Protein AF-A0A7X6VK66-F1 (afdb_monomer_lite)

Foldseek 3Di:
DDWDFDQDPVRDTDGDDLLVVLLLCVLLLVLVVSVVSLVVDDALLSLLSVLVSCVQQPHDLVSSQVSNVSSVVRVCVVVVHPQDFDQGPSRLLNLLLCVQVVVLVVSLSRLVSCLVPHPVNVLSVLVVLLSCLSVLVDNVVNCVVCDLVNCQDPVDDVLVSLSNLLSCCQRALVCNVRNLVSLVVSLVVCLVVSRRQLSSQLSCVSNVHDRPDHRDGPDHSSPSHDRDHVVNSVVVSVVCVVVDPPPVPQQKEKFKAKEFDADPVQFTQDIDIWIFIWGQDPVGDIDPGDTDFLVCQQPPCLPPPNYDPLSNQLSVQKDWDWDDDDPDIDIGIDGQVLSNLVSCAQPPRYYYVPDPDAAHEHEDEWEWEWEDDVFFIFIAIPPFPVQCNGDQWHWHDDDDRYIYIYGADPVNVVVNVVQDRRGDTDGPVCLVVVLVVVQVCCVVHHYHYPDPSVRDPDDDDDPPPDFDWDWDADVPRTDTDTDD

Secondary structure (DSSP, 8-state):
--PEEEE-TTS-EEEE-HHHHHHHHHHHT-HHHHHHHHHT--SHHHHHHHHHHHHHTT--HHHHHHHHHHHHHHHHHHH--SS----STGGGGHHHHHHHTT-HHHHHHHHHHHHHH-TTHHHHHHHHHHHHHHTTS-SHHHHHHS-GGGGG-TTS-HHHHHHHHHHHHHH-TTTHHHHHHHHHHHHHHHHHH-S-HHHHHHHHHHTT---SS----SS-GGGGS----HHHHHHHHHHHHHT--------EEEEEEEEEEE-TTS-EEEEEEEEEEEEEETTTEEP--EEPPHHHIIIIITT-TTS-HHHHHHHTTEEEEEEEETTEEEEEEEE-HHHHHHHHTT-TTEEETT-SSBPEEEEE--EEEEEEETTEEEEEEES-GGG--BTTEEEEE-STTEEEEEEPPHHHHHHHHHH-TT-EEEEGGGHHHHHHHHHHHTTTS-EEESS--TT------------EE--EEETTEEE--EE-

Radius of gyration: 39.83 Å; chains: 1; bounding box: 81×60×119 Å

Structure (mmCIF, N/CA/C/O backbone):
data_AF-A0A7X6VK66-F1
#
_entry.id   AF-A0A7X6VK66-F1
#
loop_
_atom_site.group_PDB
_atom_site.id
_atom_site.type_symbol
_atom_site.label_atom_id
_atom_site.label_alt_id
_atom_site.label_comp_id
_atom_site.label_asym_id
_atom_site.label_entity_id
_atom_site.label_seq_id
_atom_site.pdbx_PDB_ins_code
_atom_site.Cartn_x
_atom_site.Cartn_y
_atom_site.Cartn_z
_atom_site.occupancy
_atom_site.B_iso_or_equiv
_atom_site.auth_seq_id
_atom_site.auth_comp_id
_atom_site.auth_asym_id
_atom_site.auth_atom_id
_atom_site.pdbx_PDB_model_num
ATOM 1 N N . MET A 1 1 ? -33.624 16.658 24.866 1.00 46.78 1 MET A N 1
ATOM 2 C CA . MET A 1 1 ? -32.858 15.639 25.609 1.00 46.78 1 MET A CA 1
ATOM 3 C C . MET A 1 1 ? -33.659 15.284 26.846 1.00 46.78 1 MET A C 1
ATOM 5 O O . MET A 1 1 ? -33.932 16.178 27.637 1.00 46.78 1 MET A O 1
ATOM 9 N N . ALA A 1 2 ? -34.124 14.042 26.962 1.00 39.31 2 ALA A N 1
ATOM 10 C CA . ALA A 1 2 ? -34.764 13.571 28.186 1.00 39.31 2 ALA A CA 1
ATOM 11 C C . ALA A 1 2 ? -33.656 13.276 29.206 1.00 39.31 2 ALA A C 1
ATOM 13 O O . ALA A 1 2 ? -32.793 12.442 28.943 1.00 39.31 2 ALA A O 1
ATOM 14 N N . LYS A 1 3 ? -33.630 14.018 30.315 1.00 43.47 3 LYS A N 1
ATOM 15 C CA . LYS A 1 3 ? -32.649 13.852 31.393 1.00 43.47 3 LYS A CA 1
ATOM 16 C C . LYS A 1 3 ? -33.203 12.866 32.427 1.00 43.47 3 LYS A C 1
ATOM 18 O O . LYS A 1 3 ? -34.362 12.997 32.820 1.00 43.47 3 LYS A O 1
ATOM 23 N N . LYS A 1 4 ? -32.400 11.890 32.860 1.00 48.56 4 LYS A N 1
ATOM 24 C CA . LYS A 1 4 ? -32.729 10.977 33.971 1.00 48.56 4 LYS A CA 1
ATOM 25 C C . LYS A 1 4 ? -32.027 11.487 35.235 1.00 48.56 4 LYS A C 1
ATOM 27 O O . LYS A 1 4 ? -30.879 11.906 35.162 1.00 48.56 4 LYS A O 1
ATOM 32 N N . HIS A 1 5 ? -32.736 11.483 36.361 1.00 43.62 5 HIS A N 1
ATOM 33 C CA . HIS A 1 5 ? -32.206 11.908 37.659 1.00 43.62 5 HIS A CA 1
ATOM 34 C C . HIS A 1 5 ? -31.791 10.652 38.434 1.00 43.62 5 HIS A C 1
ATOM 36 O O . HIS A 1 5 ? -32.593 9.723 38.555 1.00 43.62 5 HIS A O 1
ATOM 42 N N . ILE A 1 6 ? -30.556 10.608 38.941 1.00 48.94 6 ILE A N 1
ATOM 43 C CA . ILE A 1 6 ? -30.095 9.566 39.871 1.00 48.94 6 ILE A CA 1
ATOM 44 C C . ILE A 1 6 ? -29.718 10.245 41.186 1.00 48.94 6 ILE A C 1
ATOM 46 O O . ILE A 1 6 ? -29.098 11.305 41.186 1.00 48.94 6 ILE A O 1
ATOM 50 N N . ARG A 1 7 ? -30.111 9.635 42.310 1.00 38.38 7 ARG A N 1
ATOM 51 C CA . ARG A 1 7 ? -29.720 10.090 43.648 1.00 38.38 7 ARG A CA 1
ATOM 52 C C . ARG A 1 7 ? -28.325 9.577 43.979 1.00 38.38 7 ARG A C 1
ATOM 54 O O . ARG A 1 7 ? -28.108 8.366 43.982 1.00 38.38 7 ARG A O 1
ATOM 61 N N . ASN A 1 8 ? -27.405 10.486 44.280 1.00 44.47 8 ASN A N 1
ATOM 62 C CA . ASN A 1 8 ? -26.085 10.126 44.787 1.00 44.47 8 ASN A CA 1
ATOM 63 C C . ASN A 1 8 ? -26.143 9.696 46.272 1.00 44.47 8 ASN A C 1
ATOM 65 O O . ASN A 1 8 ? -27.184 9.781 46.928 1.00 44.47 8 ASN A O 1
ATOM 69 N N . ALA A 1 9 ? -25.012 9.232 46.818 1.00 40.16 9 ALA A N 1
ATOM 70 C CA . ALA A 1 9 ? -24.895 8.754 48.204 1.00 40.16 9 ALA A CA 1
ATOM 71 C C . ALA A 1 9 ? -25.201 9.829 49.275 1.00 40.16 9 ALA A C 1
ATOM 73 O O . ALA A 1 9 ? -25.417 9.494 50.438 1.00 40.16 9 ALA A O 1
ATOM 74 N N . SER A 1 10 ? -25.252 11.105 48.880 1.00 42.09 10 SER A N 1
ATOM 75 C CA . SER A 1 10 ? -25.644 12.262 49.697 1.00 42.09 10 SER A CA 1
ATOM 76 C C . SER A 1 10 ? -27.106 12.698 49.504 1.00 42.09 10 SER A C 1
ATOM 78 O O . SER A 1 10 ? -27.552 13.630 50.168 1.00 42.09 10 SER A O 1
ATOM 80 N N . GLY A 1 11 ? -27.880 12.014 48.652 1.00 37.00 11 GLY A N 1
ATOM 81 C CA . GLY A 1 11 ? -29.301 12.293 48.423 1.00 37.00 11 GLY A CA 1
ATOM 82 C C . GLY A 1 11 ? -29.597 13.440 47.449 1.00 37.00 11 GLY A C 1
ATOM 83 O O . GLY A 1 11 ? -30.759 13.824 47.325 1.00 37.00 11 GLY A O 1
ATOM 84 N N . GLU A 1 12 ? -28.591 13.963 46.746 1.00 35.81 12 GLU A N 1
ATOM 85 C CA . GLU A 1 12 ? -28.756 14.993 45.716 1.00 35.81 12 GLU A CA 1
ATOM 86 C C . GLU A 1 12 ? -29.020 14.345 44.347 1.00 35.81 12 GLU A C 1
ATOM 88 O O . GLU A 1 12 ? -28.434 13.314 44.003 1.00 35.81 12 GLU A O 1
ATOM 93 N N . GLU A 1 13 ? -29.949 14.924 43.580 1.00 41.31 13 GLU A N 1
ATOM 94 C CA . GLU A 1 13 ? -30.243 14.508 42.207 1.00 41.31 13 GLU A CA 1
ATOM 95 C C . GLU A 1 13 ? -29.175 15.073 41.269 1.00 41.31 13 GLU A C 1
ATOM 97 O O . GLU A 1 13 ? -29.142 16.271 40.994 1.00 41.31 13 GLU A O 1
ATOM 102 N N . GLU A 1 14 ? -28.296 14.205 40.777 1.00 49.41 14 GLU A N 1
ATOM 103 C CA . GLU A 1 14 ? -27.269 14.579 39.810 1.00 49.41 14 GLU A CA 1
ATOM 104 C C . GLU A 1 14 ? -27.810 14.313 38.394 1.00 49.41 14 GLU A C 1
ATOM 106 O O . GLU A 1 14 ? -28.215 13.194 38.057 1.00 49.41 14 GLU A O 1
ATOM 111 N N . GLU A 1 15 ? -27.885 15.358 37.562 1.00 58.00 15 GLU A N 1
ATOM 112 C CA . GLU A 1 15 ? -28.282 15.236 36.155 1.00 58.00 15 GLU A CA 1
ATOM 113 C C . GLU A 1 15 ? -27.141 14.583 35.360 1.00 58.00 15 GLU A C 1
ATOM 115 O O . GLU A 1 15 ? -26.257 15.263 34.839 1.00 58.00 15 GLU A O 1
ATOM 120 N N . ILE A 1 16 ? -27.157 13.256 35.240 1.00 72.81 16 ILE A N 1
ATOM 121 C CA . ILE A 1 16 ? -26.173 12.533 34.428 1.00 72.81 16 ILE A CA 1
ATOM 122 C C . ILE A 1 16 ? -26.707 12.388 33.003 1.00 72.81 16 ILE A C 1
ATOM 124 O O . ILE A 1 16 ? -27.847 11.975 32.767 1.00 72.81 16 ILE A O 1
ATOM 128 N N . GLU A 1 17 ? -25.869 12.723 32.024 1.00 89.06 17 GLU A N 1
ATOM 129 C CA . GLU A 1 17 ? -26.188 12.507 30.619 1.00 89.06 17 GLU A CA 1
ATOM 130 C C . GLU A 1 17 ? -26.457 11.006 30.356 1.00 89.06 17 GLU A C 1
ATOM 132 O O . GLU A 1 17 ? -25.599 10.179 30.675 1.00 89.06 17 GLU A O 1
ATOM 137 N N . PRO A 1 18 ? -27.597 10.622 29.741 1.00 92.44 18 PRO A N 1
ATOM 138 C CA . PRO A 1 18 ? -27.994 9.215 29.611 1.00 92.44 18 PRO A CA 1
ATOM 139 C C . PRO A 1 18 ? -26.945 8.306 28.962 1.00 92.44 18 PRO A C 1
ATOM 141 O O . PRO A 1 18 ? -26.826 7.140 29.327 1.00 92.44 18 PRO A O 1
ATOM 144 N N . PHE A 1 19 ? -26.167 8.831 28.013 1.00 93.56 19 PHE A N 1
ATOM 145 C CA . PHE A 1 19 ? -25.095 8.066 27.384 1.00 93.56 19 PHE A CA 1
ATOM 146 C C . PHE A 1 19 ? -23.919 7.810 28.329 1.00 93.56 19 PHE A C 1
ATOM 148 O O . PHE A 1 19 ? -23.426 6.689 28.370 1.00 93.56 19 PHE A O 1
ATOM 155 N N . LEU A 1 20 ? -23.492 8.813 29.104 1.00 93.38 20 LEU A N 1
ATOM 156 C CA . LEU A 1 20 ? -22.408 8.649 30.078 1.00 93.38 20 LEU A CA 1
ATOM 157 C C . LEU A 1 20 ? -22.796 7.649 31.165 1.00 93.38 20 LEU A C 1
ATOM 159 O O . LEU A 1 20 ? -21.971 6.838 31.573 1.00 93.38 20 LEU A O 1
ATOM 163 N N . LEU A 1 21 ? -24.065 7.654 31.582 1.00 95.31 21 LEU A N 1
ATOM 164 C CA . LEU A 1 21 ? -24.596 6.638 32.485 1.00 95.31 21 LEU A CA 1
ATOM 165 C C . LEU A 1 21 ? -24.542 5.239 31.857 1.00 95.31 21 LEU A C 1
ATOM 167 O O . LEU A 1 21 ? -24.053 4.312 32.491 1.00 95.31 21 LEU A O 1
ATOM 171 N N . ALA A 1 22 ? -25.011 5.083 30.616 1.00 96.56 22 ALA A N 1
ATOM 172 C CA . ALA A 1 22 ? -24.994 3.791 29.930 1.00 96.56 22 ALA A CA 1
ATOM 173 C C . ALA A 1 22 ? -23.563 3.266 29.707 1.00 96.56 22 ALA A C 1
ATOM 175 O O . ALA A 1 22 ? -23.302 2.082 29.907 1.00 96.56 22 ALA A O 1
ATOM 176 N N . GLU A 1 23 ? -22.629 4.140 29.321 1.00 95.12 23 GLU A N 1
ATOM 177 C CA . GLU A 1 23 ? -21.213 3.796 29.151 1.00 95.12 23 GLU A CA 1
ATOM 178 C C . GLU A 1 23 ? -20.555 3.456 30.500 1.00 95.12 23 GLU A C 1
ATOM 180 O O . GLU A 1 23 ? -19.774 2.511 30.575 1.00 95.12 23 GLU A O 1
ATOM 185 N N . SER A 1 24 ? -20.927 4.148 31.582 1.00 95.44 24 SER A N 1
ATOM 186 C CA . SER A 1 24 ? -20.491 3.825 32.946 1.00 95.44 24 SER A CA 1
ATOM 187 C C . SER A 1 24 ? -21.015 2.465 33.419 1.00 95.44 24 SER A C 1
ATOM 189 O O . SER A 1 24 ? -20.246 1.677 33.959 1.00 95.44 24 SER A O 1
ATOM 191 N N . LEU A 1 25 ? -22.290 2.141 33.164 1.00 96.69 25 LEU A N 1
ATOM 192 C CA . LEU A 1 25 ? -22.870 0.825 33.473 1.00 96.69 25 LEU A CA 1
ATOM 193 C C . LEU A 1 25 ? -22.143 -0.296 32.720 1.00 96.69 25 LEU A C 1
ATOM 195 O O . LEU A 1 25 ? -21.769 -1.299 33.323 1.00 96.69 25 LEU A O 1
ATOM 199 N N . LEU A 1 26 ? -21.869 -0.092 31.424 1.00 96.88 26 LEU A N 1
ATOM 200 C CA . LEU A 1 26 ? -21.086 -1.026 30.612 1.00 96.88 26 LEU A CA 1
ATOM 201 C C . LEU A 1 26 ? -19.695 -1.259 31.222 1.00 96.88 26 LEU A C 1
ATOM 203 O O . LEU A 1 26 ? -19.292 -2.403 31.424 1.00 96.88 26 LEU A O 1
ATOM 207 N N . LEU A 1 27 ? -18.969 -0.181 31.532 1.00 95.38 27 LEU A N 1
ATOM 208 C CA . LEU A 1 27 ? -17.628 -0.247 32.123 1.00 95.38 27 LEU A CA 1
ATOM 209 C C . LEU A 1 27 ? -17.633 -0.852 33.534 1.00 95.38 27 LEU A C 1
ATOM 211 O O . LEU A 1 27 ? -16.692 -1.556 33.904 1.00 95.38 27 LEU A O 1
ATOM 215 N N . GLY A 1 28 ? -18.702 -0.624 34.293 1.00 95.38 28 GLY A N 1
ATOM 216 C CA . GLY A 1 28 ? -18.943 -1.207 35.608 1.00 95.38 28 GLY A CA 1
ATOM 217 C C . GLY A 1 28 ? -19.315 -2.690 35.577 1.00 95.38 28 GLY A C 1
ATOM 218 O O . GLY A 1 28 ? -19.314 -3.317 36.634 1.00 95.38 28 GLY A O 1
ATOM 219 N N . GLY A 1 29 ? -19.575 -3.265 34.397 1.00 94.75 29 GLY A N 1
ATOM 220 C CA . GLY A 1 29 ? -19.936 -4.674 34.220 1.00 94.75 29 GLY A CA 1
ATOM 221 C C . GLY A 1 29 ? -21.440 -4.967 34.258 1.00 94.75 29 GLY A C 1
ATOM 222 O O . GLY A 1 29 ? -21.832 -6.120 34.094 1.00 94.75 29 GLY A O 1
ATOM 223 N N . GLU A 1 30 ? -22.290 -3.948 34.403 1.00 96.19 30 GLU A N 1
ATOM 224 C CA . GLU A 1 30 ? -23.754 -4.071 34.436 1.00 96.19 30 GLU A CA 1
ATOM 225 C C . GLU A 1 30 ? -24.330 -4.115 33.008 1.00 96.19 30 GLU A C 1
ATOM 227 O O . GLU A 1 30 ? -25.057 -3.221 32.560 1.00 96.19 30 GLU A O 1
ATOM 232 N N . LEU A 1 31 ? -23.959 -5.155 32.248 1.00 95.62 31 LEU A N 1
ATOM 233 C CA . LEU A 1 31 ? -24.224 -5.246 30.804 1.00 95.62 31 LEU A CA 1
ATOM 234 C C . LEU A 1 31 ? -25.723 -5.176 30.471 1.00 95.62 31 LEU A C 1
ATOM 236 O O . LEU A 1 31 ? -26.115 -4.471 29.542 1.00 95.62 31 LEU A O 1
ATOM 240 N N . SER A 1 32 ? -26.574 -5.852 31.249 1.00 95.19 32 SER A N 1
ATOM 241 C CA . SER A 1 32 ? -28.024 -5.871 31.014 1.00 95.19 32 SER A CA 1
ATOM 242 C C . SER A 1 32 ? -28.685 -4.513 31.266 1.00 95.19 32 SER A C 1
ATOM 244 O O . SER A 1 32 ? -29.578 -4.118 30.516 1.00 95.19 32 SER A O 1
ATOM 246 N N . GLU A 1 33 ? -28.240 -3.768 32.282 1.00 95.88 33 GLU A N 1
ATOM 247 C CA . GLU A 1 33 ? -28.746 -2.416 32.549 1.00 95.88 33 GLU A CA 1
ATOM 248 C C . GLU A 1 33 ? -28.280 -1.430 31.476 1.00 95.88 33 GLU A C 1
ATOM 250 O O . GLU A 1 33 ? -29.074 -0.622 30.982 1.00 95.88 33 GLU A O 1
ATOM 255 N N . ALA A 1 34 ? -27.016 -1.543 31.051 1.00 96.50 34 ALA A N 1
ATOM 256 C CA . ALA A 1 34 ? -26.483 -0.775 29.934 1.00 96.50 34 ALA A CA 1
ATOM 257 C C . ALA A 1 34 ? -27.267 -1.050 28.640 1.00 96.50 34 ALA A C 1
ATOM 259 O O . ALA A 1 34 ? -27.609 -0.108 27.923 1.00 96.50 34 ALA A O 1
ATOM 260 N N . ALA A 1 35 ? -27.612 -2.314 28.363 1.00 95.31 35 ALA A N 1
ATOM 261 C CA . ALA A 1 35 ? -28.417 -2.714 27.210 1.00 95.31 35 ALA A CA 1
ATOM 262 C C . ALA A 1 35 ? -29.836 -2.138 27.265 1.00 95.31 35 ALA A C 1
ATOM 264 O O . ALA A 1 35 ? -30.303 -1.539 26.289 1.00 95.31 35 ALA A O 1
ATOM 265 N N . ALA A 1 36 ? -30.501 -2.263 28.419 1.00 95.69 36 ALA A N 1
ATOM 266 C CA . ALA A 1 36 ? -31.838 -1.724 28.638 1.00 95.69 36 ALA A CA 1
ATOM 267 C C . ALA A 1 36 ? -31.858 -0.207 28.416 1.00 95.69 36 ALA A C 1
ATOM 269 O O . ALA A 1 36 ? -32.647 0.286 27.607 1.00 95.69 36 ALA A O 1
ATOM 270 N N . LEU A 1 37 ? -30.929 0.524 29.037 1.00 94.94 37 LEU A N 1
ATOM 271 C CA . LEU A 1 37 ? -30.832 1.971 28.879 1.00 94.94 37 LEU A CA 1
ATOM 272 C C . LEU A 1 37 ? -30.483 2.361 27.440 1.00 94.94 37 LEU A C 1
ATOM 274 O O . LEU A 1 37 ? -31.106 3.255 26.871 1.00 94.94 37 LEU A O 1
ATOM 278 N N . ALA A 1 38 ? -29.531 1.667 26.814 1.00 94.69 38 ALA A N 1
ATOM 279 C CA . ALA A 1 38 ? -29.144 1.953 25.442 1.00 94.69 38 ALA A CA 1
ATOM 280 C C . ALA A 1 38 ? -30.280 1.707 24.450 1.00 94.69 38 ALA A C 1
ATOM 282 O O . ALA A 1 38 ? -30.308 2.361 23.410 1.00 94.69 38 ALA A O 1
ATOM 283 N N . SER A 1 39 ? -31.218 0.797 24.732 1.00 93.69 39 SER A N 1
ATOM 284 C CA . SER A 1 39 ? -32.380 0.518 23.877 1.00 93.69 39 SER A CA 1
ATOM 285 C C . SER A 1 39 ? -33.381 1.684 23.797 1.00 93.69 39 SER A C 1
ATOM 287 O O . SER A 1 39 ? -34.038 1.847 22.769 1.00 93.69 39 SER A O 1
ATOM 289 N N . GLU A 1 40 ? -33.427 2.554 24.812 1.00 94.69 40 GLU A N 1
ATOM 290 C CA . GLU A 1 40 ? -34.377 3.677 24.902 1.00 94.69 40 GLU A CA 1
ATOM 291 C C . GLU A 1 40 ? -34.046 4.845 23.949 1.00 94.69 40 GLU A C 1
ATOM 293 O O . GLU A 1 40 ? -34.915 5.657 23.630 1.00 94.69 40 GLU A O 1
ATOM 298 N N . PHE A 1 41 ? -32.799 4.945 23.475 1.00 93.88 41 PHE A N 1
ATOM 299 C CA . PHE A 1 41 ? -32.304 6.107 22.727 1.00 93.88 41 PHE A CA 1
ATOM 300 C C . PHE A 1 41 ? -31.923 5.769 21.282 1.00 93.88 41 PHE A C 1
ATOM 302 O O . PHE A 1 41 ? -31.581 4.642 20.940 1.00 93.88 41 PHE A O 1
ATOM 309 N N . THR A 1 42 ? -31.970 6.757 20.386 1.00 92.44 42 THR A N 1
ATOM 310 C CA . THR A 1 42 ? -31.670 6.567 18.949 1.00 92.44 42 THR A CA 1
ATOM 311 C C . THR A 1 42 ? -30.517 7.431 18.438 1.00 92.44 42 THR A C 1
ATOM 313 O O . THR A 1 42 ? -30.246 7.436 17.238 1.00 92.44 42 THR A O 1
ATOM 316 N N . GLU A 1 43 ? -29.825 8.133 19.336 1.00 92.94 43 GLU A N 1
ATOM 317 C CA . GLU A 1 43 ? -28.647 8.952 19.024 1.00 92.94 43 GLU A CA 1
ATOM 318 C C . GLU A 1 43 ? -27.487 8.061 18.564 1.00 92.94 43 GLU A C 1
ATOM 320 O O . GLU A 1 43 ? -27.344 6.922 19.026 1.00 92.94 43 GLU A O 1
ATOM 325 N N . ALA A 1 44 ? -26.633 8.577 17.675 1.00 93.88 44 ALA A N 1
ATOM 326 C CA . ALA A 1 44 ? -25.582 7.789 17.033 1.00 93.88 44 ALA A CA 1
ATOM 327 C C . ALA A 1 44 ? -24.688 7.010 18.016 1.00 93.88 44 ALA A C 1
ATOM 329 O O . ALA A 1 44 ? -24.404 5.832 17.806 1.00 93.88 44 ALA A O 1
ATOM 330 N N . ARG A 1 45 ? -24.276 7.646 19.114 1.00 93.31 45 ARG A N 1
ATOM 331 C CA . ARG A 1 45 ? -23.396 7.068 20.143 1.00 93.31 45 ARG A CA 1
ATOM 332 C C . ARG A 1 45 ? -23.956 5.820 20.839 1.00 93.31 45 ARG A C 1
ATOM 334 O O . ARG A 1 45 ? -23.193 4.905 21.132 1.00 93.31 45 ARG A O 1
ATOM 341 N N . PHE A 1 46 ? -25.276 5.705 21.013 1.00 96.75 46 PHE A N 1
ATOM 342 C CA . PHE A 1 46 ? -25.880 4.501 21.603 1.00 96.75 46 PHE A CA 1
ATOM 343 C C . PHE A 1 46 ? -25.755 3.274 20.698 1.00 96.75 46 PHE A C 1
ATOM 345 O O . PHE A 1 46 ? -25.745 2.151 21.191 1.00 96.75 46 PHE A O 1
ATOM 352 N N . PHE A 1 47 ? -25.606 3.458 19.383 1.00 97.25 47 PHE A N 1
ATOM 353 C CA . PHE A 1 47 ? -25.329 2.343 18.478 1.00 97.25 47 PHE A CA 1
ATOM 354 C C . PHE A 1 47 ? -23.920 1.778 18.668 1.00 97.25 47 PHE A C 1
ATOM 356 O O . PHE A 1 47 ? -23.757 0.565 18.585 1.00 97.25 47 PHE A O 1
ATOM 363 N N . ALA A 1 48 ? -22.926 2.622 18.969 1.00 96.19 48 ALA A N 1
ATOM 364 C CA . ALA A 1 48 ? -21.586 2.149 19.315 1.00 96.19 48 ALA A CA 1
ATOM 365 C C . ALA A 1 48 ? -21.613 1.313 20.603 1.00 96.19 48 ALA A C 1
ATOM 367 O O . ALA A 1 48 ? -21.008 0.248 20.655 1.00 96.19 48 ALA A O 1
ATOM 368 N N . LEU A 1 49 ? -22.370 1.756 21.610 1.00 97.25 49 LEU A N 1
ATOM 369 C CA . LEU A 1 49 ? -22.560 1.013 22.858 1.00 97.25 49 LEU A CA 1
ATOM 370 C C . LEU A 1 49 ? -23.252 -0.338 22.614 1.00 97.25 49 LEU A C 1
ATOM 372 O O . LEU A 1 49 ? -22.740 -1.376 23.027 1.00 97.25 49 LEU A O 1
ATOM 376 N N . ARG A 1 50 ? -24.359 -0.353 21.859 1.00 97.62 50 ARG A N 1
ATOM 377 C CA . ARG A 1 50 ? -25.047 -1.596 21.461 1.00 97.62 50 ARG A CA 1
ATOM 378 C C . ARG A 1 50 ? -24.139 -2.547 20.687 1.00 97.62 50 ARG A C 1
ATOM 380 O O . ARG A 1 50 ? -24.266 -3.751 20.846 1.00 97.62 50 ARG A O 1
ATOM 387 N N . ALA A 1 51 ? -23.243 -2.028 19.848 1.00 96.50 51 ALA A N 1
ATOM 388 C CA . ALA A 1 51 ? -22.308 -2.858 19.098 1.00 96.50 51 ALA A CA 1
ATOM 389 C C . ALA A 1 51 ? -21.324 -3.593 20.019 1.00 96.50 51 ALA A C 1
ATOM 391 O O . ALA A 1 51 ? -21.059 -4.774 19.803 1.00 96.50 51 ALA A O 1
ATOM 392 N N . VAL A 1 52 ? -20.820 -2.917 21.059 1.00 96.00 52 VAL A N 1
ATOM 393 C CA . VAL A 1 52 ? -19.965 -3.548 22.075 1.00 96.00 52 VAL A CA 1
ATOM 394 C C . VAL A 1 52 ? -20.754 -4.582 22.877 1.00 96.00 52 VAL A C 1
ATOM 396 O O . VAL A 1 52 ? -20.270 -5.694 23.049 1.00 96.00 52 VAL A O 1
ATOM 399 N N . LEU A 1 53 ? -21.981 -4.268 23.304 1.00 96.50 53 LEU A N 1
ATOM 400 C CA . LEU A 1 53 ? -22.841 -5.230 24.004 1.00 96.50 53 LEU A CA 1
ATOM 401 C C . LEU A 1 53 ? -23.115 -6.481 23.166 1.00 96.50 53 LEU A C 1
ATOM 403 O O . LEU A 1 53 ? -22.859 -7.582 23.639 1.00 96.50 53 LEU A O 1
ATOM 407 N N . ALA A 1 54 ? -23.524 -6.316 21.905 1.00 95.50 54 ALA A N 1
ATOM 408 C CA . ALA A 1 54 ? -23.768 -7.430 20.989 1.00 95.50 54 ALA A CA 1
ATOM 409 C C . ALA A 1 54 ? -22.527 -8.326 20.831 1.00 95.50 54 ALA A C 1
ATOM 411 O O . ALA A 1 54 ? -22.635 -9.548 20.734 1.00 95.50 54 ALA A O 1
ATOM 412 N N . TRP A 1 55 ? -21.327 -7.729 20.837 1.00 94.69 55 TRP A N 1
ATOM 413 C CA . TRP A 1 55 ? -20.082 -8.492 20.844 1.00 94.69 55 TRP A CA 1
ATOM 414 C C . TRP A 1 55 ? -19.907 -9.301 22.134 1.00 94.69 55 TRP A C 1
ATOM 416 O O . TRP A 1 55 ? -19.700 -10.513 22.062 1.00 94.69 55 TRP A O 1
ATOM 426 N N . LEU A 1 56 ? -20.002 -8.648 23.297 1.00 94.75 56 LEU A N 1
ATOM 427 C CA . LEU A 1 56 ? -19.808 -9.272 24.613 1.00 94.75 56 LEU A CA 1
ATOM 428 C C . LEU A 1 56 ? -20.845 -10.371 24.892 1.00 94.75 56 LEU A C 1
ATOM 430 O O . LEU A 1 56 ? -20.512 -11.399 25.479 1.00 94.75 56 LEU A O 1
ATOM 434 N N . GLU A 1 57 ? -22.081 -10.189 24.429 1.00 93.75 57 GLU A N 1
ATOM 435 C CA . GLU A 1 57 ? -23.176 -11.161 24.530 1.00 93.75 57 GLU A CA 1
ATOM 436 C C . GLU A 1 57 ? -23.047 -12.325 23.542 1.00 93.75 57 GLU A C 1
ATOM 438 O O . GLU A 1 57 ? -23.820 -13.274 23.622 1.00 93.75 57 GLU A O 1
ATOM 443 N N . GLY A 1 58 ? -22.059 -12.306 22.643 1.00 88.94 58 GLY A N 1
ATOM 444 C CA . GLY A 1 58 ? -21.808 -13.411 21.723 1.00 88.94 58 GLY A CA 1
ATOM 445 C C . GLY A 1 58 ? -22.801 -13.500 20.565 1.00 88.94 58 GLY A C 1
ATOM 446 O O . GLY A 1 58 ? -22.898 -14.562 19.946 1.00 88.94 58 GLY A O 1
ATOM 447 N N . GLU A 1 59 ? -23.491 -12.402 20.227 1.00 89.81 59 GLU A N 1
ATOM 448 C CA . GLU A 1 59 ? -24.331 -12.334 19.028 1.00 89.81 59 GLU A CA 1
ATOM 449 C C . GLU A 1 59 ? -23.516 -12.652 17.754 1.00 89.81 59 GLU A C 1
ATOM 451 O O . GLU A 1 59 ? -22.273 -12.728 17.755 1.00 89.81 59 GLU A O 1
ATOM 456 N N . GLU A 1 60 ? -24.212 -12.858 16.632 1.00 83.25 60 GLU A N 1
ATOM 457 C CA . GLU A 1 60 ? -23.559 -13.080 15.341 1.00 83.25 60 GLU A CA 1
ATOM 458 C C . GLU A 1 60 ? -22.526 -11.980 15.072 1.00 83.25 60 GLU A C 1
ATOM 460 O O . GLU A 1 60 ? -22.813 -10.790 15.171 1.00 83.25 60 GLU A O 1
ATOM 465 N N . GLU A 1 61 ? -21.301 -12.362 14.714 1.00 70.00 61 GLU A N 1
ATOM 466 C CA . GLU A 1 61 ? -20.180 -11.422 14.581 1.00 70.00 61 GLU A CA 1
ATOM 467 C C . GLU A 1 61 ? -20.449 -10.258 13.602 1.00 70.00 61 GLU A C 1
ATOM 469 O O . GLU A 1 61 ? -19.800 -9.215 13.674 1.00 70.00 61 GLU A O 1
ATOM 474 N N . GLY A 1 62 ? -21.356 -10.432 12.633 1.00 83.94 62 GLY A N 1
ATOM 475 C CA . GLY A 1 62 ? -21.766 -9.368 11.708 1.00 83.94 62 GLY A CA 1
ATOM 476 C C . GLY A 1 62 ? -22.574 -8.257 12.385 1.00 83.94 62 GLY A C 1
ATOM 477 O O . GLY A 1 62 ? -22.500 -7.099 11.971 1.00 83.94 62 GLY A O 1
ATOM 478 N N . ARG A 1 63 ? -23.279 -8.580 13.474 1.00 92.31 63 ARG A N 1
ATOM 479 C CA . ARG A 1 63 ? -24.238 -7.697 14.133 1.00 92.31 63 ARG A CA 1
ATOM 480 C C . ARG A 1 63 ? -23.602 -6.443 14.720 1.00 92.31 63 ARG A C 1
ATOM 482 O O . ARG A 1 63 ? -24.120 -5.342 14.536 1.00 92.31 63 ARG A O 1
ATOM 489 N N . ALA A 1 64 ? -22.465 -6.593 15.397 1.00 93.31 64 ALA A N 1
ATOM 490 C CA . ALA A 1 64 ? -21.739 -5.460 15.967 1.00 93.31 64 ALA A CA 1
ATOM 491 C C . ALA A 1 64 ? -21.317 -4.464 14.870 1.00 93.31 64 ALA A C 1
ATOM 493 O O . ALA A 1 64 ? -21.466 -3.251 15.029 1.00 93.31 64 ALA A O 1
ATOM 494 N N . LEU A 1 65 ? -20.859 -4.965 13.716 1.00 92.75 65 LEU A N 1
ATOM 495 C CA . LEU A 1 65 ? -20.456 -4.114 12.598 1.00 92.75 65 LEU A CA 1
ATOM 496 C C . LEU A 1 65 ? -21.652 -3.384 11.972 1.00 92.75 65 LEU A C 1
ATOM 498 O O . LEU A 1 65 ? -21.553 -2.188 11.704 1.00 92.75 65 LEU A O 1
ATOM 502 N N . GLU A 1 66 ? -22.788 -4.061 11.796 1.00 95.12 66 GLU A N 1
ATOM 503 C CA . GLU A 1 66 ? -24.029 -3.430 11.325 1.00 95.12 66 GLU A CA 1
ATOM 504 C C . GLU A 1 66 ? -24.475 -2.286 12.243 1.00 95.12 66 GLU A C 1
ATOM 506 O O . GLU A 1 66 ? -24.839 -1.208 11.765 1.00 95.12 66 GLU A O 1
ATOM 511 N N . LEU A 1 67 ? -24.413 -2.496 13.563 1.00 96.69 67 LEU A N 1
ATOM 512 C CA . LEU A 1 67 ? -24.746 -1.475 14.554 1.00 96.69 67 LEU A CA 1
ATOM 513 C C . LEU A 1 67 ? -23.809 -0.267 14.443 1.00 96.69 67 LEU A C 1
ATOM 515 O O . LEU A 1 67 ? -24.291 0.868 14.402 1.00 96.69 67 LEU A O 1
ATOM 519 N N . TYR A 1 68 ? -22.498 -0.482 14.299 1.00 96.25 68 TYR A N 1
ATOM 520 C CA . TYR A 1 68 ? -21.557 0.612 14.043 1.00 96.25 68 TYR A CA 1
ATOM 521 C C . TYR A 1 68 ? -21.856 1.351 12.736 1.00 96.25 68 TYR A C 1
ATOM 523 O O . TYR A 1 68 ? -21.850 2.584 12.720 1.00 96.25 68 TYR A O 1
ATOM 531 N N . GLU A 1 69 ? -22.140 0.644 11.640 1.00 94.69 69 GLU A N 1
ATOM 532 C CA . GLU A 1 69 ? -22.466 1.273 10.356 1.00 94.69 69 GLU A CA 1
ATOM 533 C C . GLU A 1 69 ? -23.741 2.123 10.441 1.00 94.69 69 GLU A C 1
ATOM 535 O O . GLU A 1 69 ? -23.792 3.238 9.908 1.00 94.69 69 GLU A O 1
ATOM 540 N N . GLU A 1 70 ? -24.753 1.632 11.151 1.00 95.94 70 GLU A N 1
ATOM 541 C CA . GLU A 1 70 ? -26.024 2.318 11.365 1.00 95.94 70 GLU A CA 1
ATOM 542 C C . GLU A 1 70 ? -25.864 3.552 12.270 1.00 95.94 70 GLU A C 1
ATOM 544 O O . GLU A 1 70 ? -26.404 4.627 11.974 1.00 95.94 70 GLU A O 1
ATOM 549 N N . GLY A 1 71 ? -25.037 3.452 13.313 1.00 96.19 71 GLY A N 1
ATOM 550 C CA . GLY A 1 71 ? -24.634 4.591 14.133 1.00 96.19 71 GLY A CA 1
ATOM 551 C C . GLY A 1 71 ? -23.841 5.634 13.339 1.00 96.19 71 GLY A C 1
ATOM 552 O O . GLY A 1 71 ? -24.134 6.823 13.426 1.00 96.19 71 GLY A O 1
ATOM 553 N N . LEU A 1 72 ? -22.898 5.218 12.486 1.00 94.75 72 LEU A N 1
ATOM 554 C CA . LEU A 1 72 ? -22.092 6.138 11.674 1.00 94.75 72 LEU A CA 1
ATOM 555 C C . LEU A 1 72 ? -22.935 6.914 10.660 1.00 94.75 72 LEU A C 1
ATOM 557 O O . LEU A 1 72 ? -22.645 8.079 10.396 1.00 94.75 72 LEU A O 1
ATOM 561 N N . LYS A 1 73 ? -23.980 6.308 10.079 1.00 95.19 73 LYS A N 1
ATOM 562 C CA . LYS A 1 73 ? -24.923 7.039 9.209 1.00 95.19 73 LYS A CA 1
ATOM 563 C C . LYS A 1 73 ? -25.600 8.188 9.961 1.00 95.19 73 LYS A C 1
ATOM 565 O O . LYS A 1 73 ? -25.730 9.273 9.396 1.00 95.19 73 LYS A O 1
ATOM 570 N N . ARG A 1 74 ? -25.996 7.965 11.220 1.00 95.44 74 ARG A N 1
ATOM 571 C CA . ARG A 1 74 ? -26.574 9.006 12.088 1.00 95.44 74 ARG A CA 1
ATOM 572 C C . ARG A 1 74 ? -25.537 10.044 12.468 1.00 95.44 74 ARG A C 1
ATOM 574 O O . ARG A 1 74 ? -25.793 11.220 12.251 1.00 95.44 74 ARG A O 1
ATOM 581 N N . LEU A 1 75 ? -24.351 9.616 12.894 1.00 94.56 75 LEU A N 1
ATOM 582 C CA . LEU A 1 75 ? -23.283 10.524 13.309 1.00 94.56 75 LEU A CA 1
ATOM 583 C C . LEU A 1 75 ? -22.899 11.497 12.187 1.00 94.56 75 LEU A C 1
ATOM 585 O O . LEU A 1 75 ? -22.793 12.696 12.406 1.00 94.56 75 LEU A O 1
ATOM 589 N N . ARG A 1 76 ? -22.787 11.007 10.944 1.00 95.06 76 ARG A N 1
ATOM 590 C CA . ARG A 1 76 ? -22.533 11.865 9.770 1.00 95.06 76 ARG A CA 1
ATOM 591 C C . ARG A 1 76 ? -23.622 12.914 9.551 1.00 95.06 76 ARG A C 1
ATOM 593 O O . ARG A 1 76 ? -23.328 14.002 9.063 1.00 95.06 76 ARG A O 1
ATOM 600 N N . LYS A 1 77 ? -24.877 12.580 9.863 1.00 93.44 77 LYS A N 1
ATOM 601 C CA . LYS A 1 77 ? -26.017 13.496 9.751 1.00 93.44 77 LYS A CA 1
ATOM 602 C C . LYS A 1 77 ? -26.041 14.502 10.904 1.00 93.44 77 LYS A C 1
ATOM 604 O O . LYS A 1 77 ? -26.330 15.665 10.655 1.00 93.44 77 LYS A O 1
ATOM 609 N N . GLU A 1 78 ? -25.733 14.055 12.119 1.00 91.44 78 GLU A N 1
ATOM 610 C CA . GLU A 1 78 ? -25.648 14.882 13.328 1.00 91.44 78 GLU A CA 1
ATOM 611 C C . GLU A 1 78 ? -24.507 15.908 13.225 1.00 91.44 78 GLU A C 1
ATOM 613 O O . GLU A 1 78 ? -24.722 17.087 13.485 1.00 91.44 78 GLU A O 1
ATOM 618 N N . GLU A 1 79 ? -23.323 15.493 12.764 1.00 89.75 79 GLU A N 1
ATOM 619 C CA . GLU A 1 79 ? -22.144 16.365 12.629 1.00 89.75 79 GLU A CA 1
ATOM 620 C C . GLU A 1 79 ? -22.073 17.126 11.293 1.00 89.75 79 GLU A C 1
ATOM 622 O O . GLU A 1 79 ? -21.244 18.018 11.124 1.00 89.75 79 GLU A O 1
ATOM 627 N N . GLY A 1 80 ? -22.880 16.748 10.296 1.00 90.38 80 GLY A N 1
ATOM 628 C CA . GLY A 1 80 ? -22.813 17.328 8.948 1.00 90.38 80 GLY A CA 1
ATOM 629 C C . GLY A 1 80 ? -21.505 17.037 8.194 1.00 90.38 80 GLY A C 1
ATOM 630 O O . GLY A 1 80 ? -21.177 17.731 7.230 1.00 90.38 80 GLY A O 1
ATOM 631 N N . ALA A 1 81 ? -20.747 16.012 8.599 1.00 88.12 81 ALA A N 1
ATOM 632 C CA . ALA A 1 81 ? -19.438 15.673 8.043 1.00 88.12 81 ALA A CA 1
ATOM 633 C C . ALA A 1 81 ? -19.398 14.253 7.456 1.00 88.12 81 ALA A C 1
ATOM 635 O O . ALA A 1 81 ? -20.037 13.324 7.941 1.00 88.12 81 ALA A O 1
ATOM 636 N N . ARG A 1 82 ? -18.596 14.051 6.398 1.00 84.00 82 ARG A N 1
ATOM 637 C CA . ARG A 1 82 ? -18.389 12.715 5.795 1.00 84.00 82 ARG A CA 1
ATOM 638 C C . ARG A 1 82 ? -17.378 11.859 6.575 1.00 84.00 82 ARG A C 1
ATOM 640 O O . ARG A 1 82 ? -17.557 10.643 6.662 1.00 84.00 82 ARG A O 1
ATOM 647 N N . LYS A 1 83 ? -16.326 12.488 7.120 1.00 88.38 83 LYS A N 1
ATOM 648 C CA . LYS A 1 83 ? -15.246 11.856 7.904 1.00 88.38 83 LYS A CA 1
ATOM 649 C C . LYS A 1 83 ? -15.526 12.052 9.401 1.00 88.38 83 LYS A C 1
ATOM 651 O O . LYS A 1 83 ? -15.197 13.107 9.950 1.00 88.38 83 LYS A O 1
ATOM 656 N N . VAL A 1 84 ? -16.140 11.043 10.017 1.00 90.56 84 VAL A N 1
ATOM 657 C CA . VAL A 1 84 ? -16.563 11.025 11.429 1.00 90.56 84 VAL A CA 1
ATOM 658 C C . VAL A 1 84 ? -16.079 9.750 12.116 1.00 90.56 84 VAL A C 1
ATOM 660 O O . VAL A 1 84 ? -15.846 8.738 11.449 1.00 90.56 84 VAL A O 1
ATOM 663 N N . THR A 1 85 ? -15.947 9.802 13.437 1.00 92.88 85 THR A N 1
ATOM 664 C CA . THR A 1 85 ? -15.660 8.652 14.301 1.00 92.88 85 THR A CA 1
ATOM 665 C C . THR A 1 85 ? -16.362 8.860 15.636 1.00 92.88 85 THR A C 1
ATOM 667 O O . THR A 1 85 ? -16.579 10.001 16.033 1.00 92.88 85 THR A O 1
ATOM 670 N N . PHE A 1 86 ? -16.718 7.785 16.331 1.00 92.88 86 PHE A N 1
ATOM 671 C CA . PHE A 1 86 ? -17.336 7.908 17.647 1.00 92.88 86 PHE A CA 1
ATOM 672 C C . PHE A 1 86 ? -16.302 8.367 18.679 1.00 92.88 86 PHE A C 1
ATOM 674 O O . PHE A 1 86 ? -15.301 7.682 18.900 1.00 92.88 86 PHE A O 1
ATOM 681 N N . ASP A 1 87 ? -16.571 9.489 19.344 1.00 90.88 87 ASP A N 1
ATOM 682 C CA . ASP A 1 87 ? -15.751 9.997 20.448 1.00 90.88 87 ASP A CA 1
ATOM 683 C C . ASP A 1 87 ? -16.211 9.430 21.805 1.00 90.88 87 ASP A C 1
ATOM 685 O O . ASP A 1 87 ? -16.671 10.134 22.701 1.00 90.88 87 ASP A O 1
ATOM 689 N N . SER A 1 88 ? -16.162 8.104 21.932 1.00 92.31 88 SER A N 1
ATOM 690 C CA . SER A 1 88 ? -16.608 7.362 23.121 1.00 92.31 88 SER A CA 1
ATOM 691 C C . SER A 1 88 ? -15.729 6.135 23.343 1.00 92.31 88 SER A C 1
ATOM 693 O O . SER A 1 88 ? -15.057 5.693 22.406 1.00 92.31 88 SER A O 1
ATOM 695 N N . PHE A 1 89 ? -15.755 5.560 24.549 1.00 92.94 89 PHE A N 1
ATOM 696 C CA . PHE A 1 89 ? -15.048 4.307 24.829 1.00 92.94 89 PHE A CA 1
ATOM 697 C C . PHE A 1 89 ? -15.542 3.204 23.890 1.00 92.94 89 PHE A C 1
ATOM 699 O O . PHE A 1 89 ? -14.751 2.521 23.243 1.00 92.94 89 PHE A O 1
ATOM 706 N N . CYS A 1 90 ? -16.861 3.120 23.705 1.00 94.69 90 CYS A N 1
ATOM 707 C CA . CYS A 1 90 ? -17.467 2.148 22.797 1.00 94.69 90 CYS A CA 1
ATOM 708 C C . CYS A 1 90 ? -17.040 2.358 21.333 1.00 94.69 90 CYS A C 1
ATOM 710 O O . CYS A 1 90 ? -17.044 1.422 20.537 1.00 94.69 90 CYS A O 1
ATOM 712 N N . GLY A 1 91 ? -16.647 3.575 20.953 1.00 94.44 91 GLY A N 1
ATOM 713 C CA . GLY A 1 91 ? -16.141 3.898 19.619 1.00 94.44 91 GLY A CA 1
ATOM 714 C C . GLY A 1 91 ? -14.804 3.243 19.269 1.00 94.44 91 GLY A C 1
ATOM 715 O O . GLY A 1 91 ? -14.549 2.972 18.093 1.00 94.44 91 GLY A O 1
ATOM 716 N N . LEU A 1 92 ? -13.980 2.948 20.280 1.00 95.19 92 LEU A N 1
ATOM 717 C CA . LEU A 1 92 ? -12.623 2.422 20.120 1.00 95.19 92 LEU A CA 1
ATOM 718 C C . LEU A 1 92 ? -12.578 1.054 19.427 1.00 95.19 92 LEU A C 1
ATOM 720 O O . LEU A 1 92 ? -11.615 0.756 18.723 1.00 95.19 92 LEU A O 1
ATOM 724 N N . PHE A 1 93 ? -13.617 0.234 19.587 1.00 94.25 93 PHE A N 1
ATOM 725 C CA . PHE A 1 93 ? -13.629 -1.146 19.088 1.00 94.25 93 PHE A CA 1
ATOM 726 C C . PHE A 1 93 ? -14.069 -1.273 17.625 1.00 94.25 93 PHE A C 1
ATOM 728 O O . PHE A 1 93 ? -13.775 -2.276 16.975 1.00 94.25 93 PHE A O 1
ATOM 735 N N . HIS A 1 94 ? -14.691 -0.238 17.053 1.00 95.25 94 HIS A N 1
ATOM 736 C CA . HIS A 1 94 ? -15.070 -0.222 15.640 1.00 95.25 94 HIS A CA 1
ATOM 737 C C . HIS A 1 94 ? -13.893 -0.487 14.676 1.00 95.25 94 HIS A C 1
ATOM 739 O O . HIS A 1 94 ? -14.017 -1.369 13.820 1.00 95.25 94 HIS A O 1
ATOM 745 N N . PRO A 1 95 ? -12.741 0.217 14.764 1.00 94.88 95 PRO A N 1
ATOM 746 C CA . PRO A 1 95 ? -11.603 -0.081 13.898 1.00 94.88 95 PRO A CA 1
ATOM 747 C C . PRO A 1 95 ? -11.050 -1.500 14.089 1.00 94.88 95 PRO A C 1
ATOM 749 O O . PRO A 1 95 ? -10.574 -2.073 13.113 1.00 94.88 95 PRO A O 1
ATOM 752 N N . LEU A 1 96 ? -11.145 -2.086 15.286 1.00 93.69 96 LEU A N 1
ATOM 753 C CA . LEU A 1 96 ? -10.690 -3.456 15.550 1.00 93.69 96 LEU A CA 1
ATOM 754 C C . LEU A 1 96 ? -11.590 -4.496 14.867 1.00 93.69 96 LEU A C 1
ATOM 756 O O . LEU A 1 96 ? -11.087 -5.389 14.191 1.00 93.69 96 LEU A O 1
ATOM 760 N N . LEU A 1 97 ? -12.914 -4.324 14.923 1.00 92.00 97 LEU A N 1
ATOM 761 C CA . LEU A 1 97 ? -13.850 -5.166 14.164 1.00 92.00 97 LEU A CA 1
ATOM 762 C C . LEU A 1 97 ? -13.664 -5.040 12.646 1.00 92.00 97 LEU A C 1
ATOM 764 O O . LEU A 1 97 ? -13.829 -6.003 11.899 1.00 92.00 97 LEU A O 1
ATOM 768 N N . LEU A 1 98 ? -13.304 -3.853 12.152 1.00 92.81 98 LEU A N 1
ATOM 769 C CA . LEU A 1 98 ? -12.957 -3.694 10.739 1.00 92.81 98 LEU A CA 1
ATOM 770 C C . LEU A 1 98 ? -11.685 -4.472 10.380 1.00 92.81 98 LEU A C 1
ATOM 772 O O . LEU A 1 98 ? -11.615 -5.040 9.290 1.00 92.81 98 LEU A O 1
ATOM 776 N N . LEU A 1 99 ? -10.689 -4.502 11.269 1.00 90.94 99 LEU A N 1
ATOM 777 C CA . LEU A 1 99 ? -9.463 -5.278 11.074 1.00 90.94 99 LEU A CA 1
ATOM 778 C C . LEU A 1 99 ? -9.730 -6.787 11.097 1.00 90.94 99 LEU A C 1
ATOM 780 O O . LEU A 1 99 ? -9.184 -7.489 10.248 1.00 90.94 99 LEU A O 1
ATOM 784 N N . SER A 1 100 ? -10.605 -7.278 11.980 1.00 87.69 100 SER A N 1
ATOM 785 C CA . SER A 1 100 ? -10.972 -8.703 12.028 1.00 87.69 100 SER A CA 1
ATOM 786 C C . SER A 1 100 ? -11.687 -9.186 10.761 1.00 87.69 100 SER A C 1
ATOM 788 O O . SER A 1 100 ? -11.593 -10.354 10.395 1.00 87.69 100 SER A O 1
ATOM 790 N N . ARG A 1 101 ? -12.336 -8.268 10.032 1.00 87.56 101 ARG A N 1
ATOM 791 C CA . ARG A 1 101 ? -12.953 -8.496 8.712 1.00 87.56 101 ARG A CA 1
ATOM 792 C C . ARG A 1 101 ? -12.046 -8.154 7.526 1.00 87.56 101 ARG A C 1
ATOM 794 O O . ARG A 1 101 ? -12.548 -7.974 6.417 1.00 87.56 101 ARG A O 1
ATOM 801 N N . GLU A 1 102 ? -10.744 -7.986 7.751 1.00 86.12 102 GLU A N 1
ATOM 802 C CA . GLU A 1 102 ? -9.748 -7.625 6.728 1.00 86.12 102 GLU A CA 1
ATOM 803 C C . GLU A 1 102 ? -10.053 -6.300 5.988 1.00 86.12 102 GLU A C 1
ATOM 805 O O . GLU A 1 102 ? -9.519 -6.000 4.915 1.00 86.12 102 GLU A O 1
ATOM 810 N N . GLN A 1 103 ? -10.878 -5.421 6.571 1.00 89.25 103 GLN A N 1
ATOM 811 C CA . GLN A 1 103 ? -11.229 -4.113 6.006 1.00 89.25 103 GLN A CA 1
ATOM 812 C C . GLN A 1 103 ? -10.172 -3.047 6.351 1.00 89.25 103 GLN A C 1
ATOM 814 O O . GLN A 1 103 ? -10.495 -1.927 6.763 1.00 89.25 103 GLN A O 1
ATOM 819 N N . HIS A 1 104 ? -8.890 -3.365 6.130 1.00 87.62 104 HIS A N 1
ATOM 820 C CA . HIS A 1 104 ? -7.729 -2.573 6.568 1.00 87.62 104 HIS A CA 1
ATOM 821 C C . HIS A 1 104 ? -7.772 -1.099 6.133 1.00 87.62 104 HIS A C 1
ATOM 823 O O . HIS A 1 104 ? -7.394 -0.210 6.894 1.00 87.62 104 HIS A O 1
ATOM 829 N N . LYS A 1 105 ? -8.273 -0.802 4.923 1.00 88.62 105 LYS A N 1
ATOM 830 C CA . LYS A 1 105 ? -8.394 0.583 4.424 1.00 88.62 105 LYS A CA 1
ATOM 831 C C . LYS A 1 105 ? -9.430 1.399 5.202 1.00 88.62 105 LYS A C 1
ATOM 833 O O . LYS A 1 105 ? -9.190 2.570 5.507 1.00 88.62 105 LYS A O 1
ATOM 838 N N . LYS A 1 106 ? -10.578 0.791 5.526 1.00 91.19 106 LYS A N 1
ATOM 839 C CA . LYS A 1 106 ? -11.611 1.450 6.335 1.00 91.19 106 LYS A CA 1
ATOM 840 C C . LYS A 1 106 ? -11.112 1.633 7.766 1.00 91.19 106 LYS A C 1
ATOM 842 O O . LYS A 1 106 ? -11.196 2.746 8.274 1.00 91.19 106 LYS A O 1
ATOM 847 N N . ALA A 1 107 ? -10.512 0.594 8.355 1.00 93.06 107 ALA A N 1
ATOM 848 C CA . ALA A 1 107 ? -9.913 0.665 9.686 1.00 93.06 107 ALA A CA 1
ATOM 849 C C . ALA A 1 107 ? -8.879 1.798 9.777 1.00 93.06 107 ALA A C 1
ATOM 851 O O . ALA A 1 107 ? -8.985 2.655 10.647 1.00 93.06 107 ALA A O 1
ATOM 852 N N . ALA A 1 108 ? -7.951 1.888 8.816 1.00 91.69 108 ALA A N 1
ATOM 853 C CA . ALA A 1 108 ? -6.959 2.964 8.744 1.00 91.69 108 ALA A CA 1
ATOM 854 C C . ALA A 1 108 ? -7.593 4.366 8.704 1.00 91.69 108 ALA A C 1
ATOM 856 O O . ALA A 1 108 ? -7.110 5.289 9.359 1.00 91.69 108 ALA A O 1
ATOM 857 N N . THR A 1 109 ? -8.694 4.522 7.966 1.00 93.06 109 THR A N 1
ATOM 858 C CA . THR A 1 109 ? -9.419 5.798 7.882 1.00 93.06 109 THR A CA 1
ATOM 859 C C . THR A 1 109 ? -10.047 6.162 9.227 1.00 93.06 109 THR A C 1
ATOM 861 O O . THR A 1 109 ? -9.905 7.299 9.680 1.00 93.06 109 THR A O 1
ATOM 864 N N . VAL A 1 110 ? -10.696 5.205 9.893 1.00 94.31 110 VAL A N 1
ATOM 865 C CA . VAL A 1 110 ? -11.302 5.408 11.219 1.00 94.31 110 VAL A CA 1
ATOM 866 C C . VAL A 1 110 ? -10.229 5.744 12.254 1.00 94.31 110 VAL A C 1
ATOM 868 O O . VAL A 1 110 ? -10.359 6.754 12.936 1.00 94.31 110 VAL A O 1
ATOM 871 N N . LEU A 1 111 ? -9.130 4.983 12.290 1.00 95.06 111 LEU A N 1
ATOM 872 C CA . LEU A 1 111 ? -7.991 5.220 13.184 1.00 95.06 111 LEU A CA 1
ATOM 873 C C . LEU A 1 111 ? -7.406 6.625 12.990 1.00 95.06 111 LEU A C 1
ATOM 875 O O . LEU A 1 111 ? -7.279 7.364 13.958 1.00 95.06 111 LEU A O 1
ATOM 879 N N . SER A 1 112 ? -7.137 7.044 11.745 1.00 94.69 112 SER A N 1
ATOM 880 C CA . SER A 1 112 ? -6.636 8.403 11.469 1.00 94.69 112 SER A CA 1
ATOM 881 C C . SER A 1 112 ? -7.611 9.497 11.919 1.00 94.69 112 SER A C 1
ATOM 883 O O . SER A 1 112 ? -7.198 10.513 12.463 1.00 94.69 112 SER A O 1
ATOM 885 N N . THR A 1 113 ? -8.916 9.270 11.748 1.00 94.06 113 THR A N 1
ATOM 886 C CA . THR A 1 113 ? -9.949 10.211 12.201 1.00 94.06 113 THR A CA 1
ATOM 887 C C . THR A 1 113 ? -9.993 10.288 13.728 1.00 94.06 113 THR A C 1
ATOM 889 O O . THR A 1 113 ? -10.141 11.378 14.267 1.00 94.06 113 THR A O 1
ATOM 892 N N . GLY A 1 114 ? -9.849 9.153 14.418 1.00 94.31 114 GLY A N 1
ATOM 893 C CA . GLY A 1 114 ? -9.779 9.077 15.879 1.00 94.31 114 GLY A CA 1
ATOM 894 C C . GLY A 1 114 ? -8.569 9.799 16.454 1.00 94.31 114 GLY A C 1
ATOM 895 O O . GLY A 1 114 ? -8.730 10.579 17.384 1.00 94.31 114 GLY A O 1
ATOM 896 N N . ILE A 1 115 ? -7.391 9.625 15.849 1.00 95.19 115 ILE A N 1
ATOM 897 C CA . ILE A 1 115 ? -6.173 10.351 16.243 1.00 95.19 115 ILE A CA 1
ATOM 898 C C . ILE A 1 115 ? -6.371 11.868 16.110 1.00 95.19 115 ILE A C 1
ATOM 900 O O . ILE A 1 115 ? -5.956 12.622 16.981 1.00 95.19 115 ILE A O 1
ATOM 904 N N . GLU A 1 116 ? -7.009 12.318 15.026 1.00 93.06 116 GLU A N 1
ATOM 905 C CA . GLU A 1 116 ? -7.220 13.746 14.758 1.00 93.06 116 GLU A CA 1
ATOM 906 C C . GLU A 1 116 ? -8.293 14.389 15.650 1.00 93.06 116 GLU A C 1
ATOM 908 O O . GLU A 1 116 ? -8.186 15.574 15.959 1.00 93.06 116 GLU A O 1
ATOM 913 N N . LYS A 1 117 ? -9.365 13.659 15.989 1.00 89.62 117 LYS A N 1
ATOM 914 C CA . LYS A 1 117 ? -10.605 14.267 16.506 1.00 89.62 117 LYS A CA 1
ATOM 915 C C . LYS A 1 117 ? -11.072 13.772 17.873 1.00 89.62 117 LYS A C 1
ATOM 917 O O . LYS A 1 117 ? -11.923 14.430 18.458 1.00 89.62 117 LYS A O 1
ATOM 922 N N . SER A 1 118 ? -10.601 12.623 18.355 1.00 91.50 118 SER A N 1
ATOM 923 C CA . SER A 1 118 ? -11.126 12.015 19.584 1.00 91.50 118 SER A CA 1
ATOM 924 C C . SER A 1 118 ? -10.317 12.407 20.818 1.00 91.50 118 SER A C 1
ATOM 926 O O . SER A 1 118 ? -9.090 12.494 20.769 1.00 91.50 118 SER A O 1
ATOM 928 N N . ARG A 1 119 ? -10.994 12.511 21.968 1.00 91.75 119 ARG A N 1
ATOM 929 C CA . ARG A 1 119 ? -10.349 12.628 23.289 1.00 91.75 119 ARG A CA 1
ATOM 930 C C . ARG A 1 119 ? -9.486 11.411 23.652 1.00 91.75 119 ARG A C 1
ATOM 932 O O . ARG A 1 119 ? -8.655 11.490 24.546 1.00 91.75 119 ARG A O 1
ATOM 939 N N . LEU A 1 120 ? -9.683 10.285 22.962 1.00 93.56 120 LEU A N 1
ATOM 940 C CA . LEU A 1 120 ? -8.972 9.019 23.163 1.00 93.56 120 LEU A CA 1
ATOM 941 C C . LEU A 1 120 ? -7.879 8.798 22.099 1.00 93.56 120 LEU A C 1
ATOM 943 O O . LEU A 1 120 ? -7.561 7.659 21.750 1.00 93.56 120 LEU A O 1
ATOM 947 N N . ALA A 1 121 ? -7.305 9.879 21.556 1.00 93.75 121 ALA A N 1
ATOM 948 C CA . ALA A 1 121 ? -6.298 9.837 20.491 1.00 93.75 121 ALA A CA 1
ATOM 949 C C . ALA A 1 121 ? -5.095 8.923 20.804 1.00 93.75 121 ALA A C 1
ATOM 951 O O . ALA A 1 121 ? -4.552 8.293 19.893 1.00 93.75 121 ALA A O 1
ATOM 952 N N . SER A 1 122 ? -4.701 8.795 22.077 1.00 92.94 122 SER A N 1
ATOM 953 C CA . SER A 1 122 ? -3.633 7.884 22.513 1.00 92.94 122 SER A CA 1
ATOM 954 C C . SER A 1 122 ? -3.967 6.414 22.235 1.00 92.94 122 SER A C 1
ATOM 956 O O . SER A 1 122 ? -3.121 5.684 21.719 1.00 92.94 122 SER A O 1
ATOM 958 N N . VAL A 1 123 ? -5.211 5.989 22.483 1.00 95.56 123 VAL A N 1
ATOM 959 C CA . VAL A 1 123 ? -5.670 4.615 22.211 1.00 95.56 123 VAL A CA 1
ATOM 960 C C . VAL A 1 123 ? -5.775 4.373 20.708 1.00 95.56 123 VAL A C 1
ATOM 962 O O . VAL A 1 123 ? -5.335 3.340 20.212 1.00 95.56 123 VAL A O 1
ATOM 965 N N . TYR A 1 124 ? -6.282 5.349 19.949 1.00 95.88 124 TYR A N 1
ATOM 966 C CA . TYR A 1 124 ? -6.302 5.253 18.486 1.00 95.88 124 TYR A CA 1
ATOM 967 C C . TYR A 1 124 ? -4.890 5.164 17.885 1.00 95.88 124 TYR A C 1
ATOM 969 O O . TYR A 1 124 ? -4.689 4.457 16.896 1.00 95.88 124 TYR A O 1
ATOM 977 N N . THR A 1 125 ? -3.908 5.845 18.484 1.00 94.69 125 THR A N 1
ATOM 978 C CA . THR A 1 125 ? -2.495 5.758 18.084 1.00 94.69 125 THR A CA 1
ATOM 979 C C . THR A 1 125 ? -1.925 4.370 18.374 1.00 94.69 125 THR A C 1
ATOM 981 O O . THR A 1 125 ? -1.300 3.774 17.497 1.00 94.69 125 THR A O 1
ATOM 984 N N . LEU A 1 126 ? -2.215 3.805 19.547 1.00 95.06 126 LEU A N 1
ATOM 985 C CA . LEU A 1 126 ? -1.838 2.433 19.887 1.00 95.06 126 LEU A CA 1
ATOM 986 C C . LEU A 1 126 ? -2.461 1.418 18.912 1.00 95.06 126 LEU A C 1
ATOM 988 O O . LEU A 1 126 ? -1.757 0.604 18.315 1.00 95.06 126 LEU A O 1
ATOM 992 N N . PHE A 1 127 ? -3.766 1.512 18.652 1.00 95.25 127 PHE A N 1
ATOM 993 C CA . PHE A 1 127 ? -4.454 0.627 17.705 1.00 95.25 127 PHE A CA 1
ATOM 994 C C . PHE A 1 127 ? -3.990 0.814 16.260 1.00 95.25 127 PHE A C 1
ATOM 996 O O . PHE A 1 127 ? -4.086 -0.111 15.452 1.00 95.25 127 PHE A O 1
ATOM 1003 N N . ARG A 1 128 ? -3.445 1.985 15.910 1.00 93.94 128 ARG A N 1
ATOM 1004 C CA . ARG A 1 128 ? -2.791 2.186 14.617 1.00 93.94 128 ARG A CA 1
ATOM 1005 C C . ARG A 1 128 ? -1.536 1.328 14.476 1.00 93.94 128 ARG A C 1
ATOM 1007 O O . ARG A 1 128 ? -1.337 0.766 13.402 1.00 93.94 128 ARG A O 1
ATOM 1014 N N . LEU A 1 129 ? -0.750 1.181 15.539 1.00 91.44 129 LEU A N 1
ATOM 1015 C CA . LEU A 1 129 ? 0.416 0.296 15.541 1.00 91.44 129 LEU A CA 1
ATOM 1016 C C . LEU A 1 129 ? 0.004 -1.177 15.472 1.00 91.44 129 LEU A C 1
ATOM 1018 O O . LEU A 1 129 ? 0.582 -1.917 14.682 1.00 91.44 129 LEU A O 1
ATOM 1022 N N . VAL A 1 130 ? -1.055 -1.576 16.188 1.00 90.75 130 VAL A N 1
ATOM 1023 C CA . VAL A 1 130 ? -1.650 -2.922 16.051 1.00 90.75 130 VAL A CA 1
ATOM 1024 C C . VAL A 1 130 ? -2.084 -3.176 14.602 1.00 90.75 130 VAL A C 1
ATOM 1026 O O . VAL A 1 130 ? -1.769 -4.211 14.022 1.00 90.75 130 VAL A O 1
ATOM 1029 N N . ALA A 1 131 ? -2.749 -2.209 13.963 1.00 90.31 131 ALA A N 1
ATOM 1030 C CA . ALA A 1 131 ? -3.169 -2.328 12.567 1.00 90.31 131 ALA A CA 1
ATOM 1031 C C . ALA A 1 131 ? -1.986 -2.470 11.591 1.00 90.31 131 ALA A C 1
ATOM 1033 O O . ALA A 1 131 ? -2.077 -3.231 10.625 1.00 90.31 131 ALA A O 1
ATOM 1034 N N . ASP A 1 132 ? -0.900 -1.724 11.815 1.00 85.56 132 ASP A N 1
ATOM 1035 C CA . ASP A 1 132 ? 0.316 -1.803 11.003 1.00 85.56 132 ASP A CA 1
ATOM 1036 C C . ASP A 1 132 ? 1.048 -3.143 11.218 1.00 85.56 132 ASP A C 1
ATOM 1038 O O . ASP A 1 132 ? 1.521 -3.730 10.239 1.00 85.56 132 ASP A O 1
ATOM 1042 N N . PHE A 1 133 ? 1.042 -3.685 12.444 1.00 81.75 133 PHE A N 1
ATOM 1043 C CA . PHE A 1 133 ? 1.515 -5.041 12.739 1.00 81.75 133 PHE A CA 1
ATOM 1044 C C . PHE A 1 133 ? 0.706 -6.102 11.987 1.00 81.75 133 PHE A C 1
ATOM 1046 O O . PHE A 1 133 ? 1.279 -6.900 11.243 1.00 81.75 133 PHE A O 1
ATOM 1053 N N . CYS A 1 134 ? -0.630 -6.057 12.077 1.00 79.44 134 CYS A N 1
ATOM 1054 C CA . CYS A 1 134 ? -1.499 -6.986 11.351 1.00 79.44 134 CYS A CA 1
ATOM 1055 C C . CYS A 1 134 ? -1.288 -6.929 9.825 1.00 79.44 134 CYS A C 1
ATOM 1057 O O . CYS A 1 134 ? -1.561 -7.910 9.136 1.00 79.44 134 CYS A O 1
ATOM 1059 N N . ALA A 1 135 ? -0.812 -5.793 9.302 1.00 77.75 135 ALA A N 1
ATOM 1060 C CA . ALA A 1 135 ? -0.486 -5.578 7.893 1.00 77.75 135 ALA A CA 1
ATOM 1061 C C . ALA A 1 135 ? 0.975 -5.917 7.520 1.00 77.75 135 ALA A C 1
ATOM 1063 O O . ALA A 1 135 ? 1.398 -5.586 6.414 1.00 77.75 135 ALA A O 1
ATOM 1064 N N . GLY A 1 136 ? 1.757 -6.520 8.424 1.00 72.06 136 GLY A N 1
ATOM 1065 C CA . GLY A 1 136 ? 3.130 -6.964 8.157 1.00 72.06 136 GLY A CA 1
ATOM 1066 C C . GLY A 1 136 ? 4.177 -5.846 8.112 1.00 72.06 136 GLY A C 1
ATOM 1067 O O . GLY A 1 136 ? 5.277 -6.063 7.611 1.00 72.06 136 GLY A O 1
ATOM 1068 N N . LYS A 1 137 ? 3.875 -4.645 8.627 1.00 69.62 137 LYS A N 1
ATOM 1069 C CA . LYS A 1 137 ? 4.783 -3.479 8.574 1.00 69.62 137 LYS A CA 1
ATOM 1070 C C . LYS A 1 137 ? 5.772 -3.386 9.749 1.00 69.62 137 LYS A C 1
ATOM 1072 O O . LYS A 1 137 ? 6.411 -2.348 9.915 1.00 69.62 137 LYS A O 1
ATOM 1077 N N . GLY A 1 138 ? 5.931 -4.473 10.508 1.00 59.31 138 GLY A N 1
ATOM 1078 C CA . GLY A 1 138 ? 6.884 -4.615 11.616 1.00 59.31 138 GLY A CA 1
ATOM 1079 C C . GLY A 1 138 ? 6.313 -4.237 12.991 1.00 59.31 138 GLY A C 1
ATOM 1080 O O . GLY A 1 138 ? 5.536 -3.291 13.108 1.00 59.31 138 GLY A O 1
ATOM 1081 N N . SER A 1 139 ? 6.708 -4.993 14.024 1.00 60.81 139 SER A N 1
ATOM 1082 C CA . SER A 1 139 ? 6.222 -4.905 15.414 1.00 60.81 139 SER A CA 1
ATOM 1083 C C . SER A 1 139 ? 7.040 -3.994 16.331 1.00 60.81 139 SER A C 1
ATOM 1085 O O . SER A 1 139 ? 6.513 -3.491 17.320 1.00 60.81 139 SER A O 1
ATOM 1087 N N . GLU A 1 140 ? 8.312 -3.739 16.008 1.00 67.62 140 GLU A N 1
ATOM 1088 C CA . GLU A 1 140 ? 9.265 -3.159 16.969 1.00 67.62 140 GLU A CA 1
ATOM 1089 C C . GLU A 1 140 ? 8.865 -1.778 17.498 1.00 67.62 140 GLU A C 1
ATOM 1091 O O . GLU A 1 140 ? 9.126 -1.456 18.656 1.00 67.62 140 GLU A O 1
ATOM 1096 N N . ARG A 1 141 ? 8.176 -0.963 16.687 1.00 78.62 141 ARG A N 1
ATOM 1097 C CA . ARG A 1 141 ? 7.730 0.366 17.130 1.00 78.62 141 ARG A CA 1
ATOM 1098 C C . ARG A 1 141 ? 6.737 0.302 18.286 1.00 78.62 141 ARG A C 1
ATOM 1100 O O . ARG A 1 141 ? 6.796 1.174 19.146 1.00 78.62 141 ARG A O 1
ATOM 1107 N N . LEU A 1 142 ? 5.854 -0.700 18.317 1.00 86.19 142 LEU A N 1
ATOM 1108 C CA . LEU A 1 142 ? 4.873 -0.851 19.394 1.00 86.19 142 LEU A CA 1
ATOM 1109 C C . LEU A 1 142 ? 5.588 -1.067 20.728 1.00 86.19 142 LEU A C 1
ATOM 1111 O O . LEU A 1 142 ? 5.394 -0.282 21.651 1.00 86.19 142 LEU A O 1
ATOM 1115 N N . PHE A 1 143 ? 6.496 -2.042 20.776 1.00 85.56 143 PHE A N 1
ATOM 1116 C CA . PHE A 1 143 ? 7.234 -2.393 21.990 1.00 85.56 143 PHE A CA 1
ATOM 1117 C C . PHE A 1 143 ? 8.265 -1.336 22.407 1.00 85.56 143 PHE A C 1
ATOM 1119 O O . PHE A 1 143 ? 8.573 -1.219 23.585 1.00 85.56 143 PHE A O 1
ATOM 1126 N N . SER A 1 144 ? 8.783 -0.532 21.468 1.00 85.50 144 SER A N 1
ATOM 1127 C CA . SER A 1 144 ? 9.687 0.579 21.804 1.00 85.50 144 SER A CA 1
ATOM 1128 C C . SER A 1 144 ? 8.984 1.782 22.442 1.00 85.50 144 SER A C 1
ATOM 1130 O O . SER A 1 144 ? 9.624 2.559 23.143 1.00 85.50 144 SER A O 1
ATOM 1132 N N . ILE A 1 145 ? 7.692 1.970 22.150 1.00 88.19 145 ILE A N 1
ATOM 1133 C CA . ILE A 1 145 ? 6.914 3.125 22.620 1.00 88.19 145 ILE A CA 1
ATOM 1134 C C . ILE A 1 145 ? 6.147 2.762 23.891 1.00 88.19 145 ILE A C 1
ATOM 1136 O O . ILE A 1 145 ? 6.131 3.545 24.834 1.00 88.19 145 ILE A O 1
ATOM 1140 N N . TYR A 1 146 ? 5.507 1.593 23.907 1.00 91.06 146 TYR A N 1
ATOM 1141 C CA . TYR A 1 146 ? 4.641 1.143 24.991 1.00 91.06 146 TYR A CA 1
ATOM 1142 C C . TYR A 1 146 ? 5.344 0.048 25.785 1.00 91.06 146 TYR A C 1
ATOM 1144 O O . TYR A 1 146 ? 5.081 -1.126 25.562 1.00 91.06 146 TYR A O 1
ATOM 1152 N N . THR A 1 147 ? 6.262 0.435 26.670 1.00 92.19 147 THR A N 1
ATOM 1153 C CA . THR A 1 147 ? 7.057 -0.497 27.485 1.00 92.19 147 THR A CA 1
ATOM 1154 C C . THR A 1 147 ? 6.309 -0.931 28.759 1.00 92.19 147 THR A C 1
ATOM 1156 O O . THR A 1 147 ? 5.319 -0.291 29.137 1.00 92.19 147 THR A O 1
ATOM 1159 N N . PRO A 1 148 ? 6.760 -1.987 29.469 1.00 92.69 148 PRO A N 1
ATOM 1160 C CA . PRO A 1 148 ? 6.154 -2.405 30.736 1.00 92.69 148 PRO A CA 1
ATOM 1161 C C . PRO A 1 148 ? 6.066 -1.287 31.785 1.00 92.69 148 PRO A C 1
ATOM 1163 O O . PRO A 1 148 ? 5.066 -1.185 32.496 1.00 92.69 148 PRO A O 1
ATOM 1166 N N . GLU A 1 149 ? 7.064 -0.402 31.855 1.00 90.44 149 GLU A N 1
ATOM 1167 C CA . GLU A 1 149 ? 7.098 0.716 32.807 1.00 90.44 149 GLU A CA 1
ATOM 1168 C C . GLU A 1 149 ? 5.946 1.701 32.583 1.00 90.44 149 GLU A C 1
ATOM 1170 O O . GLU A 1 149 ? 5.422 2.274 33.536 1.00 90.44 149 GLU A O 1
ATOM 1175 N N . MET A 1 150 ? 5.505 1.856 31.333 1.00 91.88 150 MET A N 1
ATOM 1176 C CA . MET A 1 150 ? 4.413 2.755 30.972 1.00 91.88 150 MET A CA 1
ATOM 1177 C C . MET A 1 150 ? 3.059 2.295 31.536 1.00 91.88 150 MET A C 1
ATOM 1179 O O . MET A 1 150 ? 2.174 3.117 31.751 1.00 91.88 150 MET A O 1
ATOM 1183 N N . CYS A 1 151 ? 2.891 0.998 31.825 1.00 90.69 151 CYS A N 1
ATOM 1184 C CA . CYS A 1 151 ? 1.654 0.460 32.406 1.00 90.69 151 CYS A CA 1
ATOM 1185 C C . CYS A 1 151 ? 1.422 0.908 33.860 1.00 90.69 151 CYS A C 1
ATOM 1187 O O . CYS A 1 151 ? 0.305 0.804 34.365 1.00 90.69 151 CYS A O 1
ATOM 1189 N N . VAL A 1 152 ? 2.473 1.393 34.529 1.00 90.31 152 VAL A N 1
ATOM 1190 C CA . VAL A 1 152 ? 2.453 1.860 35.925 1.00 90.31 152 VAL A CA 1
ATOM 1191 C C . VAL A 1 152 ? 2.912 3.314 36.065 1.00 90.31 152 VAL A C 1
ATOM 1193 O O . VAL A 1 152 ? 3.136 3.779 37.185 1.00 90.31 152 VAL A O 1
ATOM 1196 N N . ASP A 1 153 ? 3.073 4.024 34.946 1.00 89.69 153 ASP A N 1
ATOM 1197 C CA . ASP A 1 153 ? 3.449 5.434 34.932 1.00 89.69 153 ASP A CA 1
ATOM 1198 C C . ASP A 1 153 ? 2.251 6.295 35.374 1.00 89.69 153 ASP A C 1
ATOM 1200 O O . ASP A 1 153 ? 1.225 6.301 34.690 1.00 89.69 153 ASP A O 1
ATOM 1204 N N . PRO A 1 154 ? 2.364 7.062 36.476 1.00 87.69 154 PRO A N 1
ATOM 1205 C CA . PRO A 1 154 ? 1.282 7.918 36.960 1.00 87.69 154 PRO A CA 1
ATOM 1206 C C . PRO A 1 154 ? 0.914 9.063 36.000 1.00 87.69 154 PRO A C 1
ATOM 1208 O O . PRO A 1 154 ? -0.083 9.748 36.226 1.00 87.69 154 PRO A O 1
ATOM 1211 N N . ALA A 1 155 ? 1.701 9.311 34.945 1.00 89.38 155 ALA A N 1
ATOM 1212 C CA . ALA A 1 155 ? 1.339 10.246 33.882 1.00 89.38 155 ALA A CA 1
ATOM 1213 C C . ALA A 1 155 ? 0.167 9.749 33.015 1.00 89.38 155 ALA A C 1
ATOM 1215 O O . ALA A 1 155 ? -0.449 10.553 32.309 1.00 89.38 155 ALA A O 1
ATOM 1216 N N . TRP A 1 156 ? -0.146 8.449 33.063 1.00 88.88 156 TRP A N 1
ATOM 1217 C CA . TRP A 1 156 ? -1.213 7.828 32.286 1.00 88.88 156 TRP A CA 1
ATOM 1218 C C . TRP A 1 156 ? -2.300 7.243 33.190 1.00 88.88 156 TRP A C 1
ATOM 1220 O O . TRP A 1 156 ? -1.993 6.700 34.247 1.00 88.88 156 TRP A O 1
ATOM 1230 N N . PRO A 1 157 ? -3.577 7.300 32.772 1.00 90.25 157 PRO A N 1
ATOM 1231 C CA . PRO A 1 157 ? -4.640 6.617 33.494 1.00 90.25 157 PRO A CA 1
ATOM 1232 C C . PRO A 1 157 ? -4.445 5.098 33.496 1.00 90.25 157 PRO A C 1
ATOM 1234 O O . PRO A 1 157 ? -4.079 4.511 32.477 1.00 90.25 157 PRO A O 1
ATOM 1237 N N . GLU A 1 158 ? -4.816 4.450 34.592 1.00 89.06 158 GLU A N 1
ATOM 1238 C CA . GLU A 1 158 ? -4.699 3.007 34.820 1.00 89.06 158 GLU A CA 1
ATOM 1239 C C . GLU A 1 158 ? -5.427 2.202 33.735 1.00 89.06 158 GLU A C 1
ATOM 1241 O O . GLU A 1 158 ? -4.934 1.187 33.242 1.00 89.06 158 GLU A O 1
ATOM 1246 N N . TRP A 1 159 ? -6.579 2.703 33.280 1.00 92.56 159 TRP A N 1
ATOM 1247 C CA . TRP A 1 159 ? -7.355 2.079 32.208 1.00 92.56 159 TRP A CA 1
ATOM 1248 C C . TRP A 1 159 ? -6.593 2.003 30.877 1.00 92.56 159 TRP A C 1
ATOM 1250 O O . TRP A 1 159 ? -6.893 1.142 30.049 1.00 92.56 159 TRP A O 1
ATOM 1260 N N . PHE A 1 160 ? -5.607 2.878 30.647 1.00 95.25 160 PHE A N 1
ATOM 1261 C CA . PHE A 1 160 ? -4.816 2.875 29.417 1.00 95.25 160 PHE A CA 1
ATOM 1262 C C . PHE A 1 160 ? -3.926 1.630 29.319 1.00 95.25 160 PHE A C 1
ATOM 1264 O O . PHE A 1 160 ? -3.767 1.076 28.230 1.00 95.25 160 PHE A O 1
ATOM 1271 N N . ALA A 1 161 ? -3.417 1.132 30.450 1.00 95.56 161 ALA A N 1
ATOM 1272 C CA . ALA A 1 161 ? -2.590 -0.072 30.488 1.00 95.56 161 ALA A CA 1
ATOM 1273 C C . ALA A 1 161 ? -3.347 -1.324 30.021 1.00 95.56 161 ALA A C 1
ATOM 1275 O O . ALA A 1 161 ? -2.749 -2.215 29.425 1.00 95.56 161 ALA A O 1
ATOM 1276 N N . VAL A 1 162 ? -4.673 -1.372 30.198 1.00 96.44 162 VAL A N 1
ATOM 1277 C CA . VAL A 1 162 ? -5.508 -2.472 29.682 1.00 96.44 162 VAL A CA 1
ATOM 1278 C C . VAL A 1 162 ? -5.473 -2.510 28.153 1.00 96.44 162 VAL A C 1
ATOM 1280 O O . VAL A 1 162 ? -5.418 -3.579 27.550 1.00 96.44 162 VAL A O 1
ATOM 1283 N N . PHE A 1 163 ? -5.429 -1.345 27.504 1.00 96.81 163 PHE A N 1
ATOM 1284 C CA . PHE A 1 163 ? -5.281 -1.270 26.053 1.00 96.81 163 PHE A CA 1
ATOM 1285 C C . PHE A 1 163 ? -3.874 -1.640 25.585 1.00 96.81 163 PHE A C 1
ATOM 1287 O O . PHE A 1 163 ? -3.753 -2.257 24.528 1.00 96.81 163 PHE A O 1
ATOM 1294 N N . ILE A 1 164 ? -2.833 -1.317 26.363 1.00 96.25 164 ILE A N 1
ATOM 1295 C CA . ILE A 1 164 ? -1.471 -1.816 26.114 1.00 96.25 164 ILE A CA 1
ATOM 1296 C C . ILE A 1 164 ? -1.462 -3.346 26.201 1.00 96.25 164 ILE A C 1
ATOM 1298 O O . ILE A 1 164 ? -0.993 -3.990 25.269 1.00 96.25 164 ILE A O 1
ATOM 1302 N N . ALA A 1 165 ? -2.053 -3.928 27.248 1.00 96.12 165 ALA A N 1
ATOM 1303 C CA . ALA A 1 165 ? -2.146 -5.376 27.422 1.00 96.12 165 ALA A CA 1
ATOM 1304 C C . ALA A 1 165 ? -2.866 -6.058 26.249 1.00 96.12 165 ALA A C 1
ATOM 1306 O O . ALA A 1 165 ? -2.353 -7.028 25.699 1.00 96.12 165 ALA A O 1
ATOM 1307 N N . LEU A 1 166 ? -4.009 -5.515 25.810 1.00 95.38 166 LEU A N 1
ATOM 1308 C CA . LEU A 1 166 ? -4.727 -6.005 24.628 1.00 95.38 166 LEU A CA 1
ATOM 1309 C C . LEU A 1 166 ? -3.874 -5.906 23.358 1.00 95.38 166 LEU A C 1
ATOM 1311 O O . LEU A 1 166 ? -3.821 -6.849 22.572 1.00 95.38 166 LEU A O 1
ATOM 1315 N N . ALA A 1 167 ? -3.189 -4.778 23.158 1.00 94.06 167 ALA A N 1
ATOM 1316 C CA . ALA A 1 167 ? -2.330 -4.572 22.001 1.00 94.06 167 ALA A CA 1
ATOM 1317 C C . ALA A 1 167 ? -1.164 -5.569 21.975 1.00 94.06 167 ALA A C 1
ATOM 1319 O O . ALA A 1 167 ? -0.955 -6.203 20.946 1.00 94.06 167 ALA A O 1
ATOM 1320 N N . VAL A 1 168 ? -0.471 -5.759 23.103 1.00 92.44 168 VAL A N 1
ATOM 1321 C CA . VAL A 1 168 ? 0.593 -6.761 23.253 1.00 92.44 168 VAL A CA 1
ATOM 1322 C C . VAL A 1 168 ? 0.033 -8.158 23.011 1.00 92.44 168 VAL A C 1
ATOM 1324 O O . VAL A 1 168 ? 0.580 -8.881 22.192 1.00 92.44 168 VAL A O 1
ATOM 1327 N N . TYR A 1 169 ? -1.105 -8.510 23.613 1.00 91.44 169 TYR A N 1
ATOM 1328 C CA . TYR A 1 169 ? -1.743 -9.812 23.414 1.00 91.44 169 TYR A CA 1
ATOM 1329 C C . TYR A 1 169 ? -2.067 -10.106 21.940 1.00 91.44 169 TYR A C 1
ATOM 1331 O O . TYR A 1 169 ? -1.871 -11.228 21.473 1.00 91.44 169 TYR A O 1
ATOM 1339 N N . TRP A 1 170 ? -2.540 -9.106 21.188 1.00 90.06 170 TRP A N 1
ATOM 1340 C CA . TRP A 1 170 ? -2.839 -9.258 19.761 1.00 90.06 170 TRP A CA 1
ATOM 1341 C C . TRP A 1 170 ? -1.601 -9.326 18.867 1.00 90.06 170 TRP A C 1
ATOM 1343 O O . TRP A 1 170 ? -1.697 -9.897 17.779 1.00 90.06 170 TRP A O 1
ATOM 1353 N N . THR A 1 171 ? -0.477 -8.728 19.272 1.00 87.81 171 THR A N 1
ATOM 1354 C CA . THR A 1 171 ? 0.739 -8.695 18.448 1.00 87.81 171 THR A CA 1
ATOM 1355 C C . THR A 1 171 ? 1.753 -9.776 18.813 1.00 87.81 171 THR A C 1
ATOM 1357 O O . THR A 1 171 ? 2.267 -10.446 17.927 1.00 87.81 171 THR A O 1
ATOM 1360 N N . ASP A 1 172 ? 2.033 -9.956 20.101 1.00 86.12 172 ASP A N 1
ATOM 1361 C CA . ASP A 1 172 ? 2.949 -10.961 20.638 1.00 86.12 172 ASP A CA 1
ATOM 1362 C C . ASP A 1 172 ? 2.495 -11.361 22.052 1.00 86.12 172 ASP A C 1
ATOM 1364 O O . ASP A 1 172 ? 2.811 -10.711 23.052 1.00 86.12 172 ASP A O 1
ATOM 1368 N N . SER A 1 173 ? 1.718 -12.442 22.130 1.00 85.00 173 SER A N 1
ATOM 1369 C CA . SER A 1 173 ? 1.186 -12.938 23.399 1.00 85.00 173 SER A CA 1
ATOM 1370 C C . SER A 1 173 ? 2.267 -13.454 24.351 1.00 85.00 173 SER A C 1
ATOM 1372 O O . SER A 1 173 ? 2.030 -13.468 25.554 1.00 85.00 173 SER A O 1
ATOM 1374 N N . GLU A 1 174 ? 3.427 -13.893 23.848 1.00 86.00 174 GLU A N 1
ATOM 1375 C CA . GLU A 1 174 ? 4.511 -14.398 24.706 1.00 86.00 174 GLU A CA 1
ATOM 1376 C C . GLU A 1 174 ? 5.181 -13.248 25.462 1.00 86.00 174 GLU A C 1
ATOM 1378 O O . GLU A 1 174 ? 5.457 -13.362 26.658 1.00 86.00 174 GLU A O 1
ATOM 1383 N N . ARG A 1 175 ? 5.331 -12.091 24.806 1.00 88.94 175 ARG A N 1
ATOM 1384 C CA . ARG A 1 175 ? 5.825 -10.867 25.453 1.00 88.94 175 ARG A CA 1
ATOM 1385 C C . ARG A 1 175 ? 4.932 -10.342 26.557 1.00 88.94 175 ARG A C 1
ATOM 1387 O O . ARG A 1 175 ? 5.421 -9.566 27.370 1.00 88.94 175 ARG A O 1
ATOM 1394 N N . LEU A 1 176 ? 3.660 -10.741 26.634 1.00 90.81 176 LEU A N 1
ATOM 1395 C CA . LEU A 1 176 ? 2.778 -10.314 27.725 1.00 90.81 176 LEU A CA 1
ATOM 1396 C C . LEU A 1 176 ? 3.374 -10.652 29.105 1.00 90.81 176 LEU A C 1
ATOM 1398 O O . LEU A 1 176 ? 3.144 -9.919 30.066 1.00 90.81 176 LEU A O 1
ATOM 1402 N N . GLU A 1 177 ? 4.209 -11.692 29.188 1.00 92.19 177 GLU A N 1
ATOM 1403 C CA . GLU A 1 177 ? 4.929 -12.070 30.406 1.00 92.19 177 GLU A CA 1
ATOM 1404 C C . GLU A 1 177 ? 5.887 -10.972 30.906 1.00 92.19 177 GLU A C 1
ATOM 1406 O O . GLU A 1 177 ? 6.030 -10.780 32.112 1.00 92.19 177 GLU A O 1
ATOM 1411 N N . GLU A 1 178 ? 6.475 -10.179 30.004 1.00 94.44 178 GLU A N 1
ATOM 1412 C CA . GLU A 1 178 ? 7.317 -9.025 30.355 1.00 94.44 178 GLU A CA 1
ATOM 1413 C C . GLU A 1 178 ? 6.499 -7.894 31.004 1.00 94.44 178 GLU A C 1
ATOM 1415 O O . GLU A 1 178 ? 6.997 -7.163 31.860 1.00 94.44 178 GLU A O 1
ATOM 1420 N N . TYR A 1 179 ? 5.222 -7.767 30.626 1.00 96.06 179 TYR A N 1
ATOM 1421 C CA . TYR A 1 179 ? 4.296 -6.754 31.143 1.00 96.06 179 TYR A CA 1
ATOM 1422 C C . TYR A 1 179 ? 3.579 -7.225 32.409 1.00 96.06 179 TYR A C 1
ATOM 1424 O O . TYR A 1 179 ? 3.077 -6.396 33.172 1.00 96.06 179 TYR A O 1
ATOM 1432 N N . ARG A 1 180 ? 3.536 -8.541 32.660 1.00 96.62 180 ARG A N 1
ATOM 1433 C CA . ARG A 1 180 ? 2.758 -9.162 33.742 1.00 96.62 180 ARG A CA 1
ATOM 1434 C C . ARG A 1 180 ? 2.946 -8.481 35.104 1.00 96.62 180 ARG A C 1
ATOM 1436 O O . ARG A 1 180 ? 1.924 -8.186 35.723 1.00 96.62 180 ARG A O 1
ATOM 1443 N N . PRO A 1 181 ? 4.166 -8.182 35.600 1.00 96.56 181 PRO A N 1
ATOM 1444 C CA . PRO A 1 181 ? 4.320 -7.563 36.920 1.00 96.56 181 PRO A CA 1
ATOM 1445 C C . PRO A 1 181 ? 3.660 -6.181 37.016 1.00 96.56 181 PRO A C 1
ATOM 1447 O O . PRO A 1 181 ? 3.025 -5.861 38.020 1.00 96.56 181 PRO A O 1
ATOM 1450 N N . ALA A 1 182 ? 3.788 -5.372 35.961 1.00 96.25 182 ALA A N 1
ATOM 1451 C CA . ALA A 1 182 ? 3.186 -4.047 35.886 1.00 96.25 182 ALA A CA 1
ATOM 1452 C C . ALA A 1 182 ? 1.656 -4.144 35.770 1.00 96.25 182 ALA A C 1
ATOM 1454 O O . ALA A 1 182 ? 0.935 -3.463 36.495 1.00 96.25 182 ALA A O 1
ATOM 1455 N N . LEU A 1 183 ? 1.163 -5.055 34.928 1.00 97.12 183 LEU A N 1
ATOM 1456 C CA . LEU A 1 183 ? -0.265 -5.272 34.707 1.00 97.12 183 LEU A CA 1
ATOM 1457 C C . LEU A 1 183 ? -0.989 -5.851 35.929 1.00 97.12 183 LEU A C 1
ATOM 1459 O O . LEU A 1 183 ? -2.126 -5.468 36.179 1.00 97.12 183 LEU A O 1
ATOM 1463 N N . LEU A 1 184 ? -0.345 -6.710 36.728 1.00 97.00 184 LEU A N 1
ATOM 1464 C CA . LEU A 1 184 ? -0.912 -7.183 37.999 1.00 97.00 184 LEU A CA 1
ATOM 1465 C C . LEU A 1 184 ? -1.132 -6.028 38.985 1.00 97.00 184 LEU A C 1
ATOM 1467 O O . LEU A 1 184 ? -2.167 -5.973 39.645 1.00 97.00 184 LEU A O 1
ATOM 1471 N N . LYS A 1 185 ? -0.199 -5.070 39.040 1.00 95.25 185 LYS A N 1
ATOM 1472 C CA . LYS A 1 185 ? -0.361 -3.858 39.851 1.00 95.25 185 LYS A CA 1
ATOM 1473 C C . LYS A 1 185 ? -1.508 -2.991 39.329 1.00 95.25 185 LYS A C 1
ATOM 1475 O O . LYS A 1 185 ? -2.289 -2.465 40.117 1.00 95.25 185 LYS A O 1
ATOM 1480 N N . THR A 1 186 ? -1.631 -2.847 38.010 1.00 95.06 186 THR A N 1
ATOM 1481 C CA . THR A 1 186 ? -2.754 -2.114 37.415 1.00 95.06 186 THR A CA 1
ATOM 1482 C C . THR A 1 186 ? -4.093 -2.801 37.683 1.00 95.06 186 THR A C 1
ATOM 1484 O O . THR A 1 186 ? -5.072 -2.119 37.975 1.00 95.06 186 THR A O 1
ATOM 1487 N N . LEU A 1 187 ? -4.143 -4.135 37.641 1.00 96.56 187 LEU A N 1
ATOM 1488 C CA . LEU A 1 187 ? -5.338 -4.905 37.979 1.00 96.56 187 LEU A CA 1
ATOM 1489 C C . LEU A 1 187 ? -5.783 -4.634 39.423 1.00 96.56 187 LEU A C 1
ATOM 1491 O O . LEU A 1 187 ? -6.944 -4.302 39.639 1.00 96.56 187 LEU A O 1
ATOM 1495 N N . GLU A 1 188 ? -4.855 -4.677 40.384 1.00 95.31 188 GLU A N 1
ATOM 1496 C CA . GLU A 1 188 ? -5.139 -4.376 41.795 1.00 95.31 188 GLU A CA 1
ATOM 1497 C C . GLU A 1 188 ? -5.732 -2.965 41.980 1.00 95.31 188 GLU A C 1
ATOM 1499 O O . GLU A 1 188 ? -6.696 -2.777 42.731 1.00 95.31 188 GLU A O 1
ATOM 1504 N N . LEU A 1 189 ? -5.204 -1.968 41.259 1.00 93.69 189 LEU A N 1
ATOM 1505 C CA . LEU A 1 189 ? -5.733 -0.600 41.280 1.00 93.69 189 LEU A CA 1
ATOM 1506 C C . LEU A 1 189 ? -7.161 -0.530 40.720 1.00 93.69 189 LEU A C 1
ATOM 1508 O O . LEU A 1 189 ? -8.048 0.022 41.374 1.00 93.69 189 LEU A O 1
ATOM 1512 N N . LEU A 1 190 ? -7.407 -1.132 39.551 1.00 94.19 190 LEU A N 1
ATOM 1513 C CA . LEU A 1 190 ? -8.732 -1.149 38.918 1.00 94.19 190 LEU A CA 1
ATOM 1514 C C . LEU A 1 190 ? -9.784 -1.841 39.799 1.00 94.19 190 LEU A C 1
ATOM 1516 O O . LEU A 1 190 ? -10.918 -1.364 39.909 1.00 94.19 190 LEU A O 1
ATOM 1520 N N . GLU A 1 191 ? -9.412 -2.945 40.449 1.00 94.56 191 GLU A N 1
ATOM 1521 C CA . GLU A 1 191 ? -10.286 -3.682 41.367 1.00 94.56 191 GLU A CA 1
ATOM 1522 C C . GLU A 1 191 ? -10.578 -2.897 42.652 1.00 94.56 191 GLU A C 1
ATOM 1524 O O . GLU A 1 191 ? -11.704 -2.942 43.156 1.00 94.56 191 GLU A O 1
ATOM 1529 N N . THR A 1 192 ? -9.601 -2.132 43.149 1.00 93.50 192 THR A N 1
ATOM 1530 C CA . THR A 1 192 ? -9.766 -1.268 44.328 1.00 93.50 192 THR A CA 1
ATOM 1531 C C . THR A 1 192 ? -10.721 -0.107 44.050 1.00 93.50 192 THR A C 1
ATOM 1533 O O . THR A 1 192 ? -11.564 0.216 44.889 1.00 93.50 192 THR A O 1
ATOM 1536 N N . GLU A 1 193 ? -10.635 0.514 42.869 1.00 91.12 193 GLU A N 1
ATOM 1537 C CA . GLU A 1 193 ? -11.563 1.579 42.472 1.00 91.12 193 GLU A CA 1
ATOM 1538 C C . GLU A 1 193 ? -12.984 1.061 42.214 1.00 91.12 193 GLU A C 1
ATOM 1540 O O . GLU A 1 193 ? -13.965 1.752 42.503 1.00 91.12 193 GLU A O 1
ATOM 1545 N N . GLY A 1 194 ? -13.106 -0.144 41.645 1.00 89.00 194 GLY A N 1
ATOM 1546 C CA . GLY A 1 194 ? -14.372 -0.861 41.468 1.00 89.00 194 GLY A CA 1
ATOM 1547 C C . GLY A 1 194 ? -15.360 -0.242 40.469 1.00 89.00 194 GLY A C 1
ATOM 1548 O O . GLY A 1 194 ? -16.526 -0.650 40.440 1.00 89.00 194 GLY A O 1
ATOM 1549 N N . LYS A 1 195 ? -14.924 0.746 39.673 1.00 91.56 195 LYS A N 1
ATOM 1550 C CA . LYS A 1 195 ? -15.738 1.441 38.652 1.00 91.56 195 LYS A CA 1
ATOM 1551 C C . LYS A 1 195 ? -15.576 0.871 37.243 1.00 91.56 195 LYS A C 1
ATOM 1553 O O . LYS A 1 195 ? -16.455 1.058 36.410 1.00 91.56 195 LYS A O 1
ATOM 1558 N N . LEU A 1 196 ? -14.459 0.199 36.972 1.00 95.12 196 LEU A N 1
ATOM 1559 C CA . LEU A 1 196 ? -14.078 -0.300 35.648 1.00 95.12 196 LEU A CA 1
ATOM 1560 C C . LEU A 1 196 ? -14.003 -1.834 35.641 1.00 95.12 196 LEU A C 1
ATOM 1562 O O . LEU A 1 196 ? -13.047 -2.413 35.127 1.00 95.12 196 LEU A O 1
ATOM 1566 N N . ASN A 1 197 ? -14.998 -2.502 36.236 1.00 95.88 197 ASN A N 1
ATOM 1567 C CA . ASN A 1 197 ? -14.979 -3.956 36.433 1.00 95.88 197 ASN A CA 1
ATOM 1568 C C . ASN A 1 197 ? -14.909 -4.733 35.109 1.00 95.88 197 ASN A C 1
ATOM 1570 O O . ASN A 1 197 ? -14.307 -5.800 35.078 1.00 95.88 197 ASN A O 1
ATOM 1574 N N . LEU A 1 198 ? -15.457 -4.198 34.007 1.00 96.06 198 LEU A N 1
ATOM 1575 C CA . LEU A 1 198 ? -15.293 -4.805 32.683 1.00 96.06 198 LEU A CA 1
ATOM 1576 C C . LEU A 1 198 ? -13.816 -4.837 32.277 1.00 96.06 198 LEU A C 1
ATOM 1578 O O . LEU A 1 198 ? -13.321 -5.876 31.862 1.00 96.06 198 LEU A O 1
ATOM 1582 N N . LEU A 1 199 ? -13.099 -3.721 32.426 1.00 96.31 199 LEU A N 1
ATOM 1583 C CA . LEU A 1 199 ? -11.678 -3.650 32.083 1.00 96.31 199 LEU A CA 1
ATOM 1584 C C . LEU A 1 199 ? -10.811 -4.486 33.030 1.00 96.31 199 LEU A C 1
ATOM 1586 O O . LEU A 1 199 ? -9.869 -5.125 32.571 1.00 96.31 199 LEU A O 1
ATOM 1590 N N . ALA A 1 200 ? -11.146 -4.517 34.323 1.00 96.81 200 ALA A N 1
ATOM 1591 C CA . ALA A 1 200 ? -10.482 -5.385 35.291 1.00 96.81 200 ALA A CA 1
ATOM 1592 C C . ALA A 1 200 ? -10.670 -6.869 34.931 1.00 96.81 200 ALA A C 1
ATOM 1594 O O . ALA A 1 200 ? -9.698 -7.614 34.899 1.00 96.81 200 ALA A O 1
ATOM 1595 N N . ALA A 1 201 ? -11.891 -7.288 34.578 1.00 96.06 201 ALA A N 1
ATOM 1596 C CA . ALA A 1 201 ? -12.172 -8.658 34.151 1.00 96.06 201 ALA A CA 1
ATOM 1597 C C . ALA A 1 201 ? -11.453 -9.026 32.842 1.00 96.06 201 ALA A C 1
ATOM 1599 O O . ALA A 1 201 ? -10.930 -10.127 32.722 1.00 96.06 201 ALA A O 1
ATOM 1600 N N . GLU A 1 202 ? -11.381 -8.106 31.876 1.00 95.38 202 GLU A N 1
ATOM 1601 C CA . GLU A 1 202 ? -10.616 -8.314 30.639 1.00 95.38 202 GLU A CA 1
ATOM 1602 C C . GLU A 1 202 ? -9.116 -8.456 30.910 1.00 95.38 202 GLU A C 1
ATOM 1604 O O . GLU A 1 202 ? -8.468 -9.335 30.347 1.00 95.38 202 GLU A O 1
ATOM 1609 N N . LEU A 1 203 ? -8.561 -7.626 31.798 1.00 96.69 203 LEU A N 1
ATOM 1610 C CA . LEU A 1 203 ? -7.154 -7.719 32.171 1.00 96.69 203 LEU A CA 1
ATOM 1611 C C . LEU A 1 203 ? -6.855 -9.002 32.960 1.00 96.69 203 LEU A C 1
ATOM 1613 O O . LEU A 1 203 ? -5.840 -9.644 32.710 1.00 96.69 203 LEU A O 1
ATOM 1617 N N . ALA A 1 204 ? -7.739 -9.397 33.876 1.00 96.62 204 ALA A N 1
ATOM 1618 C CA . ALA A 1 204 ? -7.611 -10.635 34.637 1.00 96.62 204 ALA A CA 1
ATOM 1619 C C . ALA A 1 204 ? -7.614 -11.870 33.723 1.00 96.62 204 ALA A C 1
ATOM 1621 O O . ALA A 1 204 ? -6.746 -12.732 33.866 1.00 96.62 204 ALA A O 1
ATOM 1622 N N . ASP A 1 205 ? -8.511 -11.908 32.731 1.00 94.31 205 ASP A N 1
ATOM 1623 C CA . ASP A 1 205 ? -8.569 -12.993 31.747 1.00 94.31 205 ASP A CA 1
ATOM 1624 C C . ASP A 1 205 ? -7.284 -13.069 30.903 1.00 94.31 205 ASP A C 1
ATOM 1626 O O . ASP A 1 205 ? -6.769 -14.162 30.674 1.00 94.31 205 ASP A O 1
ATOM 1630 N N . LEU A 1 206 ? -6.722 -11.923 30.488 1.00 93.88 206 LEU A N 1
ATOM 1631 C CA . LEU A 1 206 ? -5.434 -11.866 29.776 1.00 93.88 206 LEU A CA 1
ATOM 1632 C C . LEU A 1 206 ? -4.259 -12.366 30.628 1.00 93.88 206 LEU A C 1
ATOM 1634 O O . LEU A 1 206 ? -3.316 -12.950 30.098 1.00 93.88 206 LEU A O 1
ATOM 1638 N N . LEU A 1 207 ? -4.299 -12.108 31.936 1.00 94.94 207 LEU A N 1
ATOM 1639 C CA . LEU A 1 207 ? -3.269 -12.521 32.889 1.00 94.94 207 LEU A CA 1
ATOM 1640 C C . LEU A 1 207 ? -3.499 -13.932 33.448 1.00 94.94 207 LEU A C 1
ATOM 1642 O O . LEU A 1 207 ? -2.667 -14.402 34.223 1.00 94.94 207 LEU A O 1
ATOM 1646 N N . GLU A 1 208 ? -4.583 -14.603 33.056 1.00 94.19 208 GLU A N 1
ATOM 1647 C CA . GLU A 1 208 ? -4.983 -15.923 33.556 1.00 94.19 208 GLU A CA 1
ATOM 1648 C C . GLU A 1 208 ? -5.158 -15.959 35.089 1.00 94.19 208 GLU A C 1
ATOM 1650 O O . GLU A 1 208 ? -4.793 -16.925 35.762 1.00 94.19 208 GLU A O 1
ATOM 1655 N N . VAL A 1 209 ? -5.727 -14.890 35.657 1.00 95.38 209 VAL A N 1
ATOM 1656 C CA . VAL A 1 209 ? -6.058 -14.780 37.087 1.00 95.38 209 VAL A CA 1
ATOM 1657 C C . VAL A 1 209 ? -7.558 -14.595 37.290 1.00 95.38 209 VAL A C 1
ATOM 1659 O O . VAL A 1 209 ? -8.272 -14.116 36.415 1.00 95.38 209 VAL A O 1
ATOM 1662 N N . THR A 1 210 ? -8.059 -14.969 38.464 1.00 92.31 210 THR A N 1
ATOM 1663 C CA . THR A 1 210 ? -9.477 -14.787 38.792 1.00 92.31 210 THR A CA 1
ATOM 1664 C C . THR A 1 210 ? -9.757 -13.316 39.119 1.00 92.31 210 THR A C 1
ATOM 1666 O O . THR A 1 210 ? -9.169 -12.819 40.080 1.00 92.31 210 THR A O 1
ATOM 1669 N N . PRO A 1 211 ? -10.667 -12.627 38.403 1.00 91.19 211 PRO A N 1
ATOM 1670 C CA . PRO A 1 211 ? -11.035 -11.255 38.741 1.00 91.19 211 PRO A CA 1
ATOM 1671 C C . PRO A 1 211 ? -11.800 -11.194 40.067 1.00 91.19 211 PRO A C 1
ATOM 1673 O O . PRO A 1 211 ? -12.663 -12.035 40.336 1.00 91.19 211 PRO A O 1
ATOM 1676 N N . ALA A 1 212 ? -11.564 -10.148 40.861 1.00 91.25 212 ALA A N 1
ATOM 1677 C CA . ALA A 1 212 ? -12.287 -9.899 42.109 1.00 91.25 212 ALA A CA 1
ATOM 1678 C C . ALA A 1 212 ? -13.797 -9.710 41.884 1.00 91.25 212 ALA A C 1
ATOM 1680 O O . ALA A 1 212 ? -14.616 -10.076 42.731 1.00 91.25 212 ALA A O 1
ATOM 1681 N N . ARG A 1 213 ? -14.172 -9.141 40.731 1.00 91.44 213 ARG A N 1
ATOM 1682 C CA . ARG A 1 213 ? -15.561 -8.955 40.291 1.00 91.44 213 ARG A CA 1
ATOM 1683 C C . ARG A 1 213 ? -15.722 -9.472 38.860 1.00 91.44 213 ARG A C 1
ATOM 1685 O O . ARG A 1 213 ? -15.472 -8.722 37.918 1.00 91.44 213 ARG A O 1
ATOM 1692 N N . PRO A 1 214 ? -16.109 -10.745 38.671 1.00 90.38 214 PRO A N 1
ATOM 1693 C CA . PRO A 1 214 ? -16.301 -11.294 37.337 1.00 90.38 214 PRO A CA 1
ATOM 1694 C C . PRO A 1 214 ? -17.471 -10.603 36.633 1.00 90.38 214 PRO A C 1
ATOM 1696 O O . PRO A 1 214 ? -18.537 -10.415 37.218 1.00 90.38 214 PRO A O 1
ATOM 1699 N N . VAL A 1 215 ? -17.282 -10.273 35.355 1.00 94.00 215 VAL A N 1
ATOM 1700 C CA . VAL A 1 215 ? -18.332 -9.713 34.497 1.00 94.00 215 VAL A CA 1
ATOM 1701 C C . VAL A 1 215 ? -18.848 -10.813 33.562 1.00 94.00 215 VAL A C 1
ATOM 1703 O O . VAL A 1 215 ? -18.076 -11.288 32.719 1.00 94.00 215 VAL A O 1
ATOM 1706 N N . PRO A 1 216 ? -20.118 -11.250 33.698 1.00 90.56 216 PRO A N 1
ATOM 1707 C CA . PRO A 1 216 ? -20.676 -12.332 32.893 1.00 90.56 216 PRO A CA 1
ATOM 1708 C C . PRO A 1 216 ? -20.819 -11.898 31.431 1.00 90.56 216 PRO A C 1
ATOM 1710 O O . PRO A 1 216 ? -21.580 -10.989 31.111 1.00 90.56 216 PRO A O 1
ATOM 1713 N N . ARG A 1 217 ? -20.086 -12.567 30.538 1.00 93.00 217 ARG A N 1
ATOM 1714 C CA . ARG A 1 217 ? -20.063 -12.306 29.092 1.00 93.00 217 ARG A CA 1
ATOM 1715 C C . ARG A 1 217 ? -19.723 -13.576 28.319 1.00 93.00 217 ARG A C 1
ATOM 1717 O O . ARG A 1 217 ? -19.067 -14.464 28.856 1.00 93.00 217 ARG A O 1
ATOM 1724 N N . GLN A 1 218 ? -20.172 -13.668 27.071 1.00 90.06 218 GLN A N 1
ATOM 1725 C CA . GLN A 1 218 ? -19.885 -14.809 26.195 1.00 90.06 218 GLN A CA 1
ATOM 1726 C C . GLN A 1 218 ? -18.576 -14.640 25.418 1.00 90.06 218 GLN A C 1
ATOM 1728 O O . GLN A 1 218 ? -17.935 -15.634 25.078 1.00 90.06 218 GLN A O 1
ATOM 1733 N N . ARG A 1 219 ? -18.172 -13.397 25.122 1.00 89.94 219 ARG A N 1
ATOM 1734 C CA . ARG A 1 219 ? -16.901 -13.088 24.452 1.00 89.94 219 ARG A CA 1
ATOM 1735 C C . ARG A 1 219 ? -16.125 -12.018 25.208 1.00 89.94 219 ARG A C 1
ATOM 1737 O O . ARG A 1 219 ? -16.707 -11.079 25.745 1.00 89.94 219 ARG A O 1
ATOM 1744 N N . SER A 1 220 ? -14.803 -12.152 25.184 1.00 91.31 220 SER A N 1
ATOM 1745 C CA . SER A 1 220 ? -13.858 -11.140 25.665 1.00 91.31 220 SER A CA 1
ATOM 1746 C C . SER A 1 220 ? -13.543 -10.121 24.562 1.00 91.31 220 SER A C 1
ATOM 1748 O O . SER A 1 220 ? -13.625 -10.425 23.364 1.00 91.31 220 SER A O 1
ATOM 1750 N N . LEU A 1 221 ? -13.130 -8.914 24.946 1.00 91.56 221 LEU A N 1
ATOM 1751 C CA . LEU A 1 221 ? -12.572 -7.924 24.022 1.00 91.56 221 LEU A CA 1
ATOM 1752 C C . LEU A 1 221 ? -11.282 -8.423 23.355 1.00 91.56 221 LEU A C 1
ATOM 1754 O O . LEU A 1 221 ? -11.059 -8.130 22.183 1.00 91.56 221 LEU A O 1
ATOM 1758 N N . ALA A 1 222 ? -10.477 -9.242 24.038 1.00 90.88 222 ALA A N 1
ATOM 1759 C CA . ALA A 1 222 ? -9.277 -9.858 23.472 1.00 90.88 222 ALA A CA 1
ATOM 1760 C C . ALA A 1 222 ? -9.585 -10.744 22.251 1.00 90.88 222 ALA A C 1
ATOM 1762 O O . ALA A 1 222 ? -8.747 -10.879 21.364 1.00 90.88 222 ALA A O 1
ATOM 1763 N N . SER A 1 223 ? -10.807 -11.278 22.144 1.00 89.62 223 SER A N 1
ATOM 1764 C CA . SER A 1 223 ? -11.234 -12.082 20.989 1.00 89.62 223 SER A CA 1
ATOM 1765 C C . SER A 1 223 ? -11.614 -11.263 19.744 1.00 89.62 223 SER A C 1
ATOM 1767 O O . SER A 1 223 ? -11.908 -11.848 18.703 1.00 89.62 223 SER A O 1
ATOM 1769 N N . LEU A 1 224 ? -11.611 -9.921 19.817 1.00 89.00 224 LEU A N 1
ATOM 1770 C CA . LEU A 1 224 ? -11.956 -9.045 18.685 1.00 89.00 224 LEU A CA 1
ATOM 1771 C C . LEU A 1 224 ? -11.038 -9.242 17.481 1.00 89.00 224 LEU A C 1
ATOM 1773 O O . LEU A 1 224 ? -11.496 -9.150 16.343 1.00 89.00 224 LEU A O 1
ATOM 1777 N N . LEU A 1 225 ? -9.752 -9.487 17.728 1.00 87.06 225 LEU A N 1
ATOM 1778 C CA . LEU A 1 225 ? -8.782 -9.833 16.701 1.00 87.06 225 LEU A CA 1
ATOM 1779 C C . LEU A 1 225 ? -8.356 -11.290 16.889 1.00 87.06 225 LEU A C 1
ATOM 1781 O O . LEU A 1 225 ? -8.091 -11.703 18.019 1.00 87.06 225 LEU A O 1
ATOM 1785 N N . PRO A 1 226 ? -8.266 -12.079 15.803 1.00 72.00 226 PRO A N 1
ATOM 1786 C CA . PRO A 1 226 ? -7.748 -13.430 15.907 1.00 72.00 226 PRO A CA 1
ATOM 1787 C C . PRO A 1 226 ? -6.291 -13.380 16.371 1.00 72.00 226 PRO A C 1
ATOM 1789 O O . PRO A 1 226 ? -5.492 -12.613 15.829 1.00 72.00 226 PRO A O 1
ATOM 1792 N N . ARG A 1 227 ? -5.943 -14.240 17.333 1.00 67.62 227 ARG A N 1
ATOM 1793 C CA . ARG A 1 227 ? -4.554 -14.488 17.729 1.00 67.62 227 ARG A CA 1
ATOM 1794 C C . ARG A 1 227 ? -3.781 -14.957 16.496 1.00 67.62 227 ARG A C 1
ATOM 1796 O O . ARG A 1 227 ? -4.049 -16.034 15.966 1.00 67.62 227 ARG A O 1
ATOM 1803 N N . LYS A 1 228 ? -2.850 -14.137 16.015 1.00 56.78 228 LYS A N 1
ATOM 1804 C CA . LYS A 1 228 ? -1.942 -14.492 14.923 1.00 56.78 228 LYS A CA 1
ATOM 1805 C C . LYS A 1 228 ? -0.533 -14.548 15.493 1.00 56.78 228 LYS A C 1
ATOM 1807 O O . LYS A 1 228 ? 0.048 -13.517 15.800 1.00 56.78 228 LYS A O 1
ATOM 1812 N N . GLU A 1 229 ? -0.017 -15.760 15.669 1.00 59.00 229 GLU A N 1
ATOM 1813 C CA . GLU A 1 229 ? 1.330 -15.991 16.203 1.00 59.00 229 GLU A CA 1
ATOM 1814 C C . GLU A 1 229 ? 2.391 -15.318 15.313 1.00 59.00 229 GLU A C 1
ATOM 1816 O O . GLU A 1 229 ? 2.235 -15.272 14.087 1.00 59.00 229 GLU A O 1
ATOM 1821 N N . GLU A 1 230 ? 3.470 -14.792 15.911 1.00 49.19 230 GLU A N 1
ATOM 1822 C CA . GLU A 1 230 ? 4.507 -14.025 15.198 1.00 49.19 230 GLU A CA 1
ATOM 1823 C C . GLU A 1 230 ? 5.070 -14.786 13.993 1.00 49.19 230 GLU A C 1
ATOM 1825 O O . GLU A 1 230 ? 5.295 -14.193 12.936 1.00 49.19 230 GLU A O 1
ATOM 1830 N N . TRP A 1 231 ? 5.219 -16.114 14.092 1.00 53.28 231 TRP A N 1
ATOM 1831 C CA . TRP A 1 231 ? 5.675 -16.930 12.969 1.00 53.28 231 TRP A CA 1
ATOM 1832 C C . TRP A 1 231 ? 4.694 -16.908 11.799 1.00 53.28 231 TRP A C 1
ATOM 1834 O O . TRP A 1 231 ? 5.143 -16.998 10.669 1.00 53.28 231 TRP A O 1
ATOM 1844 N N . MET A 1 232 ? 3.385 -16.755 12.017 1.00 52.81 232 MET A N 1
ATOM 1845 C CA . MET A 1 232 ? 2.380 -16.693 10.952 1.00 52.81 232 MET A CA 1
ATOM 1846 C C . MET A 1 232 ? 2.439 -15.348 10.219 1.00 52.81 232 MET A C 1
ATOM 1848 O O . MET A 1 232 ? 2.241 -15.301 9.002 1.00 52.81 232 MET A O 1
ATOM 1852 N N . HIS A 1 233 ? 2.789 -14.268 10.924 1.00 55.62 233 HIS A N 1
ATOM 1853 C CA . HIS A 1 233 ? 3.103 -12.972 10.324 1.00 55.62 233 HIS A CA 1
ATOM 1854 C C . HIS A 1 233 ? 4.463 -12.974 9.636 1.00 55.62 233 HIS A C 1
ATOM 1856 O O . HIS A 1 233 ? 4.550 -12.485 8.516 1.00 55.62 233 HIS A O 1
ATOM 1862 N N . ALA A 1 234 ? 5.490 -13.583 10.231 1.00 53.75 234 ALA A N 1
ATOM 1863 C CA . ALA A 1 234 ? 6.787 -13.770 9.598 1.00 53.75 234 ALA A CA 1
ATOM 1864 C C . ALA A 1 234 ? 6.666 -14.664 8.357 1.00 53.75 234 ALA A C 1
ATOM 1866 O O . ALA A 1 234 ? 7.222 -14.315 7.330 1.00 53.75 234 ALA A O 1
ATOM 1867 N N . LEU A 1 235 ? 5.877 -15.746 8.376 1.00 50.22 235 LEU A N 1
ATOM 1868 C CA . LEU A 1 235 ? 5.618 -16.595 7.206 1.00 50.22 235 LEU A CA 1
ATOM 1869 C C . LEU A 1 235 ? 4.754 -15.888 6.163 1.00 50.22 235 LEU A C 1
ATOM 1871 O O . LEU A 1 235 ? 4.954 -16.102 4.971 1.00 50.22 235 LEU A O 1
ATOM 1875 N N . SER A 1 236 ? 3.794 -15.059 6.581 1.00 54.84 236 SER A N 1
ATOM 1876 C CA . SER A 1 236 ? 2.989 -14.253 5.656 1.00 54.84 236 SER A CA 1
ATOM 1877 C C . SER A 1 236 ? 3.837 -13.159 5.014 1.00 54.84 236 SER A C 1
ATOM 1879 O O . SER A 1 236 ? 3.804 -13.023 3.798 1.00 54.84 236 SER A O 1
ATOM 1881 N N . ALA A 1 237 ? 4.666 -12.461 5.792 1.00 54.12 237 ALA A N 1
ATOM 1882 C CA . ALA A 1 237 ? 5.610 -11.449 5.331 1.00 54.12 237 ALA A CA 1
ATOM 1883 C C . ALA A 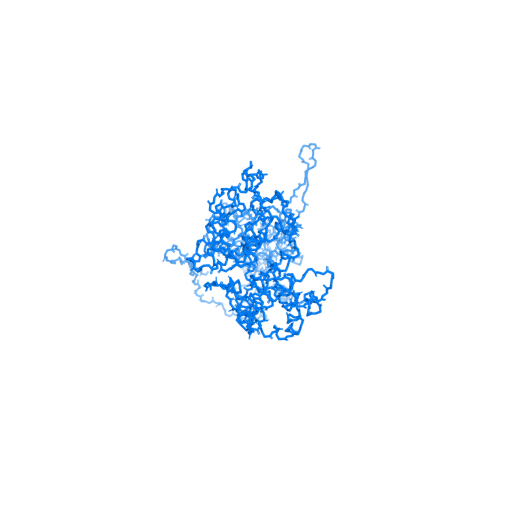1 237 ? 6.719 -12.064 4.468 1.00 54.12 237 ALA A C 1
ATOM 1885 O O . ALA A 1 237 ? 7.016 -11.536 3.405 1.00 54.12 237 ALA A O 1
ATOM 1886 N N . LEU A 1 238 ? 7.274 -13.221 4.846 1.00 49.75 238 LEU A N 1
ATOM 1887 C CA . LEU A 1 238 ? 8.204 -14.012 4.030 1.00 49.75 238 LEU A CA 1
ATOM 1888 C C . LEU A 1 238 ? 7.515 -14.548 2.774 1.00 49.75 238 LEU A C 1
ATOM 1890 O O . LEU A 1 238 ? 8.111 -14.574 1.704 1.00 49.75 238 LEU A O 1
ATOM 1894 N N . GLY A 1 239 ? 6.243 -14.925 2.876 1.00 48.78 239 GLY A N 1
ATOM 1895 C CA . GLY A 1 239 ? 5.399 -15.303 1.752 1.00 48.78 239 GLY A CA 1
ATOM 1896 C C . GLY A 1 239 ? 5.078 -14.127 0.829 1.00 48.78 239 GLY A C 1
ATOM 1897 O O . GLY A 1 239 ? 4.873 -14.345 -0.359 1.00 48.78 239 GLY A O 1
ATOM 1898 N N . GLU A 1 240 ? 5.038 -12.893 1.328 1.00 49.97 240 GLU A N 1
ATOM 1899 C CA . GLU A 1 240 ? 4.902 -11.658 0.545 1.00 49.97 240 GLU A CA 1
ATOM 1900 C C . GLU A 1 240 ? 6.242 -11.199 -0.049 1.00 49.97 240 GLU A C 1
ATOM 1902 O O . GLU A 1 240 ? 6.277 -10.775 -1.203 1.00 49.97 240 GLU A O 1
ATOM 1907 N N . LEU A 1 241 ? 7.352 -11.379 0.672 1.00 47.03 241 LEU A N 1
ATOM 1908 C CA . LEU A 1 241 ? 8.725 -11.209 0.182 1.00 47.03 241 LEU A CA 1
ATOM 1909 C C . LEU A 1 241 ? 9.032 -12.205 -0.944 1.00 47.03 241 LEU A C 1
ATOM 1911 O O . LEU A 1 241 ? 9.538 -11.811 -1.992 1.00 47.03 241 LEU A O 1
ATOM 1915 N N . GLY A 1 242 ? 8.641 -13.472 -0.780 1.00 43.72 242 GLY A N 1
ATOM 1916 C CA . GLY A 1 242 ? 8.743 -14.518 -1.800 1.00 43.72 242 GLY A CA 1
ATOM 1917 C C . GLY A 1 242 ? 7.747 -14.354 -2.953 1.00 43.72 242 GLY A C 1
ATOM 1918 O O . GLY A 1 242 ? 7.994 -14.844 -4.052 1.00 43.72 242 GLY A O 1
ATOM 1919 N N . ARG A 1 243 ? 6.641 -13.627 -2.742 1.00 46.22 243 ARG A N 1
ATOM 1920 C CA . ARG A 1 243 ? 5.685 -13.253 -3.801 1.00 46.22 243 ARG A CA 1
ATOM 1921 C C . ARG A 1 243 ? 6.003 -11.917 -4.473 1.00 46.22 243 ARG A C 1
ATOM 1923 O O . ARG A 1 243 ? 5.295 -11.556 -5.414 1.00 46.22 243 ARG A O 1
ATOM 1930 N N . GLY A 1 244 ? 7.070 -11.235 -4.051 1.00 37.12 244 GLY A N 1
ATOM 1931 C CA . GLY A 1 244 ? 7.368 -9.867 -4.448 1.00 37.12 244 GLY A CA 1
ATOM 1932 C C . GLY A 1 244 ? 6.307 -8.917 -3.898 1.00 37.12 244 GLY A C 1
ATOM 1933 O O . GLY A 1 244 ? 5.109 -9.111 -4.105 1.00 37.12 244 GLY A O 1
ATOM 1934 N N . ALA A 1 245 ? 6.751 -7.878 -3.194 1.00 34.94 245 ALA A N 1
ATOM 1935 C CA . ALA A 1 245 ? 5.899 -6.833 -2.652 1.00 34.94 245 ALA A CA 1
ATOM 1936 C C . ALA A 1 245 ? 4.758 -6.472 -3.622 1.00 34.94 245 ALA A C 1
ATOM 1938 O O . ALA A 1 245 ? 4.981 -5.924 -4.703 1.00 34.94 245 ALA A O 1
ATOM 1939 N N . LYS A 1 246 ? 3.510 -6.744 -3.220 1.00 37.50 246 LYS A N 1
ATOM 1940 C CA . LYS A 1 246 ? 2.344 -6.070 -3.795 1.00 37.50 246 LYS A CA 1
ATOM 1941 C C . LYS A 1 246 ? 2.300 -4.650 -3.235 1.00 37.50 246 LYS A C 1
ATOM 1943 O O . LYS A 1 246 ? 1.348 -4.258 -2.564 1.00 37.50 246 LYS A O 1
ATOM 1948 N N . THR A 1 247 ? 3.292 -3.832 -3.573 1.00 33.25 247 THR A N 1
ATOM 1949 C CA . THR A 1 247 ? 2.968 -2.439 -3.845 1.00 33.25 247 THR A CA 1
ATOM 1950 C C . THR A 1 247 ? 1.965 -2.484 -4.988 1.00 33.25 247 THR A C 1
ATOM 1952 O O . THR A 1 247 ? 2.210 -3.060 -6.047 1.00 33.25 247 THR A O 1
ATOM 1955 N N . SER A 1 248 ? 0.787 -1.896 -4.793 1.00 40.62 248 SER A N 1
ATOM 1956 C CA . SER A 1 248 ? -0.104 -1.577 -5.906 1.00 40.62 248 SER A CA 1
ATOM 1957 C C . SER A 1 248 ? 0.496 -0.447 -6.753 1.00 40.62 248 SER A C 1
ATOM 1959 O O . SER A 1 248 ? -0.195 0.510 -7.108 1.00 40.62 248 SER A O 1
ATOM 1961 N N . GLU A 1 249 ? 1.788 -0.524 -7.064 1.00 45.34 249 GLU A N 1
ATOM 1962 C CA . GLU A 1 249 ? 2.309 0.113 -8.245 1.00 45.34 249 GLU A CA 1
ATOM 1963 C C . GLU A 1 249 ? 1.717 -0.663 -9.403 1.00 45.34 249 GLU A C 1
ATOM 1965 O O . GLU A 1 249 ? 2.069 -1.799 -9.709 1.00 45.34 249 GLU A O 1
ATOM 1970 N N . LYS A 1 250 ? 0.711 -0.037 -10.005 1.00 53.69 250 LYS A N 1
ATOM 1971 C CA . LYS A 1 250 ? 0.364 -0.233 -11.404 1.00 53.69 250 LYS A CA 1
ATOM 1972 C C . LYS A 1 250 ? 1.663 -0.487 -12.172 1.00 53.69 250 LYS A C 1
ATOM 1974 O O . LYS A 1 250 ? 2.375 0.482 -12.418 1.00 53.69 250 LYS A O 1
ATOM 1979 N N . LYS A 1 251 ? 1.987 -1.750 -12.495 1.00 79.31 251 LYS A N 1
ATOM 1980 C CA . LYS A 1 251 ? 3.164 -2.067 -13.315 1.00 79.31 251 LYS A CA 1
ATOM 1981 C C . LYS A 1 251 ? 3.029 -1.226 -14.574 1.00 79.31 251 LYS A C 1
ATOM 1983 O O . LYS A 1 251 ? 1.999 -1.307 -15.248 1.00 79.31 251 LYS A O 1
ATOM 1988 N N . ARG A 1 252 ? 3.993 -0.344 -14.808 1.00 89.44 252 ARG A N 1
ATOM 1989 C CA . ARG A 1 252 ? 4.017 0.537 -15.972 1.00 89.44 252 ARG A CA 1
ATOM 1990 C C . ARG A 1 252 ? 5.008 -0.020 -16.970 1.00 89.44 252 ARG A C 1
ATOM 1992 O O . ARG A 1 252 ? 5.971 -0.674 -16.583 1.00 89.44 252 ARG A O 1
ATOM 1999 N N . ARG A 1 253 ? 4.751 0.238 -18.241 1.00 92.38 253 ARG A N 1
ATOM 2000 C CA . ARG A 1 253 ? 5.734 0.054 -19.302 1.00 92.38 253 ARG A CA 1
ATOM 2001 C C . ARG A 1 253 ? 5.605 1.190 -20.294 1.00 92.38 253 ARG A C 1
ATOM 2003 O O . ARG A 1 253 ? 4.518 1.755 -20.450 1.00 92.38 253 ARG A O 1
ATOM 2010 N N . LEU A 1 254 ? 6.698 1.478 -20.977 1.00 94.69 254 LEU A N 1
ATOM 2011 C CA . LEU A 1 254 ? 6.662 2.258 -22.197 1.00 94.69 254 LEU A CA 1
ATOM 2012 C C . LEU A 1 254 ? 6.583 1.273 -23.365 1.00 94.69 254 LEU A C 1
ATOM 2014 O O . LEU A 1 254 ? 7.294 0.268 -23.389 1.00 94.69 254 LEU A O 1
ATOM 2018 N N . ILE A 1 255 ? 5.669 1.525 -24.293 1.00 94.88 255 ILE A N 1
ATOM 2019 C CA . ILE A 1 255 ? 5.716 0.914 -25.618 1.00 94.88 255 ILE A CA 1
ATOM 2020 C C . ILE A 1 255 ? 5.990 2.011 -26.638 1.00 94.88 255 ILE A C 1
ATOM 2022 O O . ILE A 1 255 ? 5.685 3.184 -26.404 1.00 94.88 255 ILE A O 1
ATOM 2026 N N . TRP A 1 256 ? 6.533 1.614 -27.775 1.00 95.38 256 TRP A N 1
ATO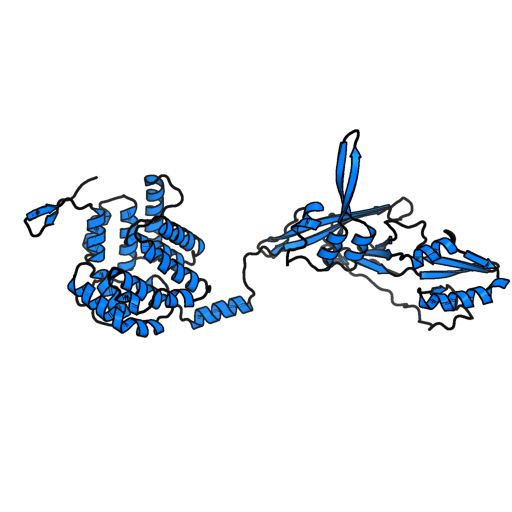M 2027 C CA . TRP A 1 256 ? 6.808 2.493 -28.894 1.00 95.38 256 TRP A CA 1
ATOM 2028 C C . TRP A 1 256 ? 5.909 2.073 -30.040 1.00 95.38 256 TRP A C 1
ATOM 2030 O O . TRP A 1 256 ? 5.968 0.932 -30.483 1.00 95.38 256 TRP A O 1
ATOM 2040 N N . GLU A 1 257 ? 5.050 2.973 -30.491 1.00 94.44 257 GLU A N 1
ATOM 2041 C CA . GLU A 1 257 ? 4.335 2.786 -31.746 1.00 94.44 257 GLU A CA 1
ATOM 2042 C C . GLU A 1 257 ? 5.158 3.402 -32.867 1.00 94.44 257 GLU A C 1
ATOM 2044 O O . GLU A 1 257 ? 5.605 4.543 -32.736 1.00 94.44 257 GLU A O 1
ATOM 2049 N N . CYS A 1 258 ? 5.343 2.674 -33.960 1.00 91.38 258 CYS A N 1
ATOM 2050 C CA . CYS A 1 258 ? 5.920 3.197 -35.183 1.00 91.38 258 CYS A CA 1
ATOM 2051 C C . CYS A 1 258 ? 4.939 3.122 -36.348 1.00 91.38 258 CYS A C 1
ATOM 2053 O O . CYS A 1 258 ? 4.023 2.299 -36.380 1.00 91.38 258 CYS A O 1
ATOM 2055 N N . ASP A 1 259 ? 5.127 4.016 -37.303 1.00 89.25 259 ASP A N 1
ATOM 2056 C CA . ASP A 1 259 ? 4.398 4.026 -38.562 1.00 89.25 259 ASP A CA 1
ATOM 2057 C C . ASP A 1 259 ? 5.325 4.553 -39.653 1.00 89.25 259 ASP A C 1
ATOM 2059 O O . ASP A 1 259 ? 6.255 5.307 -39.356 1.00 89.25 259 ASP A O 1
ATOM 2063 N N . TRP A 1 260 ? 5.111 4.143 -40.899 1.00 86.56 260 TRP A N 1
ATOM 2064 C CA . TRP A 1 260 ? 5.983 4.561 -41.989 1.00 86.56 260 TRP A CA 1
ATOM 2065 C C . TRP A 1 260 ? 5.293 4.645 -43.341 1.00 86.56 260 TRP A C 1
ATOM 2067 O O . TRP A 1 260 ? 4.452 3.817 -43.692 1.00 86.56 260 TRP A O 1
ATOM 2077 N N . GLU A 1 261 ? 5.714 5.637 -44.125 1.00 82.06 261 GLU A N 1
ATOM 2078 C CA . GLU A 1 261 ? 5.288 5.828 -45.509 1.00 82.06 261 GLU A CA 1
ATOM 2079 C C . GLU A 1 261 ? 6.368 5.331 -46.469 1.00 82.06 261 GLU A C 1
ATOM 2081 O O . GLU A 1 261 ? 7.557 5.605 -46.281 1.00 82.06 261 GLU A O 1
ATOM 2086 N N . GLN A 1 262 ? 5.950 4.655 -47.537 1.00 80.50 262 GLN A N 1
ATOM 2087 C CA . GLN A 1 262 ? 6.813 4.332 -48.669 1.00 80.50 262 GLN A CA 1
ATOM 2088 C C . GLN A 1 262 ? 6.533 5.275 -49.848 1.00 80.50 262 GLN A C 1
ATOM 2090 O O . GLN A 1 262 ? 5.418 5.769 -50.010 1.00 80.50 262 GLN A O 1
ATOM 2095 N N . ASP A 1 263 ? 7.548 5.531 -50.671 1.00 76.31 263 ASP A N 1
ATOM 2096 C CA . ASP A 1 263 ? 7.391 6.183 -51.970 1.00 76.31 263 ASP A CA 1
ATOM 2097 C C . ASP A 1 263 ? 6.966 5.187 -53.067 1.00 76.31 263 ASP A C 1
ATOM 2099 O O . ASP A 1 263 ? 6.937 3.973 -52.861 1.00 76.31 263 ASP A O 1
ATOM 2103 N N . ASP A 1 264 ? 6.689 5.696 -54.271 1.00 72.12 264 ASP A N 1
ATOM 2104 C CA . ASP A 1 264 ? 6.275 4.893 -55.436 1.00 72.12 264 ASP A CA 1
ATOM 2105 C C . ASP A 1 264 ? 7.311 3.834 -55.869 1.00 72.12 264 ASP A C 1
ATOM 2107 O O . ASP A 1 264 ? 7.029 2.981 -56.711 1.00 72.12 264 ASP A O 1
ATOM 2111 N N . LYS A 1 265 ? 8.532 3.895 -55.325 1.00 65.31 265 LYS A N 1
ATOM 2112 C CA . LYS A 1 265 ? 9.628 2.953 -55.578 1.00 65.31 265 LYS A CA 1
ATOM 2113 C C . LYS A 1 265 ? 9.837 1.987 -54.404 1.00 65.31 265 LYS A C 1
ATOM 2115 O O . LYS A 1 265 ? 10.840 1.276 -54.393 1.00 65.31 265 LYS A O 1
ATOM 2120 N N . GLY A 1 266 ? 8.922 1.967 -53.430 1.00 64.62 266 GLY A N 1
ATOM 2121 C CA . GLY A 1 266 ? 8.981 1.112 -52.244 1.00 64.62 266 GLY A CA 1
ATOM 2122 C C . GLY A 1 266 ? 10.026 1.545 -51.212 1.00 64.62 266 GLY A C 1
ATOM 2123 O O . GLY A 1 266 ? 10.410 0.749 -50.358 1.00 64.62 266 GLY A O 1
ATOM 2124 N N . ARG A 1 267 ? 10.537 2.783 -51.283 1.00 69.31 267 ARG A N 1
ATOM 2125 C CA . ARG A 1 267 ? 11.544 3.299 -50.342 1.00 69.31 267 ARG A CA 1
ATOM 2126 C C . ARG A 1 267 ? 10.868 4.034 -49.197 1.00 69.31 267 ARG A C 1
ATOM 2128 O O . ARG A 1 267 ? 9.939 4.801 -49.418 1.00 69.31 267 ARG A O 1
ATOM 2135 N N . LEU A 1 268 ? 11.381 3.856 -47.985 1.00 72.62 268 LEU A N 1
ATOM 2136 C CA . LEU A 1 268 ? 10.886 4.548 -46.798 1.00 72.62 268 LEU A CA 1
ATOM 2137 C C . LEU A 1 268 ? 11.102 6.063 -46.906 1.00 72.62 268 LEU A C 1
ATOM 2139 O O . LEU A 1 268 ? 12.238 6.539 -46.958 1.00 72.62 268 LEU A O 1
ATOM 2143 N N . LYS A 1 269 ? 9.992 6.802 -46.932 1.00 75.00 269 LYS A N 1
ATOM 2144 C CA . LYS A 1 269 ? 9.920 8.264 -47.029 1.00 75.00 269 LYS A CA 1
ATOM 2145 C C . LYS A 1 269 ? 9.901 8.922 -45.650 1.00 75.00 269 LYS A C 1
ATOM 2147 O O . LYS A 1 269 ? 10.559 9.938 -45.451 1.00 75.00 269 LYS A O 1
ATOM 2152 N N . SER A 1 270 ? 9.158 8.350 -44.706 1.00 76.62 270 SER A N 1
ATOM 2153 C CA . SER A 1 270 ? 9.108 8.789 -43.310 1.00 76.62 270 SER A CA 1
ATOM 2154 C C . SER A 1 270 ? 8.916 7.592 -42.387 1.00 76.62 270 SER A C 1
ATOM 2156 O O . SER A 1 270 ? 8.296 6.603 -42.772 1.00 76.62 270 SER A O 1
ATOM 2158 N N . VAL A 1 271 ? 9.473 7.680 -41.180 1.00 83.06 271 VAL A N 1
ATOM 2159 C CA . VAL A 1 271 ? 9.233 6.737 -40.088 1.00 83.06 271 VAL A CA 1
ATOM 2160 C C . VAL A 1 271 ? 8.972 7.573 -38.846 1.00 83.06 271 VAL A C 1
ATOM 2162 O O . VAL A 1 271 ? 9.850 8.300 -38.378 1.00 83.06 271 VAL A O 1
ATOM 2165 N N . ASP A 1 272 ? 7.759 7.467 -38.330 1.00 87.38 272 ASP A N 1
ATOM 2166 C CA . ASP A 1 272 ? 7.306 8.179 -37.148 1.00 87.38 272 ASP A CA 1
ATOM 2167 C C . ASP A 1 272 ? 7.282 7.238 -35.953 1.00 87.38 272 ASP A C 1
ATOM 2169 O O . ASP A 1 272 ? 6.900 6.077 -36.071 1.00 87.38 272 ASP A O 1
ATOM 2173 N N . PHE A 1 273 ? 7.643 7.760 -34.783 1.00 92.12 273 PHE A N 1
ATOM 2174 C CA . PHE A 1 273 ? 7.639 7.013 -33.531 1.00 92.12 273 PHE A CA 1
ATOM 2175 C C . PHE A 1 273 ? 6.868 7.775 -32.459 1.00 92.12 273 PHE A C 1
ATOM 2177 O O . PHE A 1 273 ? 6.997 8.991 -32.312 1.00 92.12 273 PHE A O 1
ATOM 2184 N N . SER A 1 274 ? 6.061 7.059 -31.686 1.00 93.94 274 SER A N 1
ATOM 2185 C CA . SER A 1 274 ? 5.213 7.610 -30.634 1.00 93.94 274 SER A CA 1
ATOM 2186 C C . SER A 1 274 ? 5.359 6.792 -29.348 1.00 93.94 274 SER A C 1
ATOM 2188 O O . SER A 1 274 ? 5.003 5.614 -29.328 1.00 93.94 274 SER A O 1
ATOM 2190 N N . PRO A 1 275 ? 5.861 7.388 -28.254 1.00 96.56 275 PRO A N 1
ATOM 2191 C CA . PRO A 1 275 ? 5.936 6.716 -26.963 1.00 96.56 275 PRO A CA 1
ATOM 2192 C C . PRO A 1 275 ? 4.550 6.658 -26.306 1.00 96.56 275 PRO A C 1
ATOM 2194 O O . PRO A 1 275 ? 3.883 7.684 -26.134 1.00 96.56 275 PRO A O 1
ATOM 2197 N N . ILE A 1 276 ? 4.126 5.470 -25.883 1.00 95.88 276 ILE A N 1
ATOM 2198 C CA . ILE A 1 276 ? 2.842 5.229 -25.221 1.00 95.88 276 ILE A CA 1
ATOM 2199 C C . ILE A 1 276 ? 3.089 4.609 -23.840 1.00 95.88 276 ILE A C 1
ATOM 2201 O O . ILE A 1 276 ? 3.661 3.529 -23.703 1.00 95.88 276 ILE A O 1
ATOM 2205 N N . GLU A 1 277 ? 2.622 5.280 -22.787 1.00 94.94 277 GLU A N 1
ATOM 2206 C CA . GLU A 1 277 ? 2.683 4.775 -21.413 1.00 94.94 277 GLU A CA 1
ATOM 2207 C C . GLU A 1 277 ? 1.505 3.826 -21.171 1.00 94.94 277 GLU A C 1
ATOM 2209 O O . GLU A 1 277 ? 0.341 4.237 -21.226 1.00 94.94 277 GLU A O 1
ATOM 2214 N N . GLN A 1 278 ? 1.795 2.560 -20.872 1.00 93.50 278 GLN A N 1
ATOM 2215 C CA . GLN A 1 278 ? 0.796 1.550 -20.539 1.00 93.50 278 GLN A CA 1
ATOM 2216 C C . GLN A 1 278 ? 0.861 1.165 -19.067 1.00 93.50 278 GLN A C 1
ATOM 2218 O O . GLN A 1 278 ? 1.913 1.144 -18.432 1.00 93.50 278 GLN A O 1
ATOM 2223 N N . VAL A 1 279 ? -0.308 0.831 -18.530 1.00 92.12 279 VAL A N 1
ATOM 2224 C CA . VAL A 1 279 ? -0.488 0.418 -17.143 1.00 92.12 279 VAL A CA 1
ATOM 2225 C C . VAL A 1 279 ? -1.126 -0.959 -17.124 1.00 92.12 279 VAL A C 1
ATOM 2227 O O . VAL A 1 279 ? -2.147 -1.173 -17.778 1.00 92.12 279 VAL A O 1
ATOM 2230 N N . LEU A 1 280 ? -0.568 -1.870 -16.335 1.00 87.38 280 LEU A N 1
ATOM 2231 C CA . LEU A 1 280 ? -1.156 -3.176 -16.091 1.00 87.38 280 LEU A CA 1
ATOM 2232 C C . LEU A 1 280 ? -2.426 -3.023 -15.237 1.00 87.38 280 LEU A C 1
ATOM 2234 O O . LEU A 1 280 ? -2.382 -2.541 -14.102 1.00 87.38 280 LEU A O 1
ATOM 2238 N N . GLN A 1 281 ? -3.567 -3.409 -15.800 1.00 83.50 281 GLN A N 1
ATOM 2239 C CA . GLN A 1 281 ? -4.876 -3.415 -15.147 1.00 83.50 281 GLN A CA 1
ATOM 2240 C C . GLN A 1 281 ? -5.186 -4.815 -14.601 1.00 83.50 281 GLN A C 1
ATOM 2242 O O . GLN A 1 281 ? -4.674 -5.805 -15.115 1.00 83.50 281 GLN A O 1
ATOM 2247 N N . ALA A 1 282 ? -6.054 -4.936 -13.592 1.00 72.50 282 ALA A N 1
ATOM 2248 C CA . ALA A 1 282 ? -6.658 -6.227 -13.236 1.00 72.50 282 ALA A CA 1
ATOM 2249 C C . ALA A 1 282 ? -7.650 -6.624 -14.352 1.00 72.50 282 ALA A C 1
ATOM 2251 O O . ALA A 1 282 ? -8.450 -5.764 -14.721 1.00 72.50 282 ALA A O 1
ATOM 2252 N N . PRO A 1 283 ? -7.621 -7.845 -14.934 1.00 68.94 283 PRO A N 1
ATOM 2253 C CA . PRO A 1 283 ? -7.014 -9.107 -14.479 1.00 68.94 283 PRO A CA 1
ATOM 2254 C C . PRO A 1 283 ? -5.660 -9.468 -15.148 1.00 68.94 283 PRO A C 1
ATOM 2256 O O . PRO A 1 283 ? -5.450 -10.600 -15.564 1.00 68.94 283 PRO A O 1
ATOM 2259 N N . GLY A 1 284 ? -4.728 -8.520 -15.273 1.00 74.25 284 GLY A N 1
ATOM 2260 C CA . GLY A 1 284 ? -3.403 -8.724 -15.882 1.00 74.25 284 GLY A CA 1
ATOM 2261 C C . GLY A 1 284 ? -3.289 -8.266 -17.340 1.00 74.25 284 GLY A C 1
ATOM 2262 O O . GLY A 1 284 ? -2.333 -8.630 -18.018 1.00 74.25 284 GLY A O 1
ATOM 2263 N N . LYS A 1 285 ? -4.241 -7.467 -17.838 1.00 81.62 285 LYS A N 1
ATOM 2264 C CA . LYS A 1 285 ? -4.193 -6.890 -19.191 1.00 81.62 285 LYS A CA 1
ATOM 2265 C C . LYS A 1 285 ? -3.549 -5.506 -19.164 1.00 81.62 285 LYS A C 1
ATOM 2267 O O . LYS A 1 285 ? -3.851 -4.697 -18.288 1.00 81.62 285 LYS A O 1
ATOM 2272 N N . TRP A 1 286 ? -2.680 -5.216 -20.128 1.00 86.69 286 TRP A N 1
ATOM 2273 C CA . TRP A 1 286 ? -2.169 -3.862 -20.335 1.00 86.69 286 TRP A CA 1
ATOM 2274 C C . TRP A 1 286 ? -3.289 -2.950 -20.848 1.00 86.69 286 TRP A C 1
ATOM 2276 O O . TRP A 1 286 ? -4.110 -3.360 -21.668 1.00 86.69 286 TRP A O 1
ATOM 2286 N N . SER A 1 287 ? -3.351 -1.716 -20.346 1.00 89.69 287 SER A N 1
ATOM 2287 C CA . SER A 1 287 ? -4.235 -0.692 -20.907 1.00 89.69 287 SER A CA 1
ATOM 2288 C C . SER A 1 287 ? -3.849 -0.379 -22.358 1.00 89.69 287 SER A C 1
ATOM 2290 O O . SER A 1 287 ? -2.699 -0.576 -22.737 1.00 89.69 287 SER A O 1
ATOM 2292 N N . ARG A 1 288 ? -4.768 0.203 -23.149 1.00 87.06 288 ARG A N 1
ATOM 2293 C CA . ARG A 1 288 ? -4.429 0.761 -24.481 1.00 87.06 288 ARG A CA 1
ATOM 2294 C C . ARG A 1 288 ? -3.271 1.766 -24.417 1.00 87.06 288 ARG A C 1
ATOM 2296 O O . ARG A 1 288 ? -2.505 1.891 -25.358 1.00 87.06 288 ARG A O 1
ATOM 2303 N N . GLY A 1 289 ? -3.111 2.412 -23.266 1.00 89.62 289 GLY A N 1
ATOM 2304 C CA . GLY A 1 289 ? -2.027 3.336 -22.982 1.00 89.62 289 GLY A CA 1
ATOM 2305 C C . GLY A 1 289 ? -2.380 4.785 -23.279 1.00 89.62 289 GLY A C 1
ATOM 2306 O O . GLY A 1 289 ? -3.467 5.101 -23.764 1.00 89.62 289 GLY A O 1
ATOM 2307 N N . ARG A 1 290 ? -1.475 5.683 -22.895 1.00 93.38 290 ARG A N 1
ATOM 2308 C CA . ARG A 1 290 ? -1.594 7.125 -23.106 1.00 93.38 290 ARG A CA 1
ATOM 2309 C C . ARG A 1 290 ? -0.345 7.626 -23.814 1.00 93.38 290 ARG A C 1
ATOM 2311 O O . ARG A 1 290 ? 0.758 7.387 -23.330 1.00 93.38 290 ARG A O 1
ATOM 2318 N N . ALA A 1 291 ? -0.533 8.365 -24.905 1.00 94.81 291 ALA A N 1
ATOM 2319 C CA . ALA A 1 291 ? 0.566 9.027 -25.595 1.00 94.81 291 ALA A CA 1
ATOM 2320 C C . ALA A 1 291 ? 1.356 9.930 -24.636 1.00 94.81 291 ALA A C 1
ATOM 2322 O O . ALA A 1 291 ? 0.781 10.697 -23.851 1.00 94.81 291 ALA A O 1
ATOM 2323 N N . VAL A 1 292 ? 2.680 9.819 -24.692 1.00 95.56 292 VAL A N 1
ATOM 2324 C CA . VAL A 1 292 ? 3.607 10.581 -23.861 1.00 95.56 292 VAL A CA 1
ATOM 2325 C C . VAL A 1 292 ? 4.122 11.774 -24.658 1.00 95.56 292 VAL A C 1
ATOM 2327 O O . VAL A 1 292 ? 4.717 11.625 -25.719 1.00 95.56 292 VAL A O 1
ATOM 2330 N N . ALA A 1 293 ? 3.925 12.982 -24.132 1.00 95.56 293 ALA A N 1
ATOM 2331 C CA . ALA A 1 293 ? 4.519 14.179 -24.719 1.00 95.56 293 ALA A CA 1
ATOM 2332 C C . ALA A 1 293 ? 6.055 14.114 -24.631 1.00 95.56 293 ALA A C 1
ATOM 2334 O O . ALA A 1 293 ? 6.590 13.820 -23.562 1.00 95.56 293 ALA A O 1
ATOM 2335 N N . LEU A 1 294 ? 6.771 14.455 -25.707 1.00 95.19 294 LEU A N 1
ATOM 2336 C CA . LEU A 1 294 ? 8.234 14.296 -25.772 1.00 95.19 294 LEU A CA 1
ATOM 2337 C C . LEU A 1 294 ? 8.983 15.096 -24.698 1.00 95.19 294 LEU A C 1
ATOM 2339 O O . LEU A 1 294 ? 9.941 14.605 -24.105 1.00 95.19 294 LEU A O 1
ATOM 2343 N N . LYS A 1 295 ? 8.475 16.285 -24.354 1.00 92.62 295 LYS A N 1
ATOM 2344 C CA . LYS A 1 295 ? 8.977 17.076 -23.221 1.00 92.62 295 LYS A CA 1
ATOM 2345 C C . LYS A 1 295 ? 8.923 16.298 -21.899 1.00 92.62 295 LYS A C 1
ATOM 2347 O O . LYS A 1 295 ? 9.872 16.341 -21.122 1.00 92.62 295 LYS A O 1
ATOM 2352 N N . ARG A 1 296 ? 7.816 15.587 -21.652 1.00 94.44 296 ARG A N 1
ATOM 2353 C CA . ARG A 1 296 ? 7.608 14.758 -20.456 1.00 94.44 296 ARG A CA 1
ATOM 2354 C C . ARG A 1 296 ? 8.485 13.510 -20.501 1.00 94.44 296 ARG A C 1
ATOM 2356 O O . ARG A 1 296 ? 9.086 13.169 -19.487 1.00 94.44 296 ARG A O 1
ATOM 2363 N N . LEU A 1 297 ? 8.597 12.866 -21.665 1.00 94.81 297 LEU A N 1
ATOM 2364 C CA . LEU A 1 297 ? 9.486 11.719 -21.851 1.00 94.81 297 LEU A CA 1
ATOM 2365 C C . LEU A 1 297 ? 10.921 12.073 -21.438 1.00 94.81 297 LEU A C 1
ATOM 2367 O O . LEU A 1 297 ? 11.485 11.401 -20.582 1.00 94.81 297 LEU A O 1
ATOM 2371 N N . ARG A 1 298 ? 11.465 13.168 -21.983 1.00 90.69 298 ARG A N 1
ATOM 2372 C CA . ARG A 1 298 ? 12.844 13.607 -21.735 1.00 90.69 298 ARG A CA 1
ATOM 2373 C C . ARG A 1 298 ? 13.092 14.081 -20.301 1.00 90.69 298 ARG A C 1
ATOM 2375 O O . ARG A 1 298 ? 14.124 13.750 -19.731 1.00 90.69 298 ARG A O 1
ATOM 2382 N N . ASN A 1 299 ? 12.180 14.873 -19.733 1.00 87.00 299 ASN A N 1
ATOM 2383 C CA . ASN A 1 299 ? 12.459 15.609 -18.493 1.00 87.00 299 ASN A CA 1
ATOM 2384 C C . ASN A 1 299 ? 11.900 14.947 -17.228 1.00 87.00 299 ASN A C 1
ATOM 2386 O O . ASN A 1 299 ? 12.423 15.181 -16.144 1.00 87.00 299 ASN A O 1
ATOM 2390 N N . GLU A 1 300 ? 10.825 14.163 -17.341 1.00 88.62 300 GLU A N 1
ATOM 2391 C CA . GLU A 1 300 ? 10.086 13.646 -16.179 1.00 88.62 300 GLU A CA 1
ATOM 2392 C C . GLU A 1 300 ? 10.117 12.120 -16.079 1.00 88.62 300 GLU A C 1
ATOM 2394 O O . GLU A 1 300 ? 10.095 11.588 -14.970 1.00 88.62 300 GLU A O 1
ATOM 2399 N N . LEU A 1 301 ? 10.131 11.406 -17.212 1.00 87.19 301 LEU A N 1
ATOM 2400 C CA . LEU A 1 301 ? 10.078 9.942 -17.202 1.00 87.19 301 LEU A CA 1
ATOM 2401 C C . LEU A 1 301 ? 11.450 9.283 -17.073 1.00 87.19 301 LEU A C 1
ATOM 2403 O O . LEU A 1 301 ? 11.525 8.242 -16.437 1.00 87.19 301 LEU A O 1
ATOM 2407 N N . VAL A 1 302 ? 12.522 9.876 -17.610 1.00 86.56 302 VAL A N 1
ATOM 2408 C CA . VAL A 1 302 ? 13.891 9.320 -17.530 1.00 86.56 302 VAL A CA 1
ATOM 2409 C C . VAL A 1 302 ? 14.313 8.886 -16.111 1.00 86.56 302 VAL A C 1
ATOM 2411 O O . VAL A 1 302 ? 14.915 7.822 -15.999 1.00 86.56 302 VAL A O 1
ATOM 2414 N N . PRO A 1 303 ? 13.996 9.624 -15.024 1.00 86.00 303 PRO A N 1
ATOM 2415 C CA . PRO A 1 303 ? 14.359 9.218 -13.661 1.00 86.00 303 PRO A CA 1
ATOM 2416 C C . PRO A 1 303 ? 13.528 8.063 -13.081 1.00 86.00 303 PRO A C 1
ATOM 2418 O O . PRO A 1 303 ? 13.708 7.729 -11.917 1.00 86.00 303 PRO A O 1
ATOM 2421 N N . GLN A 1 304 ? 12.553 7.525 -13.817 1.00 87.31 304 GLN A N 1
ATOM 2422 C CA . GLN A 1 304 ? 11.647 6.504 -13.303 1.00 87.31 304 GLN A CA 1
ATOM 2423 C C . GLN A 1 304 ? 12.247 5.100 -13.444 1.00 87.31 304 GLN A C 1
ATOM 2425 O O . GLN A 1 304 ? 12.607 4.678 -14.541 1.00 87.31 304 GLN A O 1
ATOM 2430 N N . ASP A 1 305 ? 12.228 4.333 -12.356 1.00 86.69 305 ASP A N 1
ATOM 2431 C CA . ASP A 1 305 ? 12.887 3.019 -12.267 1.00 86.69 305 ASP A CA 1
ATOM 2432 C C . ASP A 1 305 ? 12.256 1.920 -13.144 1.00 86.69 305 ASP A C 1
ATOM 2434 O O . ASP A 1 305 ? 12.834 0.851 -13.329 1.00 86.69 305 ASP A O 1
ATOM 2438 N N . TRP A 1 306 ? 11.057 2.158 -13.684 1.00 89.06 306 TRP A N 1
ATOM 2439 C CA . TRP A 1 306 ? 10.343 1.206 -14.541 1.00 89.06 306 TRP A CA 1
ATOM 2440 C C . TRP A 1 306 ? 10.679 1.337 -16.035 1.00 89.06 306 TRP A C 1
ATOM 2442 O O . TRP A 1 306 ? 10.217 0.509 -16.823 1.00 89.06 306 TRP A O 1
ATOM 2452 N N . LEU A 1 307 ? 11.451 2.351 -16.446 1.00 91.19 307 LEU A N 1
ATOM 2453 C CA . LEU A 1 307 ? 11.947 2.458 -17.820 1.00 91.19 307 LEU A CA 1
ATOM 2454 C C . LEU A 1 307 ? 13.126 1.513 -18.061 1.00 91.19 307 LEU A C 1
ATOM 2456 O O . LEU A 1 307 ? 14.008 1.353 -17.217 1.00 91.19 307 LEU A O 1
ATOM 2460 N N . THR A 1 308 ? 13.182 0.916 -19.251 1.00 89.38 308 THR A N 1
ATOM 2461 C CA . THR A 1 308 ? 14.348 0.130 -19.661 1.00 89.38 308 THR A CA 1
ATOM 2462 C C . THR A 1 308 ? 15.518 1.040 -20.044 1.00 89.38 308 THR A C 1
ATOM 2464 O O . THR A 1 308 ? 15.358 2.223 -20.348 1.00 89.38 308 THR A O 1
ATOM 2467 N N . LYS A 1 309 ? 16.729 0.474 -20.108 1.00 91.62 309 LYS A N 1
ATOM 2468 C CA . LYS A 1 309 ? 17.909 1.203 -20.606 1.00 91.62 309 LYS A CA 1
ATOM 2469 C C . LYS A 1 309 ? 17.713 1.720 -22.037 1.00 91.62 309 LYS A C 1
ATOM 2471 O O . LYS A 1 309 ? 18.211 2.795 -22.359 1.00 91.62 309 LYS A O 1
ATOM 2476 N N . GLN A 1 310 ? 16.995 0.972 -22.876 1.00 91.06 310 GLN A N 1
ATOM 2477 C CA . GLN A 1 310 ? 16.696 1.390 -24.244 1.00 91.06 310 GLN A CA 1
ATOM 2478 C C . GLN A 1 310 ? 15.644 2.507 -24.279 1.00 91.06 310 GLN A C 1
ATOM 2480 O O . GLN A 1 310 ? 15.821 3.454 -25.038 1.00 91.06 310 GLN A O 1
ATOM 2485 N N . ASP A 1 311 ? 14.628 2.482 -23.406 1.00 95.00 311 ASP A N 1
ATOM 2486 C CA . ASP A 1 311 ? 13.669 3.592 -23.275 1.00 95.00 311 ASP A CA 1
ATOM 2487 C C . ASP A 1 311 ? 14.368 4.898 -22.881 1.00 95.00 311 ASP A C 1
ATOM 2489 O O . ASP A 1 311 ? 14.084 5.961 -23.433 1.00 95.00 311 ASP A O 1
ATOM 2493 N N . VAL A 1 312 ? 15.314 4.817 -21.940 1.00 94.69 312 VAL A N 1
ATOM 2494 C CA . VAL A 1 312 ? 16.126 5.965 -21.518 1.00 94.69 312 VAL A CA 1
ATOM 2495 C C . VAL A 1 312 ? 17.006 6.465 -22.668 1.00 94.69 312 VAL A C 1
ATOM 2497 O O . VAL A 1 312 ? 17.075 7.672 -22.906 1.00 94.69 312 VAL A O 1
ATOM 2500 N N . ALA A 1 313 ? 17.639 5.562 -23.425 1.00 93.69 313 ALA A N 1
ATOM 2501 C CA . ALA A 1 313 ? 18.421 5.930 -24.606 1.00 93.69 313 ALA A CA 1
ATOM 2502 C C . ALA A 1 313 ? 17.554 6.604 -25.688 1.00 93.69 313 ALA A C 1
ATOM 2504 O O . ALA A 1 313 ? 17.952 7.623 -26.253 1.00 93.69 313 ALA A O 1
ATOM 2505 N N . ALA A 1 314 ? 16.346 6.090 -25.925 1.00 94.94 314 ALA A N 1
ATOM 2506 C CA . ALA A 1 314 ? 15.386 6.633 -26.879 1.00 94.94 314 ALA A CA 1
ATOM 2507 C C . ALA A 1 314 ? 14.831 7.998 -26.431 1.00 94.94 314 ALA A C 1
ATOM 2509 O O . ALA A 1 314 ? 14.694 8.911 -27.244 1.00 94.94 314 ALA A O 1
ATOM 2510 N N . ALA A 1 315 ? 14.604 8.201 -25.129 1.00 95.31 315 ALA A N 1
ATOM 2511 C CA . ALA A 1 315 ? 14.283 9.514 -24.566 1.00 95.31 315 ALA A CA 1
ATOM 2512 C C . ALA A 1 315 ? 15.415 10.538 -24.784 1.00 95.31 315 ALA A C 1
ATOM 2514 O O . ALA A 1 315 ? 15.147 11.719 -25.012 1.00 95.31 315 ALA A O 1
ATOM 2515 N N . GLY A 1 316 ? 16.674 10.087 -24.776 1.00 93.44 316 GLY A N 1
ATOM 2516 C CA . GLY A 1 316 ? 17.847 10.898 -25.116 1.00 93.44 316 GLY A CA 1
ATOM 2517 C C . GLY A 1 316 ? 17.902 11.358 -26.579 1.00 93.44 316 GLY A C 1
ATOM 2518 O O . GLY A 1 316 ? 18.642 12.290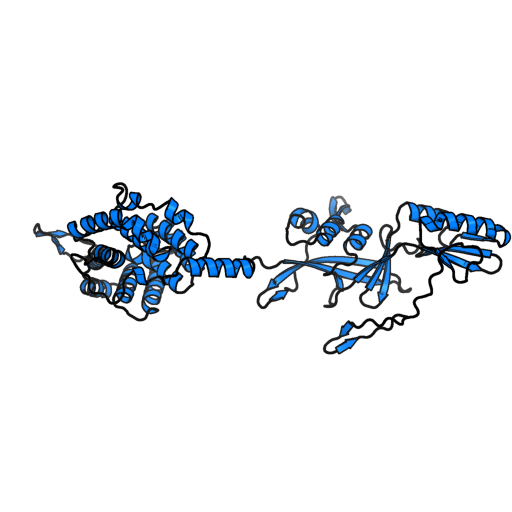 -26.893 1.00 93.44 316 GLY A O 1
ATOM 2519 N N . ALA A 1 317 ? 17.103 10.760 -27.469 1.00 93.25 317 ALA A N 1
ATOM 2520 C CA . ALA A 1 317 ? 16.955 11.218 -28.848 1.00 93.25 317 ALA A CA 1
ATOM 2521 C C . ALA A 1 317 ? 16.010 12.427 -28.984 1.00 93.25 317 ALA A C 1
ATOM 2523 O O . ALA A 1 317 ? 15.894 12.967 -30.079 1.00 93.25 317 ALA A O 1
ATOM 2524 N N . VAL A 1 318 ? 15.332 12.861 -27.914 1.00 94.75 318 VAL A N 1
ATOM 2525 C CA . VAL A 1 318 ? 14.442 14.032 -27.945 1.00 94.75 318 VAL A CA 1
ATOM 2526 C C . VAL A 1 318 ? 15.254 15.332 -27.955 1.00 94.75 318 VAL A C 1
ATOM 2528 O O . VAL A 1 318 ? 15.914 15.688 -26.973 1.00 94.75 318 VAL A O 1
ATOM 2531 N N . GLU A 1 319 ? 15.125 16.104 -29.026 1.00 92.31 319 GLU A N 1
ATOM 2532 C CA . GLU A 1 319 ? 15.781 17.396 -29.223 1.00 92.31 319 GLU A CA 1
ATOM 2533 C C . GLU A 1 319 ? 14.762 18.541 -29.093 1.00 92.31 319 GLU A C 1
ATOM 2535 O O . GLU A 1 319 ? 13.566 18.376 -29.337 1.00 92.31 319 GLU A O 1
ATOM 2540 N N . GLU A 1 320 ? 15.223 19.695 -28.599 1.00 91.50 320 GLU A N 1
ATOM 2541 C CA . GLU A 1 320 ? 14.407 20.914 -28.559 1.00 91.50 320 GLU A CA 1
ATOM 2542 C C . GLU A 1 320 ? 14.673 21.675 -29.852 1.00 91.50 320 GLU A C 1
ATOM 2544 O O . GLU A 1 320 ? 15.801 22.094 -30.108 1.00 91.50 320 GLU A O 1
ATOM 2549 N N . ALA A 1 321 ? 13.632 21.826 -30.659 1.00 87.38 321 ALA A N 1
ATOM 2550 C CA . ALA A 1 321 ? 13.655 22.584 -31.893 1.00 87.38 321 ALA A CA 1
ATOM 2551 C C . ALA A 1 321 ? 12.887 23.894 -31.700 1.00 87.38 321 ALA A C 1
ATOM 2553 O O . ALA A 1 321 ? 12.059 24.050 -30.794 1.00 87.38 321 ALA A O 1
ATOM 2554 N N . GLY A 1 322 ? 13.172 24.873 -32.546 1.00 86.25 322 GLY A N 1
ATOM 2555 C CA . GLY A 1 322 ? 12.478 26.144 -32.497 1.00 86.25 322 GLY A CA 1
ATOM 2556 C C . GLY A 1 322 ? 12.577 26.893 -33.807 1.00 86.25 322 GLY A C 1
ATOM 2557 O O . GLY A 1 322 ? 13.546 26.770 -34.551 1.00 86.25 322 GLY A O 1
ATOM 2558 N N . GLY A 1 323 ? 11.555 27.686 -34.079 1.00 83.56 323 GLY A N 1
ATOM 2559 C CA . GLY A 1 323 ? 11.393 28.388 -35.338 1.00 83.56 323 GLY A CA 1
ATOM 2560 C C . GLY A 1 323 ? 10.365 29.496 -35.211 1.00 83.56 323 GLY A C 1
ATOM 2561 O O . GLY A 1 323 ? 9.596 29.555 -34.250 1.00 83.56 323 GLY A O 1
ATOM 2562 N N . TYR A 1 324 ? 10.381 30.400 -36.179 1.00 80.00 324 TYR A N 1
ATOM 2563 C CA . TYR A 1 324 ? 9.414 31.484 -36.244 1.00 80.00 324 TYR A CA 1
ATOM 2564 C C . TYR A 1 324 ? 8.161 31.026 -36.986 1.00 80.00 324 TYR A C 1
ATOM 2566 O O . TYR A 1 324 ? 8.241 30.529 -38.105 1.00 80.00 324 TYR A O 1
ATOM 2574 N N . ASP A 1 325 ? 7.010 31.226 -36.354 1.00 76.38 325 ASP A N 1
ATOM 2575 C CA . ASP A 1 325 ? 5.692 31.114 -36.970 1.00 76.38 325 ASP A CA 1
ATOM 2576 C C . ASP A 1 325 ? 5.087 32.526 -37.023 1.00 76.38 325 ASP A C 1
ATOM 2578 O O . ASP A 1 325 ? 4.631 33.078 -36.015 1.00 76.38 325 ASP A O 1
ATOM 2582 N N . GLY A 1 326 ? 5.220 33.175 -38.184 1.00 80.12 326 GLY A N 1
ATOM 2583 C CA . GLY A 1 326 ? 5.004 34.615 -38.328 1.00 80.12 326 GLY A CA 1
ATOM 2584 C C . GLY A 1 326 ? 6.007 35.430 -37.499 1.00 80.12 326 GLY A C 1
ATOM 2585 O O . GLY A 1 326 ? 7.216 35.272 -37.644 1.00 80.12 326 GLY A O 1
ATOM 2586 N N . TRP A 1 327 ? 5.507 36.299 -36.613 1.00 72.50 327 TRP A N 1
ATOM 2587 C CA . TRP A 1 327 ? 6.329 37.141 -35.725 1.00 72.50 327 TRP A CA 1
ATOM 2588 C C . TRP A 1 327 ? 6.680 36.485 -34.378 1.00 72.50 327 TRP A C 1
ATOM 2590 O O . TRP A 1 327 ? 7.346 37.107 -33.552 1.00 72.50 327 TRP A O 1
ATOM 2600 N N . TYR A 1 328 ? 6.236 35.249 -34.127 1.00 59.00 328 TYR A N 1
ATOM 2601 C CA . TYR A 1 328 ? 6.423 34.573 -32.843 1.00 59.00 328 TYR A CA 1
ATOM 2602 C C . TYR A 1 328 ? 7.402 33.407 -32.956 1.00 59.00 328 TYR A C 1
ATOM 2604 O O . TYR A 1 328 ? 7.216 32.498 -33.762 1.00 59.00 328 TYR A O 1
ATOM 2612 N N . TYR A 1 329 ? 8.418 33.399 -32.093 1.00 76.62 329 TYR A N 1
ATOM 2613 C CA . TYR A 1 329 ? 9.314 32.257 -31.938 1.00 76.62 329 TYR A CA 1
ATOM 2614 C C . TYR A 1 329 ? 8.627 31.161 -31.114 1.00 76.62 329 TYR A C 1
ATOM 2616 O O . TYR A 1 329 ? 8.298 31.362 -29.941 1.00 76.62 329 TYR A O 1
ATOM 2624 N N . LYS A 1 330 ? 8.404 29.997 -31.725 1.00 85.31 330 LYS A N 1
ATOM 2625 C CA . LYS A 1 330 ? 7.852 28.803 -31.080 1.00 85.31 330 LYS A CA 1
ATOM 2626 C C . LYS A 1 330 ? 8.954 27.780 -30.847 1.00 85.31 330 LYS A C 1
ATOM 2628 O O . LYS A 1 330 ? 9.878 27.658 -31.643 1.00 85.31 330 LYS A O 1
ATOM 2633 N N . ARG A 1 331 ? 8.820 27.027 -29.755 1.00 87.25 331 ARG A N 1
ATOM 2634 C CA . ARG A 1 331 ? 9.682 25.892 -29.414 1.00 87.25 331 ARG A CA 1
ATOM 2635 C C . ARG A 1 331 ? 8.845 24.627 -29.349 1.00 87.25 331 ARG A C 1
ATOM 2637 O O . ARG A 1 331 ? 7.753 24.648 -28.778 1.00 87.25 331 ARG A O 1
ATOM 2644 N N . TRP A 1 332 ? 9.354 23.549 -29.921 1.00 90.00 332 TRP A N 1
ATOM 2645 C CA . TRP A 1 332 ? 8.742 22.228 -29.883 1.00 90.00 332 TRP A CA 1
ATOM 2646 C C . TRP A 1 332 ? 9.806 21.171 -29.599 1.00 90.00 332 TRP A C 1
ATOM 2648 O O . TRP A 1 332 ? 11.001 21.452 -29.570 1.00 90.00 332 TRP A O 1
ATOM 2658 N N . TYR A 1 333 ? 9.351 19.958 -29.316 1.00 91.19 333 TYR A N 1
ATOM 2659 C CA . TYR A 1 333 ? 10.226 18.814 -29.112 1.00 91.19 333 TYR A CA 1
ATOM 2660 C C . TYR A 1 333 ? 9.973 17.829 -30.237 1.00 91.19 333 TYR A C 1
ATOM 2662 O O . TYR A 1 333 ? 8.816 17.552 -30.556 1.00 91.19 333 TYR A O 1
ATOM 2670 N N . GLU A 1 334 ? 11.047 17.303 -30.800 1.00 92.50 334 GLU A N 1
ATOM 2671 C CA . GLU A 1 334 ? 11.027 16.297 -31.856 1.00 92.50 334 GLU A CA 1
ATOM 2672 C C . GLU A 1 334 ? 12.110 15.254 -31.587 1.00 92.50 334 GLU A C 1
ATOM 2674 O O . GLU A 1 334 ? 13.005 15.463 -30.766 1.00 92.50 334 GLU A O 1
ATOM 2679 N N . PHE A 1 335 ? 12.005 14.094 -32.225 1.00 92.19 335 PHE A N 1
ATOM 2680 C CA . PHE A 1 335 ? 13.053 13.088 -32.143 1.00 92.19 335 PHE A CA 1
ATOM 2681 C C . PHE A 1 335 ? 14.117 13.345 -33.199 1.00 92.19 335 PHE A C 1
ATOM 2683 O O . PHE A 1 335 ? 13.798 13.591 -34.357 1.00 92.19 335 PHE A O 1
ATOM 2690 N N . ASN A 1 336 ? 15.378 13.159 -32.823 1.00 89.31 336 ASN A N 1
ATOM 2691 C CA . ASN A 1 336 ? 16.435 12.891 -33.777 1.00 89.31 336 ASN A CA 1
ATOM 2692 C C . ASN A 1 336 ? 16.260 11.456 -34.303 1.00 89.31 336 ASN A C 1
ATOM 2694 O O . ASN A 1 336 ? 16.490 10.500 -33.551 1.00 89.31 336 ASN A O 1
ATOM 2698 N N . PRO A 1 337 ? 15.866 11.273 -35.570 1.00 82.31 337 PRO A N 1
ATOM 2699 C CA . PRO A 1 337 ? 15.432 9.968 -36.053 1.00 82.31 337 PRO A CA 1
ATOM 2700 C C . PRO A 1 337 ? 16.583 8.953 -36.104 1.00 82.31 337 PRO A C 1
ATOM 2702 O O . PRO A 1 337 ? 16.396 7.797 -35.738 1.00 82.31 337 PRO A O 1
ATOM 2705 N N . GLY A 1 338 ? 17.806 9.382 -36.438 1.00 83.25 338 GLY A N 1
ATOM 2706 C CA . GLY A 1 338 ? 18.980 8.503 -36.435 1.00 83.25 338 GLY A CA 1
ATOM 2707 C C . GLY A 1 338 ? 19.356 8.006 -35.037 1.00 83.25 338 GLY A C 1
ATOM 2708 O O . GLY A 1 338 ? 19.647 6.822 -34.858 1.00 83.25 338 GLY A O 1
ATOM 2709 N N . LYS A 1 339 ? 19.312 8.882 -34.022 1.00 89.56 339 LYS A N 1
ATOM 2710 C CA . LYS A 1 339 ? 19.534 8.478 -32.620 1.00 89.56 339 LYS A CA 1
ATOM 2711 C C . LYS A 1 339 ? 18.422 7.559 -32.122 1.00 89.56 339 LYS A C 1
ATOM 2713 O O . LYS A 1 339 ? 18.711 6.581 -31.437 1.00 89.56 339 LYS A O 1
ATOM 2718 N N . LEU A 1 340 ? 17.173 7.860 -32.478 1.00 92.06 340 LEU A N 1
ATOM 2719 C CA . LEU A 1 340 ? 16.022 7.092 -32.024 1.00 92.06 340 LEU A CA 1
ATOM 2720 C C . LEU A 1 340 ? 16.015 5.673 -32.599 1.00 92.06 340 LEU A C 1
ATOM 2722 O O . LEU A 1 340 ? 15.892 4.720 -31.838 1.00 92.06 340 LEU A O 1
ATOM 2726 N N . VAL A 1 341 ? 16.207 5.520 -33.913 1.00 90.50 341 VAL A N 1
ATOM 2727 C CA . VAL A 1 341 ? 16.245 4.200 -34.567 1.00 90.50 341 VAL A CA 1
ATOM 2728 C C . VAL A 1 341 ? 17.360 3.332 -33.978 1.00 90.50 341 VAL A C 1
ATOM 2730 O O . VAL A 1 341 ? 17.137 2.157 -33.702 1.00 90.50 341 VAL A O 1
ATOM 2733 N N . LYS A 1 342 ? 18.536 3.913 -33.695 1.00 90.06 342 LYS A N 1
ATOM 2734 C CA . LYS A 1 342 ? 19.624 3.204 -32.999 1.00 90.06 342 LYS A CA 1
ATOM 2735 C C . LYS A 1 342 ? 19.231 2.767 -31.587 1.00 90.06 342 LYS A C 1
ATOM 2737 O O . LYS A 1 342 ? 19.575 1.662 -31.185 1.00 90.06 342 LYS A O 1
ATOM 2742 N N . ALA A 1 343 ? 18.530 3.617 -30.837 1.00 93.25 343 ALA A N 1
ATOM 2743 C CA . ALA A 1 343 ? 18.098 3.303 -29.476 1.00 93.25 343 ALA A CA 1
ATOM 2744 C C . ALA A 1 343 ? 16.992 2.233 -29.426 1.00 93.25 343 ALA A C 1
ATOM 2746 O O . ALA A 1 343 ? 16.947 1.451 -28.478 1.00 93.25 343 ALA A O 1
ATOM 2747 N N . LEU A 1 344 ? 16.124 2.193 -30.442 1.00 93.81 344 LEU A N 1
ATOM 2748 C CA . LEU A 1 344 ? 15.020 1.236 -30.560 1.00 93.81 344 LEU A CA 1
ATOM 2749 C C . LEU A 1 344 ? 15.401 -0.069 -31.276 1.00 93.81 344 LEU A C 1
ATOM 2751 O O . LEU A 1 344 ? 14.571 -0.972 -31.385 1.00 93.81 344 LEU A O 1
ATOM 2755 N N . ALA A 1 345 ? 16.641 -0.199 -31.746 1.00 91.38 345 ALA A N 1
ATOM 2756 C CA . ALA A 1 345 ? 17.130 -1.447 -32.312 1.00 91.38 345 ALA A CA 1
ATOM 2757 C C . ALA A 1 345 ? 17.061 -2.586 -31.277 1.00 91.38 345 ALA A C 1
ATOM 2759 O O . ALA A 1 345 ? 17.578 -2.470 -30.162 1.00 91.38 345 ALA A O 1
ATOM 2760 N N . GLY A 1 346 ? 16.398 -3.685 -31.641 1.00 84.81 346 GLY A N 1
ATOM 2761 C CA . GLY A 1 346 ? 16.138 -4.828 -30.764 1.00 84.81 346 GLY A CA 1
ATOM 2762 C C . GLY A 1 346 ? 15.180 -4.538 -29.601 1.00 84.81 346 GLY A C 1
ATOM 2763 O O . GLY A 1 346 ? 15.191 -5.280 -28.618 1.00 84.81 346 GLY A O 1
ATOM 2764 N N . HIS A 1 347 ? 14.387 -3.460 -29.660 1.00 88.38 347 HIS A N 1
ATOM 2765 C CA . HIS A 1 347 ? 13.486 -3.100 -28.566 1.00 88.38 347 HIS A CA 1
ATOM 2766 C C . HIS A 1 347 ? 12.325 -4.099 -28.417 1.00 88.38 347 HIS A C 1
ATOM 2768 O O . HIS A 1 347 ? 11.595 -4.330 -29.379 1.00 88.38 347 HIS A O 1
ATOM 2774 N N . PRO A 1 348 ? 12.067 -4.649 -27.213 1.00 83.38 348 PRO A N 1
ATOM 2775 C CA . PRO A 1 348 ? 11.066 -5.705 -27.022 1.00 83.38 348 PRO A CA 1
ATOM 2776 C C . PRO A 1 348 ? 9.610 -5.215 -27.101 1.00 83.38 348 PRO A C 1
ATOM 2778 O O . PRO A 1 348 ? 8.689 -6.023 -27.200 1.00 83.38 348 PRO A O 1
ATOM 2781 N N . CYS A 1 349 ? 9.388 -3.902 -27.008 1.00 90.12 349 CYS A N 1
ATOM 2782 C CA . CYS A 1 349 ? 8.062 -3.274 -26.992 1.00 90.12 349 CYS A CA 1
ATOM 2783 C C . CYS A 1 349 ? 7.919 -2.201 -28.085 1.00 90.12 349 CYS A C 1
ATOM 2785 O O . CYS A 1 349 ? 7.551 -1.065 -27.783 1.00 90.12 349 CYS A O 1
ATOM 2787 N N . LEU A 1 350 ? 8.273 -2.533 -29.324 1.00 91.56 350 LEU A N 1
ATOM 2788 C CA . LEU A 1 350 ? 8.031 -1.706 -30.507 1.00 91.56 350 LEU A CA 1
ATOM 2789 C C . LEU A 1 350 ? 6.915 -2.350 -31.339 1.00 91.56 350 LEU A C 1
ATOM 2791 O O . LEU A 1 350 ? 6.974 -3.548 -31.582 1.00 91.56 350 LEU A O 1
ATOM 2795 N N . PHE A 1 351 ? 5.906 -1.588 -31.752 1.00 90.25 351 PHE A N 1
ATOM 2796 C CA . PHE A 1 351 ? 4.708 -2.087 -32.437 1.00 90.25 351 PHE A CA 1
ATOM 2797 C C . PHE A 1 351 ? 4.349 -1.184 -33.611 1.00 90.25 351 PHE A C 1
ATOM 2799 O O . PHE A 1 351 ? 4.507 0.033 -33.514 1.00 90.25 351 PHE A O 1
ATOM 2806 N N . ARG A 1 352 ? 3.810 -1.749 -34.694 1.00 89.00 352 ARG A N 1
ATOM 2807 C CA . ARG A 1 352 ? 3.236 -0.933 -35.768 1.00 89.00 352 ARG A CA 1
ATOM 2808 C C . ARG A 1 352 ? 1.909 -0.332 -35.305 1.00 89.00 352 ARG A C 1
ATOM 2810 O O . ARG A 1 352 ? 1.120 -0.995 -34.633 1.00 89.00 352 ARG A O 1
ATOM 2817 N N . ARG A 1 353 ? 1.644 0.931 -35.646 1.00 87.75 353 ARG A N 1
ATOM 2818 C CA . ARG A 1 353 ? 0.407 1.617 -35.255 1.00 87.75 353 ARG A CA 1
ATOM 2819 C C . ARG A 1 353 ? -0.822 0.835 -35.733 1.00 87.75 353 ARG A C 1
ATOM 2821 O O . ARG A 1 353 ? -1.004 0.612 -36.923 1.00 87.75 353 ARG A O 1
ATOM 2828 N N . GLY A 1 354 ? -1.694 0.481 -34.789 1.00 80.88 354 GLY A N 1
ATOM 2829 C CA . GLY A 1 354 ? -2.920 -0.275 -35.066 1.00 80.88 354 GLY A CA 1
ATOM 2830 C C . GLY A 1 354 ? -2.733 -1.792 -35.141 1.00 80.88 354 GLY A C 1
ATOM 2831 O O . GLY A 1 354 ? -3.727 -2.503 -35.274 1.00 80.88 354 GLY A O 1
ATOM 2832 N N . GLU A 1 355 ? -1.505 -2.289 -34.996 1.00 78.75 355 GLU A N 1
ATOM 2833 C CA . GLU A 1 355 ? -1.201 -3.715 -34.952 1.00 78.75 355 GLU A CA 1
ATOM 2834 C C . GLU A 1 355 ? -0.826 -4.161 -33.536 1.00 78.75 355 GLU A C 1
ATOM 2836 O O . GLU A 1 355 ? -0.240 -3.417 -32.750 1.00 78.75 355 GLU A O 1
ATOM 2841 N N . GLU A 1 356 ? -1.168 -5.403 -33.196 1.00 68.69 356 GLU A N 1
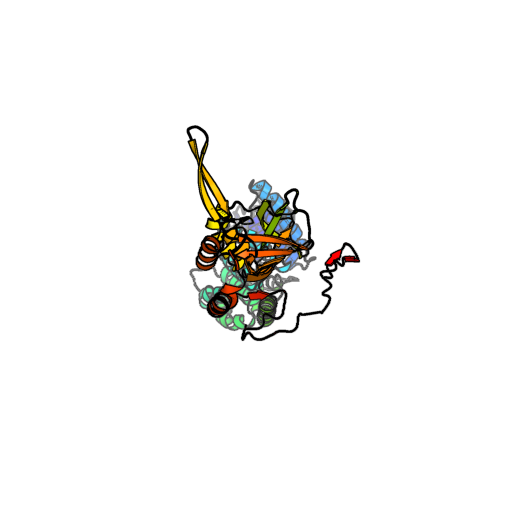ATOM 2842 C CA . GLU A 1 356 ? -0.807 -5.999 -31.902 1.00 68.69 356 GLU A CA 1
ATOM 2843 C C . GLU A 1 356 ? 0.555 -6.715 -31.946 1.00 68.69 356 GLU A C 1
ATOM 2845 O O . GLU A 1 356 ? 1.086 -7.112 -30.905 1.00 68.69 356 GLU A O 1
ATOM 2850 N N . TRP A 1 357 ? 1.136 -6.867 -33.141 1.00 72.19 357 TRP A N 1
ATOM 2851 C CA . TRP A 1 357 ? 2.387 -7.587 -33.365 1.00 72.19 357 TRP A CA 1
ATOM 2852 C C . TRP A 1 357 ? 3.602 -6.664 -33.238 1.00 72.19 357 TRP A C 1
ATOM 2854 O O . TRP A 1 357 ? 3.558 -5.515 -33.690 1.00 72.19 357 TRP A O 1
ATOM 2864 N N . PRO A 1 358 ? 4.697 -7.142 -32.622 1.00 81.38 358 PRO A N 1
ATOM 2865 C CA . PRO A 1 358 ? 5.891 -6.335 -32.475 1.00 81.38 358 PRO A CA 1
ATOM 2866 C C . PRO A 1 358 ? 6.608 -6.156 -33.815 1.00 81.38 358 PRO A C 1
ATOM 2868 O O . PRO A 1 358 ? 6.665 -7.077 -34.632 1.00 81.38 358 PRO A O 1
ATOM 2871 N N . VAL A 1 359 ? 7.199 -4.979 -33.996 1.00 88.00 359 VAL A N 1
ATOM 2872 C CA . VAL A 1 359 ? 8.120 -4.665 -35.088 1.00 88.00 359 VAL A CA 1
ATOM 2873 C C . VAL A 1 359 ? 9.543 -4.775 -34.563 1.00 88.00 359 VAL A C 1
ATOM 2875 O O . VAL A 1 359 ? 9.867 -4.228 -33.511 1.00 88.00 359 VAL A O 1
ATOM 2878 N N . GLU A 1 360 ? 10.410 -5.453 -35.306 1.00 88.31 360 GLU A N 1
ATOM 2879 C CA . GLU A 1 360 ? 11.840 -5.500 -35.015 1.00 88.31 360 GLU A CA 1
ATOM 2880 C C . GLU A 1 360 ? 12.582 -4.439 -35.835 1.00 88.31 360 GLU A C 1
ATOM 2882 O O . GLU A 1 360 ? 12.436 -4.370 -37.054 1.00 88.31 360 GLU A O 1
ATOM 2887 N N . ILE A 1 361 ? 13.425 -3.641 -35.180 1.00 90.56 361 ILE A N 1
ATOM 2888 C CA . ILE A 1 361 ? 14.481 -2.876 -35.852 1.00 90.56 361 ILE A CA 1
ATOM 2889 C C . ILE A 1 361 ? 15.791 -3.603 -35.595 1.00 90.56 361 ILE A C 1
ATOM 2891 O O . ILE A 1 361 ? 16.152 -3.803 -34.435 1.00 90.56 361 ILE A O 1
ATOM 2895 N N . PHE A 1 362 ? 16.534 -3.940 -36.641 1.00 88.25 362 PHE A N 1
ATOM 2896 C CA . PHE A 1 362 ? 17.887 -4.467 -36.489 1.00 88.25 362 PHE A CA 1
ATOM 2897 C C . PHE A 1 362 ? 18.901 -3.560 -37.177 1.00 88.25 362 PHE A C 1
ATOM 2899 O O . PHE A 1 362 ? 18.611 -2.925 -38.193 1.00 88.25 362 PHE A O 1
ATOM 2906 N N . LEU A 1 363 ? 20.093 -3.487 -36.587 1.00 89.12 363 LEU A N 1
ATOM 2907 C CA . LEU A 1 363 ? 21.196 -2.699 -37.116 1.00 89.12 363 LEU A CA 1
ATOM 2908 C C . LEU A 1 363 ? 22.099 -3.587 -37.965 1.00 89.12 363 LEU A C 1
ATOM 2910 O O . LEU A 1 363 ? 22.518 -4.653 -37.517 1.00 89.12 363 LEU A O 1
ATOM 2914 N N . GLU A 1 364 ? 22.418 -3.116 -39.164 1.00 87.69 364 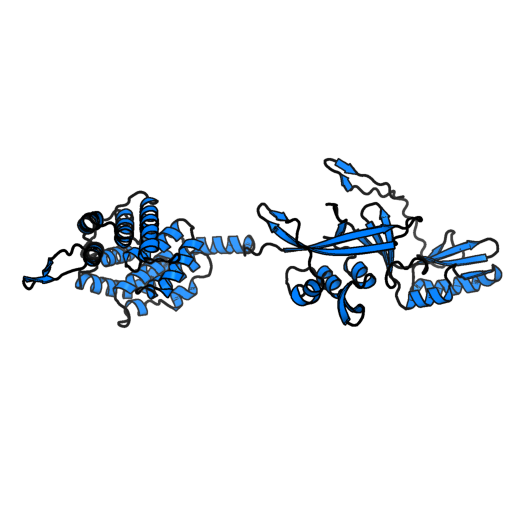GLU A N 1
ATOM 2915 C CA . GLU A 1 364 ? 23.448 -3.695 -40.024 1.00 87.69 364 GLU A CA 1
ATOM 2916 C C . GLU A 1 364 ? 24.527 -2.635 -40.290 1.00 87.69 364 GLU A C 1
ATOM 2918 O O . GLU A 1 364 ? 24.261 -1.427 -40.289 1.00 87.69 364 GLU A O 1
ATOM 2923 N N . GLU A 1 365 ? 25.763 -3.079 -40.493 1.00 86.44 365 GLU A N 1
ATOM 2924 C CA . GLU A 1 365 ? 26.851 -2.203 -40.919 1.00 86.44 365 GLU A CA 1
ATOM 2925 C C . GLU A 1 365 ? 26.777 -1.945 -42.432 1.00 86.44 365 GLU A C 1
ATOM 2927 O O . GLU A 1 365 ? 26.372 -2.827 -43.195 1.00 86.44 365 GLU A O 1
ATOM 2932 N N . PRO A 1 366 ? 27.179 -0.754 -42.910 1.00 87.81 366 PRO A N 1
ATOM 2933 C CA . PRO A 1 366 ? 27.318 -0.534 -44.339 1.00 87.81 366 PRO A CA 1
ATOM 2934 C C . PRO A 1 366 ? 28.461 -1.385 -44.888 1.00 87.81 366 PRO A C 1
ATOM 2936 O O . PRO A 1 366 ? 29.514 -1.528 -44.264 1.00 87.81 366 PRO A O 1
ATOM 2939 N N . ARG A 1 367 ? 28.269 -1.910 -46.095 1.00 88.00 367 ARG A N 1
ATOM 2940 C CA . ARG A 1 367 ? 29.221 -2.820 -46.740 1.00 88.00 367 ARG A CA 1
ATOM 2941 C C . ARG A 1 367 ? 29.705 -2.276 -48.070 1.00 88.00 367 ARG A C 1
ATOM 2943 O O . ARG A 1 367 ? 28.967 -1.589 -48.776 1.00 88.00 367 ARG A O 1
ATOM 2950 N N . LEU A 1 368 ? 30.938 -2.605 -48.429 1.00 86.88 368 LEU A N 1
ATOM 2951 C CA . LEU A 1 368 ? 31.453 -2.353 -49.769 1.00 86.88 368 LEU A CA 1
ATOM 2952 C C . LEU A 1 368 ? 31.013 -3.486 -50.693 1.00 86.88 368 LEU A C 1
ATOM 2954 O O . LEU A 1 368 ? 31.259 -4.658 -50.418 1.00 86.88 368 LEU A O 1
ATOM 2958 N N . GLU A 1 369 ? 30.372 -3.131 -51.797 1.00 87.38 369 GLU A N 1
ATOM 2959 C CA . GLU A 1 369 ? 29.991 -4.060 -52.854 1.00 87.38 369 GLU A CA 1
ATOM 2960 C C . GLU A 1 369 ? 30.867 -3.814 -54.083 1.00 87.38 369 GLU A C 1
ATOM 2962 O O . GLU A 1 369 ? 30.991 -2.680 -54.565 1.00 87.38 369 GLU A O 1
ATOM 2967 N N . ILE A 1 370 ? 31.486 -4.890 -54.573 1.00 87.75 370 ILE A N 1
ATOM 2968 C CA . ILE A 1 370 ? 32.299 -4.902 -55.786 1.00 87.75 370 ILE A CA 1
ATOM 2969 C C . ILE A 1 370 ? 31.528 -5.650 -56.867 1.00 87.75 370 ILE A C 1
ATOM 2971 O O . ILE A 1 370 ? 31.322 -6.861 -56.786 1.00 87.75 370 ILE A O 1
ATOM 2975 N N . GLU A 1 371 ? 31.163 -4.931 -57.918 1.00 86.81 371 GLU A N 1
ATOM 2976 C CA . GLU A 1 371 ? 30.466 -5.489 -59.068 1.00 86.81 371 GLU A CA 1
ATOM 2977 C C . GLU A 1 371 ? 31.398 -5.507 -60.285 1.00 86.81 371 GLU A C 1
ATOM 2979 O O . GLU A 1 371 ? 32.000 -4.491 -60.653 1.00 86.81 371 GLU A O 1
ATOM 2984 N N . LYS A 1 372 ? 31.524 -6.658 -60.950 1.00 83.75 372 LYS A N 1
ATOM 2985 C CA . LYS A 1 372 ? 32.310 -6.762 -62.184 1.00 83.75 372 LYS A CA 1
ATOM 2986 C C . LYS A 1 372 ? 31.497 -6.201 -63.349 1.00 83.75 372 LYS A C 1
ATOM 2988 O O . LYS A 1 372 ? 30.423 -6.698 -63.670 1.00 83.75 372 LYS A O 1
ATOM 2993 N N . LYS A 1 373 ? 32.025 -5.182 -64.027 1.00 85.94 373 LYS A N 1
ATOM 2994 C CA . LYS A 1 373 ? 31.401 -4.578 -65.214 1.00 85.94 373 LYS A CA 1
ATOM 2995 C C . LYS A 1 373 ? 32.230 -4.877 -66.461 1.00 85.94 373 LYS A C 1
ATOM 2997 O O . LYS A 1 373 ? 33.381 -5.310 -66.400 1.00 85.94 373 LYS A O 1
ATOM 3002 N N . ARG A 1 374 ? 31.650 -4.640 -67.639 1.00 85.69 374 ARG A N 1
ATOM 3003 C CA . ARG A 1 374 ? 32.389 -4.763 -68.901 1.00 85.69 374 ARG A CA 1
ATOM 3004 C C . ARG A 1 374 ? 33.522 -3.729 -68.923 1.00 85.69 374 ARG A C 1
ATOM 3006 O O . ARG A 1 374 ? 33.247 -2.540 -68.998 1.00 85.69 374 ARG A O 1
ATOM 3013 N N . GLY A 1 375 ? 34.770 -4.200 -68.885 1.00 86.19 375 GLY A N 1
ATOM 3014 C CA . GLY A 1 375 ? 35.969 -3.353 -68.934 1.00 86.19 375 GLY A CA 1
ATOM 3015 C C . GLY A 1 375 ? 36.536 -2.922 -67.576 1.00 86.19 375 GLY A C 1
ATOM 3016 O O . GLY A 1 375 ? 37.454 -2.104 -67.562 1.00 86.19 375 GLY A O 1
ATOM 3017 N N . GLY A 1 376 ? 36.029 -3.445 -66.452 1.00 89.06 376 GLY A N 1
ATOM 3018 C CA . GLY A 1 376 ? 36.511 -3.049 -65.128 1.00 89.06 376 GLY A CA 1
ATOM 3019 C C . GLY A 1 376 ? 35.617 -3.489 -63.968 1.00 89.06 376 GLY A C 1
ATOM 3020 O O . GLY A 1 376 ? 34.900 -4.488 -64.045 1.00 89.06 376 GLY A O 1
ATOM 3021 N N . TYR A 1 377 ? 35.656 -2.716 -62.889 1.00 88.62 377 TYR A N 1
ATOM 3022 C CA . TYR A 1 377 ? 34.950 -2.967 -61.635 1.00 88.62 377 TYR A CA 1
ATOM 3023 C C . TYR A 1 377 ? 34.200 -1.713 -61.195 1.00 88.62 377 TYR A C 1
ATOM 3025 O O . TYR A 1 377 ? 34.661 -0.595 -61.422 1.00 88.62 377 TYR A O 1
ATOM 3033 N N . ARG A 1 378 ? 33.054 -1.891 -60.543 1.00 88.44 378 ARG A N 1
ATOM 3034 C CA . ARG A 1 378 ? 32.343 -0.827 -59.838 1.00 88.44 378 ARG A CA 1
ATOM 3035 C C . ARG A 1 378 ? 32.376 -1.114 -58.347 1.00 88.44 378 ARG A C 1
ATOM 3037 O O . ARG A 1 378 ? 32.021 -2.209 -57.928 1.00 88.44 378 ARG A O 1
ATOM 3044 N N . VAL A 1 379 ? 32.785 -0.120 -57.572 1.00 87.81 379 VAL A N 1
ATOM 3045 C CA . VAL A 1 379 ? 32.860 -0.186 -56.113 1.00 87.81 379 VAL A CA 1
ATOM 3046 C C . VAL A 1 379 ? 31.867 0.807 -55.549 1.00 87.81 379 VAL A C 1
ATOM 3048 O O . VAL A 1 379 ? 31.939 1.996 -55.859 1.00 87.81 379 VAL A O 1
ATOM 3051 N N . LYS A 1 380 ? 30.949 0.343 -54.712 1.00 86.62 380 LYS A N 1
ATOM 3052 C CA . LYS A 1 380 ? 29.966 1.212 -54.061 1.00 86.62 380 LYS A CA 1
ATOM 3053 C C . LYS A 1 380 ? 29.773 0.797 -52.613 1.00 86.62 380 LYS A C 1
ATOM 3055 O O . LYS A 1 380 ? 29.982 -0.359 -52.256 1.00 86.62 380 LYS A O 1
ATOM 3060 N N . LEU A 1 381 ? 29.367 1.752 -51.789 1.00 84.81 381 LEU A N 1
ATOM 3061 C CA . LEU A 1 381 ? 28.913 1.469 -50.437 1.00 84.81 381 LEU A CA 1
ATOM 3062 C C . LEU A 1 381 ? 27.410 1.176 -50.482 1.00 84.81 381 LEU A C 1
ATOM 3064 O O . LEU A 1 381 ? 26.658 1.896 -51.142 1.00 84.81 381 LEU A O 1
ATOM 3068 N N . VAL A 1 382 ? 26.989 0.106 -49.818 1.00 84.38 382 VAL A N 1
ATOM 3069 C CA . VAL A 1 382 ? 25.600 -0.350 -49.773 1.00 84.38 382 VAL A CA 1
ATOM 3070 C C . VAL A 1 382 ? 25.103 -0.275 -48.330 1.00 84.38 382 VAL A C 1
ATOM 3072 O O . VAL A 1 382 ? 25.762 -0.829 -47.444 1.00 84.38 382 VAL A O 1
ATOM 3075 N N . PRO A 1 383 ? 23.949 0.373 -48.077 1.00 79.38 383 PRO A N 1
ATOM 3076 C CA . PRO A 1 383 ? 23.094 1.098 -49.028 1.00 79.38 383 PRO A CA 1
ATOM 3077 C C . PRO A 1 383 ? 23.705 2.442 -49.492 1.00 79.38 383 PRO A C 1
ATOM 3079 O O . PRO A 1 383 ? 24.603 2.977 -48.845 1.00 79.38 383 PRO A O 1
ATOM 3082 N N . SER A 1 384 ? 23.249 2.985 -50.630 1.00 68.88 384 SER A N 1
ATOM 3083 C CA . SER A 1 384 ? 23.806 4.222 -51.213 1.00 68.88 384 SER A CA 1
ATOM 3084 C C . SER A 1 384 ? 23.414 5.479 -50.421 1.00 68.88 384 SER A C 1
ATOM 3086 O O . SER A 1 384 ? 22.329 5.551 -49.850 1.00 68.88 384 SER A O 1
ATOM 3088 N N . SER A 1 385 ? 24.234 6.535 -50.427 1.00 57.06 385 SER A N 1
ATOM 3089 C CA . SER A 1 385 ? 23.930 7.797 -49.715 1.00 57.06 385 SER A CA 1
ATOM 3090 C C . SER A 1 385 ? 22.659 8.505 -50.200 1.00 57.06 385 SER A C 1
ATOM 3092 O O . SER A 1 385 ? 21.972 9.148 -49.404 1.00 57.06 385 SER A O 1
ATOM 3094 N N . SER A 1 386 ? 22.290 8.333 -51.474 1.00 55.47 386 SER A N 1
ATOM 3095 C CA . SER A 1 386 ? 21.033 8.830 -52.058 1.00 55.47 386 SER A CA 1
ATOM 3096 C C . SER A 1 386 ? 19.773 8.198 -51.443 1.00 55.47 386 SER A C 1
ATOM 3098 O O . SER A 1 386 ? 18.655 8.610 -51.754 1.00 55.47 386 SER A O 1
ATOM 3100 N N . SER A 1 387 ? 19.947 7.213 -50.555 1.00 53.97 387 SER A N 1
ATOM 3101 C CA . SER A 1 387 ? 18.887 6.563 -49.784 1.00 53.97 387 SER A CA 1
ATOM 3102 C C . SER A 1 387 ? 18.848 6.968 -48.307 1.00 53.97 387 SER A C 1
ATOM 3104 O O . SER A 1 387 ? 18.124 6.335 -47.547 1.00 53.97 387 SER A O 1
ATOM 3106 N N . THR A 1 388 ? 19.588 8.006 -47.881 1.00 56.62 388 THR A N 1
ATOM 3107 C CA . THR A 1 388 ? 19.593 8.462 -46.476 1.00 56.62 388 THR A CA 1
ATOM 3108 C C . THR A 1 388 ? 18.197 8.914 -46.054 1.00 56.62 388 THR A C 1
ATOM 3110 O O . THR A 1 388 ? 17.801 10.052 -46.295 1.00 56.62 388 THR A O 1
ATOM 3113 N N . SER A 1 389 ? 17.454 8.013 -45.418 1.00 58.44 389 SER A N 1
ATOM 3114 C CA . SER A 1 389 ? 16.081 8.263 -44.990 1.00 58.44 389 SER A CA 1
ATOM 3115 C C . SER A 1 389 ? 16.039 9.230 -43.805 1.00 58.44 389 SER A C 1
ATOM 3117 O O . SER A 1 389 ? 15.137 10.056 -43.732 1.00 58.44 389 SER A O 1
ATOM 3119 N N . PHE A 1 390 ? 17.028 9.174 -42.896 1.00 62.44 390 PHE A N 1
ATOM 3120 C CA . PHE A 1 390 ? 17.003 9.948 -41.651 1.00 62.44 390 PHE A CA 1
ATOM 3121 C C . PHE A 1 390 ? 18.409 10.262 -41.108 1.00 62.44 390 PHE A C 1
ATOM 3123 O O . PHE A 1 390 ? 19.067 9.373 -40.592 1.00 62.44 390 PHE A O 1
ATOM 3130 N N . SER A 1 391 ? 18.894 11.507 -41.152 1.00 66.88 391 SER A N 1
ATOM 3131 C CA . SER A 1 391 ? 20.089 11.969 -40.397 1.00 66.88 391 SER A CA 1
ATOM 3132 C C . SER A 1 391 ? 21.284 10.985 -40.320 1.00 66.88 391 SER A C 1
ATOM 3134 O O . SER A 1 391 ? 21.801 10.715 -39.235 1.00 66.88 391 SER A O 1
ATOM 3136 N N . GLY A 1 392 ? 21.713 10.415 -41.453 1.00 76.12 392 GLY A N 1
ATOM 3137 C CA . GLY A 1 392 ? 22.836 9.462 -41.508 1.00 76.12 392 GLY A CA 1
ATOM 3138 C C . GLY A 1 392 ? 22.482 8.001 -41.193 1.00 76.12 392 GLY A C 1
ATOM 3139 O O . GLY A 1 392 ? 23.382 7.191 -40.976 1.00 76.12 392 GLY A O 1
ATOM 3140 N N . ILE A 1 393 ? 21.198 7.638 -41.169 1.00 80.81 393 ILE A N 1
ATOM 3141 C CA . ILE A 1 393 ? 20.724 6.252 -41.170 1.00 80.81 393 ILE A CA 1
ATOM 3142 C C . ILE A 1 393 ? 19.843 6.002 -42.400 1.00 80.81 393 ILE A C 1
ATOM 3144 O O . ILE A 1 393 ? 19.022 6.843 -42.782 1.00 80.81 393 ILE A O 1
ATOM 3148 N N . VAL A 1 394 ? 20.030 4.845 -43.028 1.00 84.50 394 VAL A N 1
ATOM 3149 C CA . VAL A 1 394 ? 19.152 4.332 -44.086 1.00 84.50 394 VAL A CA 1
ATOM 3150 C C . VAL A 1 394 ? 18.283 3.255 -43.467 1.00 84.50 394 VAL A C 1
ATOM 3152 O O . VAL A 1 394 ? 18.811 2.340 -42.839 1.00 84.50 394 VAL A O 1
ATOM 3155 N N . VAL A 1 395 ? 16.966 3.359 -43.628 1.00 84.88 395 VAL A N 1
ATOM 3156 C CA . VAL A 1 395 ? 16.029 2.351 -43.125 1.00 84.88 395 VAL A CA 1
ATOM 3157 C C . VAL A 1 395 ? 15.307 1.733 -44.316 1.00 84.88 395 VAL A C 1
ATOM 3159 O O . VAL A 1 395 ? 14.852 2.453 -45.203 1.00 84.88 395 VAL A O 1
ATOM 3162 N N . THR A 1 396 ? 15.216 0.407 -44.350 1.00 85.69 396 THR A N 1
ATOM 3163 C CA . THR A 1 396 ? 14.501 -0.363 -45.381 1.00 85.69 396 THR A CA 1
ATOM 3164 C C . THR A 1 396 ? 13.604 -1.400 -44.721 1.00 85.69 396 THR A C 1
ATOM 3166 O O . THR A 1 396 ? 14.010 -2.028 -43.744 1.00 85.69 396 THR A O 1
ATOM 3169 N N . GLU A 1 397 ? 12.408 -1.610 -45.261 1.00 84.75 397 GLU A N 1
ATOM 3170 C CA . GLU A 1 397 ? 11.525 -2.689 -44.817 1.00 84.75 397 GLU A CA 1
ATOM 3171 C C . GLU A 1 397 ? 12.052 -4.041 -45.316 1.00 84.75 397 GLU A C 1
ATOM 3173 O O . GLU A 1 397 ? 12.388 -4.195 -46.490 1.00 84.75 397 GLU A O 1
ATOM 3178 N N . GLU A 1 398 ? 12.156 -5.012 -44.411 1.00 82.12 398 GLU A N 1
ATOM 3179 C CA . GLU A 1 398 ? 12.663 -6.361 -44.677 1.00 82.12 398 GLU A CA 1
ATOM 3180 C C . GLU A 1 398 ? 11.641 -7.395 -44.188 1.00 82.12 398 GLU A C 1
ATOM 3182 O O . GLU A 1 398 ? 11.875 -8.151 -43.247 1.00 82.12 398 GLU A O 1
ATOM 3187 N N . GLY A 1 399 ? 10.468 -7.383 -44.823 1.00 74.31 399 GLY A N 1
ATOM 3188 C CA . GLY A 1 399 ? 9.299 -8.162 -44.416 1.00 74.31 399 GLY A CA 1
ATOM 3189 C C . GLY A 1 399 ? 8.289 -7.338 -43.605 1.00 74.31 399 GLY A C 1
ATOM 3190 O O . GLY A 1 399 ? 8.566 -6.199 -43.242 1.00 74.31 399 GLY A O 1
ATOM 3191 N N . PRO A 1 400 ? 7.109 -7.906 -43.299 1.00 71.19 400 PRO A N 1
ATOM 3192 C CA . PRO A 1 400 ? 5.951 -7.138 -42.825 1.00 71.19 400 PRO A CA 1
ATOM 3193 C C . PRO A 1 400 ? 6.140 -6.457 -41.456 1.00 71.19 400 PRO A C 1
ATOM 3195 O O . PRO A 1 400 ? 5.524 -5.429 -41.202 1.00 71.19 400 PRO A O 1
ATOM 3198 N N . ASN A 1 401 ? 7.001 -7.006 -40.587 1.00 78.50 401 ASN A N 1
ATOM 3199 C CA . ASN A 1 401 ? 7.209 -6.543 -39.205 1.00 78.50 401 ASN A CA 1
ATOM 3200 C C . ASN A 1 401 ? 8.689 -6.314 -38.869 1.00 78.50 401 ASN A C 1
ATOM 3202 O O . ASN A 1 401 ? 9.106 -6.479 -37.720 1.00 78.50 401 ASN A O 1
ATOM 3206 N N . ARG A 1 402 ? 9.517 -5.989 -39.867 1.00 85.56 402 ARG A N 1
ATOM 3207 C CA . ARG A 1 402 ? 10.962 -5.866 -39.663 1.00 85.56 402 ARG A CA 1
ATOM 3208 C C . ARG A 1 402 ? 11.551 -4.734 -40.489 1.00 85.56 402 ARG A C 1
ATOM 3210 O O . ARG A 1 402 ? 11.358 -4.653 -41.698 1.00 85.56 402 ARG A O 1
ATOM 3217 N N . LEU A 1 403 ? 12.290 -3.864 -39.814 1.00 87.94 403 LEU A N 1
ATOM 3218 C CA . LEU A 1 403 ? 13.022 -2.756 -40.406 1.00 87.94 403 LEU A CA 1
ATOM 3219 C C . LEU A 1 403 ? 14.517 -3.023 -40.257 1.00 87.94 403 LEU A C 1
ATOM 3221 O O . LEU A 1 403 ? 15.039 -3.169 -39.150 1.00 87.94 403 LEU A O 1
ATOM 3225 N N . LYS A 1 404 ? 15.219 -3.039 -41.384 1.00 89.06 404 LYS A N 1
ATOM 3226 C CA . LYS A 1 404 ? 16.674 -2.969 -41.409 1.00 89.06 404 LYS A CA 1
ATOM 3227 C C . LYS A 1 404 ? 17.100 -1.515 -41.315 1.00 89.06 404 LYS A C 1
ATOM 3229 O O . LYS A 1 404 ? 16.637 -0.696 -42.107 1.00 89.06 404 LYS A O 1
ATOM 3234 N N . ALA A 1 405 ? 18.018 -1.209 -40.410 1.00 89.25 405 ALA A N 1
ATOM 3235 C CA . ALA A 1 405 ? 18.600 0.114 -40.269 1.00 89.25 405 ALA A CA 1
ATOM 3236 C C . ALA A 1 405 ? 20.126 0.060 -40.441 1.00 89.25 405 ALA A C 1
ATOM 3238 O O . ALA A 1 405 ? 20.820 -0.643 -39.711 1.00 89.25 405 ALA A O 1
ATOM 3239 N N . VAL A 1 406 ? 20.657 0.830 -41.390 1.00 88.62 406 VAL A N 1
ATOM 3240 C CA . VAL A 1 406 ? 22.095 0.915 -41.672 1.00 88.62 406 VAL A CA 1
ATOM 3241 C C . VAL A 1 406 ? 22.617 2.289 -41.302 1.00 88.62 406 VAL A C 1
ATOM 3243 O O . VAL A 1 406 ? 22.256 3.295 -41.919 1.00 88.62 406 VAL A O 1
ATOM 3246 N N . ALA A 1 407 ? 23.450 2.334 -40.266 1.00 85.19 407 ALA A N 1
ATOM 3247 C CA . ALA A 1 407 ? 23.978 3.571 -39.713 1.00 85.19 407 ALA A CA 1
ATOM 3248 C C . ALA A 1 407 ? 25.326 3.961 -40.333 1.00 85.19 407 ALA A C 1
ATOM 3250 O O . ALA A 1 407 ? 26.284 3.188 -40.347 1.00 85.19 407 ALA A O 1
ATOM 3251 N N . PHE A 1 408 ? 25.431 5.214 -40.767 1.00 83.56 408 PHE A N 1
ATOM 3252 C CA . PHE A 1 408 ? 26.656 5.780 -41.313 1.00 83.56 408 PHE A CA 1
ATOM 3253 C C . PHE A 1 408 ? 27.369 6.607 -40.239 1.00 83.56 408 PHE A C 1
ATOM 3255 O O . PHE A 1 408 ? 26.802 7.528 -39.654 1.00 83.56 408 PHE A O 1
ATOM 3262 N N . GLU A 1 409 ? 28.619 6.254 -39.958 1.00 82.38 409 GLU A N 1
ATOM 3263 C CA . GLU A 1 409 ? 29.529 7.030 -39.117 1.00 82.38 409 GLU A CA 1
ATOM 3264 C C . GLU A 1 409 ? 30.349 7.990 -39.987 1.00 82.38 409 GLU A C 1
ATOM 3266 O O . GLU A 1 409 ? 30.345 7.883 -41.214 1.00 82.38 409 GLU A O 1
ATOM 3271 N N . GLU A 1 410 ? 31.114 8.897 -39.375 1.00 81.94 410 GLU A N 1
ATOM 3272 C CA . GLU A 1 410 ? 31.941 9.877 -40.102 1.00 81.94 410 GLU A CA 1
ATOM 3273 C C . GLU A 1 410 ? 32.884 9.223 -41.124 1.00 81.94 410 GLU A C 1
ATOM 3275 O O . GLU A 1 410 ? 33.035 9.715 -42.245 1.00 81.94 410 GLU A O 1
ATOM 3280 N N . LYS A 1 411 ? 33.457 8.060 -40.780 1.00 81.38 411 LYS A N 1
ATOM 3281 C CA . LYS A 1 411 ? 34.289 7.265 -41.696 1.00 81.38 411 LYS A CA 1
ATOM 3282 C C . LYS A 1 411 ? 33.500 6.755 -42.911 1.00 81.38 411 LYS A C 1
ATOM 3284 O O . LYS A 1 411 ? 34.012 6.788 -44.027 1.00 81.38 411 LYS A O 1
ATOM 3289 N N . HIS A 1 412 ? 32.243 6.343 -42.723 1.00 83.44 412 HIS A N 1
ATOM 3290 C CA . HIS A 1 412 ? 31.373 5.873 -43.806 1.00 83.44 412 HIS A CA 1
ATOM 3291 C C . HIS A 1 412 ? 30.958 7.036 -44.714 1.00 83.44 412 HIS A C 1
ATOM 3293 O O . HIS A 1 412 ? 30.997 6.909 -45.934 1.00 83.44 412 HIS A O 1
ATOM 3299 N N . LEU A 1 413 ? 30.624 8.189 -44.124 1.00 79.62 413 LEU A N 1
ATOM 3300 C CA . LEU A 1 413 ? 30.287 9.411 -44.861 1.00 79.62 413 LEU A CA 1
ATOM 3301 C C . LEU A 1 413 ? 31.480 9.931 -45.681 1.00 79.62 413 LEU A C 1
ATOM 3303 O O . LEU A 1 413 ? 31.306 10.375 -46.814 1.00 79.62 413 LEU A O 1
ATOM 3307 N N . SER A 1 414 ? 32.695 9.812 -45.141 1.00 80.31 414 SER A N 1
ATOM 3308 C CA . SER A 1 414 ? 33.933 10.151 -45.854 1.00 80.31 414 SER A CA 1
ATOM 3309 C C . SER A 1 414 ? 34.212 9.198 -47.021 1.00 80.31 414 SER A C 1
ATOM 3311 O O . SER A 1 414 ? 34.642 9.632 -48.082 1.00 80.31 414 SER A O 1
ATOM 3313 N N . LEU A 1 415 ? 33.938 7.899 -46.870 1.00 79.69 415 LEU A N 1
ATOM 3314 C CA . LEU A 1 415 ? 34.047 6.946 -47.982 1.00 79.69 415 LEU A CA 1
ATOM 3315 C C . LEU A 1 415 ? 32.994 7.207 -49.065 1.00 79.69 415 LEU A C 1
ATOM 3317 O O . LEU A 1 415 ? 33.305 7.127 -50.252 1.00 79.69 415 LEU A O 1
ATOM 3321 N N . LEU A 1 416 ? 31.769 7.568 -48.677 1.00 76.94 416 LEU A N 1
ATOM 3322 C CA . LEU A 1 416 ? 30.705 7.934 -49.615 1.00 76.94 416 LEU A CA 1
ATOM 3323 C C . LEU A 1 416 ? 31.068 9.155 -50.462 1.00 76.94 416 LEU A C 1
ATOM 3325 O O . LEU A 1 416 ? 30.816 9.147 -51.666 1.00 76.94 416 LEU A O 1
ATOM 3329 N N . SER A 1 417 ? 31.682 10.184 -49.869 1.00 77.69 417 SER A N 1
ATOM 3330 C CA . SER A 1 417 ? 32.093 11.378 -50.619 1.00 77.69 417 SER A CA 1
ATOM 3331 C C . SER A 1 417 ? 33.197 11.088 -51.641 1.00 77.69 417 SER A C 1
ATOM 3333 O O . SER A 1 417 ? 33.253 11.750 -52.675 1.00 77.69 417 SER A O 1
ATOM 3335 N N . LEU A 1 418 ? 34.033 10.075 -51.389 1.00 81.12 418 LEU A N 1
ATOM 3336 C CA . LEU A 1 418 ? 35.077 9.624 -52.312 1.00 81.12 418 LEU A CA 1
ATOM 3337 C C . LEU A 1 418 ? 34.539 8.721 -53.430 1.00 81.12 418 LEU A C 1
ATOM 3339 O O . LEU A 1 418 ? 34.990 8.827 -54.569 1.00 81.12 418 LEU A O 1
ATOM 3343 N N . LEU A 1 419 ? 33.605 7.818 -53.115 1.00 82.25 419 LEU A N 1
ATOM 3344 C CA . LEU A 1 419 ? 33.047 6.866 -54.083 1.00 82.25 419 LEU A CA 1
ATOM 3345 C C . LEU A 1 419 ? 31.987 7.498 -54.997 1.00 82.25 419 LEU A C 1
ATOM 3347 O O . LEU A 1 419 ? 31.813 7.040 -56.125 1.00 82.25 419 LEU A O 1
ATOM 3351 N N . GLY A 1 420 ? 31.296 8.541 -54.531 1.00 72.81 420 GLY A N 1
ATOM 3352 C CA . GLY A 1 420 ? 30.177 9.157 -55.243 1.00 72.81 420 GLY A CA 1
ATOM 3353 C C . GLY A 1 420 ? 28.897 8.311 -55.212 1.00 72.81 420 GLY A C 1
ATOM 3354 O O . GLY A 1 420 ? 28.898 7.153 -54.795 1.00 72.81 420 GLY A O 1
ATOM 3355 N N . GLU A 1 421 ? 27.779 8.894 -55.656 1.00 72.25 421 GLU A N 1
ATOM 3356 C CA . GLU A 1 421 ? 26.445 8.272 -55.548 1.00 72.25 421 GLU A CA 1
ATOM 3357 C C . GLU A 1 421 ? 26.295 6.983 -56.372 1.00 72.25 421 GLU A C 1
ATOM 3359 O O . GLU A 1 421 ? 25.685 6.021 -55.910 1.00 72.25 421 GLU A O 1
ATOM 3364 N N . GLU A 1 422 ? 26.884 6.948 -57.569 1.00 77.75 422 GLU A N 1
ATOM 3365 C CA . GLU A 1 422 ? 26.846 5.799 -58.493 1.00 77.75 422 GLU A CA 1
ATOM 3366 C C . GLU A 1 422 ? 27.975 4.779 -58.236 1.00 77.75 422 GLU A C 1
ATOM 3368 O O . GLU A 1 422 ? 28.067 3.743 -58.906 1.00 77.75 422 GLU A O 1
ATOM 3373 N N . GLY A 1 423 ? 28.844 5.070 -57.263 1.00 83.19 423 GLY A N 1
ATOM 3374 C CA . GLY A 1 423 ? 30.062 4.320 -56.985 1.00 83.19 423 GLY A CA 1
ATOM 3375 C C . GLY A 1 423 ? 31.224 4.634 -57.932 1.00 83.19 423 GLY A C 1
ATOM 3376 O O . GLY A 1 423 ? 31.074 5.199 -59.019 1.00 83.19 423 GLY A O 1
ATOM 3377 N N . LEU A 1 424 ? 32.415 4.207 -57.520 1.00 87.19 424 LEU A N 1
ATOM 3378 C CA . LEU A 1 424 ? 33.662 4.409 -58.244 1.00 87.19 424 LEU A CA 1
ATOM 3379 C C . LEU A 1 424 ? 33.833 3.332 -59.317 1.00 87.19 424 LEU A C 1
ATOM 3381 O O . LEU A 1 424 ? 33.842 2.136 -59.016 1.00 87.19 424 LEU A O 1
ATOM 3385 N N . TYR A 1 425 ? 34.015 3.750 -60.570 1.00 89.00 425 TYR A N 1
ATOM 3386 C CA . TYR A 1 425 ? 34.417 2.849 -61.647 1.00 89.00 425 TYR A CA 1
ATOM 3387 C C . TYR A 1 425 ? 35.940 2.762 -61.742 1.00 89.00 425 TYR A C 1
ATOM 3389 O O . TYR A 1 425 ? 36.623 3.779 -61.861 1.00 89.00 425 TYR A O 1
ATOM 3397 N N . VAL A 1 426 ? 36.461 1.538 -61.748 1.00 87.88 426 VAL A N 1
ATOM 3398 C CA . VAL A 1 426 ? 37.885 1.244 -61.898 1.00 87.88 426 VAL A CA 1
ATOM 3399 C C . VAL A 1 426 ? 38.099 0.423 -63.173 1.00 87.88 426 VAL A C 1
ATOM 3401 O O . VAL A 1 426 ? 37.584 -0.694 -63.257 1.00 87.88 426 VAL A O 1
ATOM 3404 N N . PRO A 1 427 ? 38.851 0.935 -64.165 1.00 86.75 427 PRO A N 1
ATOM 3405 C CA . PRO A 1 427 ? 39.214 0.184 -65.367 1.00 86.75 427 PRO A CA 1
ATOM 3406 C C . PRO A 1 427 ? 39.998 -1.099 -65.057 1.00 86.75 427 PRO A C 1
ATOM 3408 O O . PRO A 1 427 ? 40.614 -1.224 -63.997 1.00 86.75 427 PRO A O 1
ATOM 3411 N N . ALA A 1 428 ? 40.011 -2.049 -65.994 1.00 86.00 428 ALA A N 1
ATOM 3412 C CA . ALA A 1 428 ? 40.696 -3.333 -65.831 1.00 86.00 428 ALA A CA 1
ATOM 3413 C C . ALA A 1 428 ? 42.194 -3.192 -65.489 1.00 86.00 428 ALA A C 1
ATOM 3415 O O . ALA A 1 428 ? 42.722 -3.992 -64.717 1.00 86.00 428 ALA A O 1
ATOM 3416 N N . GLU A 1 429 ? 42.861 -2.154 -65.997 1.00 86.06 429 GLU A N 1
ATOM 3417 C CA . GLU A 1 429 ? 44.268 -1.846 -65.721 1.00 86.06 429 GLU A CA 1
ATOM 3418 C C . GLU A 1 429 ? 44.513 -1.501 -64.240 1.00 86.06 429 GLU A C 1
ATOM 3420 O O . GLU A 1 429 ? 45.599 -1.734 -63.715 1.00 86.06 429 GLU A O 1
ATOM 3425 N N . GLY A 1 430 ? 43.496 -0.982 -63.542 1.00 84.31 430 GLY A N 1
ATOM 3426 C CA . GLY A 1 430 ? 43.552 -0.606 -62.127 1.00 84.31 430 GLY A CA 1
ATOM 3427 C C . GLY A 1 430 ? 43.260 -1.746 -61.147 1.00 84.31 430 GLY A C 1
ATOM 3428 O O . GLY A 1 430 ? 43.200 -1.495 -59.943 1.00 84.31 430 GLY A O 1
ATOM 3429 N N . LYS A 1 431 ? 43.073 -2.986 -61.630 1.00 81.50 431 LYS A N 1
ATOM 3430 C CA . LYS A 1 431 ? 42.676 -4.150 -60.816 1.00 81.50 431 LYS A CA 1
ATOM 3431 C C . LYS A 1 431 ? 43.560 -4.338 -59.576 1.00 81.50 431 LYS A C 1
ATOM 3433 O O . LYS A 1 431 ? 43.045 -4.449 -58.468 1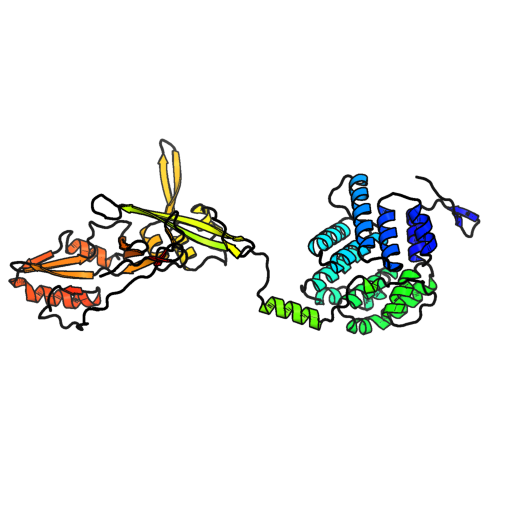.00 81.50 431 LYS A O 1
ATOM 3438 N N . GLU A 1 432 ? 44.879 -4.352 -59.752 1.00 79.88 432 GLU A N 1
ATOM 3439 C CA . GLU A 1 432 ? 45.842 -4.566 -58.658 1.00 79.88 432 GLU A CA 1
ATOM 3440 C C . GLU A 1 432 ? 45.746 -3.472 -57.580 1.00 79.88 432 GLU A C 1
ATOM 3442 O O . GLU A 1 432 ? 45.704 -3.759 -56.384 1.00 79.88 432 GLU A O 1
ATOM 3447 N N . ILE A 1 433 ? 45.642 -2.205 -57.998 1.00 83.88 433 ILE A N 1
ATOM 3448 C CA . ILE A 1 433 ? 45.519 -1.053 -57.089 1.00 83.88 433 ILE A CA 1
ATOM 3449 C C . ILE A 1 433 ? 44.209 -1.138 -56.301 1.00 83.88 433 ILE A C 1
ATOM 3451 O O . ILE A 1 433 ? 44.196 -0.910 -55.089 1.00 83.88 433 ILE A O 1
ATOM 3455 N N . LEU A 1 434 ? 43.118 -1.504 -56.979 1.00 84.31 434 LEU A N 1
ATOM 3456 C CA . LEU A 1 434 ? 41.815 -1.688 -56.359 1.00 84.31 434 LEU A CA 1
ATOM 3457 C C . LEU A 1 434 ? 41.868 -2.749 -55.261 1.00 84.31 434 LEU A C 1
ATOM 3459 O O . LEU A 1 434 ? 41.528 -2.458 -54.119 1.00 84.31 434 LEU A O 1
ATOM 3463 N N . PHE A 1 435 ? 42.323 -3.962 -55.577 1.00 81.75 435 PHE A N 1
ATOM 3464 C CA . PHE A 1 435 ? 42.324 -5.056 -54.607 1.00 81.75 435 PHE A CA 1
ATOM 3465 C C . PHE A 1 435 ? 43.266 -4.804 -53.426 1.00 81.75 435 PHE A C 1
ATOM 3467 O O . PHE A 1 435 ? 42.919 -5.150 -52.298 1.00 81.75 435 PHE A O 1
ATOM 3474 N N . ASN A 1 436 ? 44.402 -4.135 -53.639 1.00 78.44 436 ASN A N 1
ATOM 3475 C CA . ASN A 1 436 ? 45.280 -3.720 -52.542 1.00 78.44 436 ASN A CA 1
ATOM 3476 C C . ASN A 1 436 ? 44.625 -2.669 -51.633 1.00 78.44 436 ASN A C 1
ATOM 3478 O O . ASN A 1 436 ? 44.771 -2.732 -50.414 1.00 78.44 436 ASN A O 1
ATOM 3482 N N . THR A 1 437 ? 43.851 -1.748 -52.211 1.00 82.50 437 THR A N 1
ATOM 3483 C CA . THR A 1 437 ? 43.088 -0.743 -51.454 1.00 82.50 437 THR A CA 1
ATOM 3484 C C . THR A 1 437 ? 41.917 -1.380 -50.701 1.00 82.50 437 THR A C 1
ATOM 3486 O O . THR A 1 437 ? 41.638 -1.030 -49.562 1.00 82.50 437 THR A O 1
ATOM 3489 N N . ILE A 1 438 ? 41.241 -2.367 -51.290 1.00 82.06 438 ILE A N 1
ATOM 3490 C CA . ILE A 1 438 ? 40.154 -3.085 -50.614 1.00 82.06 438 ILE A CA 1
ATOM 3491 C C . ILE A 1 438 ? 40.687 -3.921 -49.453 1.00 82.06 438 ILE A C 1
ATOM 3493 O O . ILE A 1 438 ? 40.054 -3.947 -48.406 1.00 82.06 438 ILE A O 1
ATOM 3497 N N . LYS A 1 439 ? 41.860 -4.552 -49.588 1.00 74.88 439 LYS A N 1
ATOM 3498 C CA . LYS A 1 439 ? 42.495 -5.282 -48.479 1.00 74.88 439 LYS A CA 1
ATOM 3499 C C . LYS A 1 439 ? 42.731 -4.396 -47.256 1.00 74.88 439 LYS A C 1
ATOM 3501 O O . LYS A 1 439 ? 42.508 -4.853 -46.140 1.00 74.88 439 LYS A O 1
ATOM 3506 N N . SER A 1 440 ? 43.142 -3.140 -47.445 1.00 77.00 440 SER A N 1
ATOM 3507 C CA . SER A 1 440 ? 43.300 -2.207 -46.322 1.00 77.00 440 SER A CA 1
ATOM 3508 C C . SER A 1 440 ? 41.956 -1.717 -45.767 1.00 77.00 440 SER A C 1
ATOM 3510 O O . SER A 1 440 ? 41.836 -1.524 -44.559 1.00 77.00 440 SER A O 1
ATOM 3512 N N . LEU A 1 441 ? 40.931 -1.570 -46.616 1.00 73.94 441 LEU A N 1
ATOM 3513 C CA . LEU A 1 441 ? 39.576 -1.177 -46.206 1.00 73.94 441 LEU A CA 1
ATOM 3514 C C . LEU A 1 441 ? 38.753 -2.315 -45.582 1.00 73.94 441 LEU A C 1
ATOM 3516 O O . LEU A 1 441 ? 37.835 -2.034 -44.818 1.00 73.94 441 LEU A O 1
ATOM 3520 N N . ALA A 1 442 ? 39.084 -3.580 -45.848 1.00 69.94 442 ALA A N 1
ATOM 3521 C CA . ALA A 1 442 ? 38.387 -4.746 -45.299 1.00 69.94 442 ALA A CA 1
ATOM 3522 C C . ALA A 1 442 ? 38.499 -4.840 -43.765 1.00 69.94 442 ALA A C 1
ATOM 3524 O O . ALA A 1 442 ? 37.660 -5.460 -43.122 1.00 69.94 442 ALA A O 1
ATOM 3525 N N . ALA A 1 443 ? 39.504 -4.189 -43.167 1.00 69.62 443 ALA A N 1
ATOM 3526 C CA . ALA A 1 443 ? 39.608 -4.031 -41.715 1.00 69.62 443 ALA A CA 1
ATOM 3527 C C . ALA A 1 443 ? 38.602 -3.013 -41.140 1.00 69.62 443 ALA A C 1
ATOM 3529 O O . ALA A 1 443 ? 38.402 -2.966 -39.928 1.00 69.62 443 ALA A O 1
ATOM 3530 N N . LEU A 1 444 ? 38.008 -2.166 -41.988 1.00 68.94 444 LEU A N 1
ATOM 3531 C CA . LEU A 1 444 ? 37.096 -1.097 -41.587 1.00 68.94 444 LEU A CA 1
ATOM 3532 C C . LEU A 1 444 ? 35.627 -1.433 -41.846 1.00 68.94 444 LEU A C 1
ATOM 3534 O O . LEU A 1 444 ? 34.793 -0.902 -41.115 1.00 68.94 444 LEU A O 1
ATOM 3538 N N . LEU A 1 445 ? 35.329 -2.235 -42.880 1.00 80.75 445 LEU A N 1
ATOM 3539 C CA . LEU A 1 445 ? 33.974 -2.559 -43.342 1.00 80.75 445 LEU A CA 1
ATOM 3540 C C . LEU A 1 445 ? 33.905 -3.958 -43.972 1.00 80.75 445 LEU A C 1
ATOM 3542 O O . LEU A 1 445 ? 34.855 -4.358 -44.654 1.00 80.75 445 LEU A O 1
ATOM 3546 N N . PRO A 1 446 ? 32.758 -4.652 -43.874 1.00 82.81 446 PRO A N 1
ATOM 3547 C CA . PRO A 1 446 ? 32.495 -5.855 -44.655 1.00 82.81 446 PRO A CA 1
ATOM 3548 C C . PRO A 1 446 ? 32.571 -5.590 -46.167 1.00 82.81 446 PRO A C 1
ATOM 3550 O O . PRO A 1 446 ? 32.076 -4.573 -46.664 1.00 82.81 446 PRO A O 1
ATOM 3553 N N . VAL A 1 447 ? 33.158 -6.530 -46.911 1.00 83.69 447 VAL A N 1
ATOM 3554 C CA . VAL A 1 447 ? 33.290 -6.469 -48.374 1.00 83.69 447 VAL A CA 1
ATOM 3555 C C . VAL A 1 447 ? 32.556 -7.651 -49.000 1.00 83.69 447 VAL A C 1
ATOM 3557 O O . VAL A 1 447 ? 32.762 -8.796 -48.610 1.00 83.69 447 VAL A O 1
ATOM 3560 N N . THR A 1 448 ? 31.727 -7.372 -50.001 1.00 80.12 448 THR A N 1
ATOM 3561 C CA . THR A 1 448 ? 30.949 -8.355 -50.767 1.00 80.12 448 THR A CA 1
ATOM 3562 C C . THR A 1 448 ? 31.297 -8.267 -52.253 1.00 80.12 448 THR A C 1
ATOM 3564 O O . THR A 1 448 ? 31.522 -7.179 -52.786 1.00 80.12 448 THR A O 1
ATOM 3567 N N . SER A 1 449 ? 31.388 -9.419 -52.921 1.00 76.88 449 SER A N 1
ATOM 3568 C CA . SER A 1 449 ? 31.736 -9.541 -54.342 1.00 76.88 449 SER A CA 1
ATOM 3569 C C . SER A 1 449 ? 30.917 -10.662 -54.979 1.00 76.88 449 SER A C 1
ATOM 3571 O O . SER A 1 449 ? 30.864 -11.760 -54.435 1.00 76.88 449 SER A O 1
ATOM 3573 N N . GLU A 1 450 ? 30.313 -10.405 -56.142 1.00 65.69 450 GLU A N 1
ATOM 3574 C CA . GLU A 1 450 ? 29.441 -11.364 -56.853 1.00 65.69 450 GLU A CA 1
ATOM 3575 C C . GLU A 1 450 ? 30.181 -12.589 -57.427 1.00 65.69 450 GLU A C 1
ATOM 3577 O O . GLU A 1 450 ? 29.572 -13.607 -57.747 1.00 65.69 450 GLU A O 1
ATOM 3582 N N . GLN A 1 451 ? 31.504 -12.514 -57.573 1.00 58.09 451 GLN A N 1
ATOM 3583 C CA . GLN A 1 451 ? 32.360 -13.636 -57.967 1.00 58.09 451 GLN A CA 1
ATOM 3584 C C . GLN A 1 451 ? 33.511 -13.770 -56.977 1.00 58.09 451 GLN A C 1
ATOM 3586 O O . GLN A 1 451 ? 33.952 -12.751 -56.437 1.00 58.09 451 GLN A O 1
ATOM 3591 N N . ASN A 1 452 ? 34.025 -14.999 -56.801 1.00 53.16 452 ASN A N 1
ATOM 3592 C CA . ASN A 1 452 ? 35.311 -15.271 -56.152 1.00 53.16 452 ASN A CA 1
ATOM 3593 C C . ASN A 1 452 ? 36.329 -14.264 -56.677 1.00 53.16 452 ASN A C 1
ATOM 3595 O O . ASN A 1 452 ? 36.797 -14.364 -57.813 1.00 53.16 452 ASN A O 1
ATOM 3599 N N . ALA A 1 453 ? 36.599 -13.235 -55.882 1.00 52.50 453 ALA A N 1
ATOM 3600 C CA . ALA A 1 453 ? 37.476 -12.171 -56.299 1.00 52.50 453 ALA A CA 1
ATOM 3601 C C . ALA A 1 453 ? 38.896 -12.722 -56.205 1.00 52.50 453 ALA A C 1
ATOM 3603 O O . ALA A 1 453 ? 39.521 -12.674 -55.148 1.00 52.50 453 ALA A O 1
ATOM 3604 N N . GLU A 1 454 ? 39.368 -13.328 -57.296 1.00 51.00 454 GLU A N 1
ATOM 3605 C CA . GLU A 1 454 ? 40.732 -13.835 -57.423 1.00 51.00 454 GLU A CA 1
ATOM 3606 C C . GLU A 1 454 ? 41.712 -12.712 -57.053 1.00 51.00 454 GLU A C 1
ATOM 3608 O O . GLU A 1 454 ? 41.901 -11.764 -57.824 1.00 51.00 454 GLU A O 1
ATOM 3613 N N . GLY A 1 455 ? 42.280 -12.801 -55.844 1.00 53.16 455 GLY A N 1
ATOM 3614 C CA . GLY A 1 455 ? 43.199 -11.811 -55.280 1.00 53.16 455 GLY A CA 1
ATOM 3615 C C . GLY A 1 455 ? 42.857 -11.296 -53.876 1.00 53.16 455 GLY A C 1
ATOM 3616 O O . GLY A 1 455 ? 43.734 -10.690 -53.254 1.00 53.16 455 GLY A O 1
ATOM 3617 N N . LEU A 1 456 ? 41.650 -11.532 -53.344 1.00 54.59 456 LEU A N 1
ATOM 3618 C CA . LEU A 1 456 ? 41.324 -11.238 -51.940 1.00 54.59 456 LEU A CA 1
ATOM 3619 C C . LEU A 1 456 ? 41.737 -12.412 -51.041 1.00 54.59 456 LEU A C 1
ATOM 3621 O O . LEU A 1 456 ? 41.160 -13.490 -51.118 1.00 54.59 456 LEU A O 1
ATOM 3625 N N . ASP A 1 457 ? 42.720 -12.178 -50.171 1.00 55.53 457 ASP A N 1
ATOM 3626 C CA . ASP A 1 457 ? 43.122 -13.101 -49.099 1.00 55.53 457 ASP A CA 1
ATOM 3627 C C . ASP A 1 457 ? 42.195 -12.894 -47.886 1.00 55.53 457 ASP A C 1
ATOM 3629 O O . ASP A 1 457 ? 42.603 -12.444 -46.818 1.00 55.53 457 ASP A O 1
ATOM 3633 N N . ALA A 1 458 ? 40.892 -13.065 -48.119 1.00 54.78 458 ALA A N 1
ATOM 3634 C CA . ALA A 1 458 ? 39.844 -12.946 -47.112 1.00 54.78 458 ALA A CA 1
ATOM 3635 C C . ALA A 1 458 ? 39.289 -14.340 -46.811 1.00 54.78 458 ALA A C 1
ATOM 3637 O O . ALA A 1 458 ? 39.170 -15.168 -47.716 1.00 54.78 458 ALA A O 1
ATOM 3638 N N . ALA A 1 459 ? 38.940 -14.601 -45.548 1.00 55.94 459 ALA A N 1
ATOM 3639 C CA . ALA A 1 459 ? 38.321 -15.862 -45.160 1.00 55.94 459 ALA A CA 1
ATOM 3640 C C . ALA A 1 459 ? 37.025 -16.061 -45.959 1.00 55.94 459 ALA A C 1
ATOM 3642 O O . ALA A 1 459 ? 36.073 -15.295 -45.812 1.00 55.94 459 ALA A O 1
ATOM 3643 N N . GLN A 1 460 ? 37.008 -17.068 -46.832 1.00 58.19 460 GLN A N 1
ATOM 3644 C CA . GLN A 1 460 ? 35.814 -17.428 -47.583 1.00 58.19 460 GLN A CA 1
ATOM 3645 C C . GLN A 1 460 ? 34.836 -18.119 -46.637 1.00 58.19 460 GLN A C 1
ATOM 3647 O O . GLN A 1 460 ? 35.187 -19.095 -45.973 1.00 58.19 460 GLN A O 1
ATOM 3652 N N . THR A 1 461 ? 33.612 -17.611 -46.574 1.00 59.91 461 THR A N 1
ATOM 3653 C CA . THR A 1 461 ? 32.510 -18.257 -45.864 1.00 59.91 461 THR A CA 1
ATOM 3654 C C . THR A 1 461 ? 31.503 -18.757 -46.883 1.00 59.91 461 THR A C 1
ATOM 3656 O O . THR A 1 461 ? 31.094 -17.995 -47.760 1.00 59.91 461 THR A O 1
ATOM 3659 N N . GLU A 1 462 ? 31.103 -20.021 -46.762 1.00 66.75 462 GLU A N 1
ATOM 3660 C CA . GLU A 1 462 ? 30.016 -20.580 -47.568 1.00 66.75 462 GLU A CA 1
ATOM 3661 C C . GLU A 1 462 ? 28.743 -19.734 -47.384 1.00 66.75 462 GLU A C 1
ATOM 3663 O O . GLU A 1 462 ? 28.403 -19.404 -46.240 1.00 66.75 462 GLU A O 1
ATOM 3668 N N . PRO A 1 463 ? 28.038 -19.367 -48.470 1.00 57.19 463 PRO A N 1
ATOM 3669 C CA . PRO A 1 463 ? 26.741 -18.715 -48.370 1.00 57.19 463 PRO A CA 1
ATOM 3670 C C . PRO A 1 463 ? 25.785 -19.574 -47.539 1.00 57.19 463 PRO A C 1
ATOM 3672 O O . PRO A 1 463 ? 25.672 -20.784 -47.761 1.00 57.19 463 PRO A O 1
ATOM 3675 N N . ASP A 1 464 ? 25.070 -18.960 -46.596 1.00 63.59 464 ASP A N 1
ATOM 3676 C CA . ASP A 1 464 ? 24.035 -19.675 -45.855 1.00 63.59 464 ASP A CA 1
ATOM 3677 C C . ASP A 1 464 ? 22.863 -19.974 -46.798 1.00 63.59 464 ASP A C 1
ATOM 3679 O O . ASP A 1 464 ? 22.085 -19.097 -47.157 1.00 63.59 464 ASP A O 1
ATOM 3683 N N . SER A 1 465 ? 22.772 -21.226 -47.242 1.00 70.56 465 SER A N 1
ATOM 3684 C CA . SER A 1 465 ? 21.745 -21.707 -48.174 1.00 70.56 465 SER A CA 1
ATOM 3685 C C . SER A 1 465 ? 20.470 -22.184 -47.471 1.00 70.56 465 SER A C 1
ATOM 3687 O O . SER A 1 465 ? 19.583 -22.767 -48.102 1.00 70.56 465 SER A O 1
ATOM 3689 N N . ARG A 1 466 ? 20.358 -21.974 -46.152 1.00 63.72 466 ARG A N 1
ATOM 3690 C CA . ARG A 1 466 ? 19.185 -22.387 -45.382 1.00 63.72 466 ARG A CA 1
ATOM 3691 C C . ARG A 1 466 ? 18.029 -21.422 -45.622 1.00 63.72 466 ARG A C 1
ATOM 3693 O O . ARG A 1 466 ? 18.046 -20.285 -45.161 1.00 63.72 466 ARG A O 1
ATOM 3700 N N . ILE A 1 467 ? 16.981 -21.928 -46.273 1.00 60.94 467 ILE A N 1
ATOM 3701 C CA . ILE A 1 467 ? 15.693 -21.235 -46.377 1.00 60.94 467 ILE A CA 1
ATOM 3702 C C . ILE A 1 467 ? 15.183 -20.970 -44.961 1.00 60.94 467 ILE A C 1
ATOM 3704 O O . ILE A 1 467 ? 14.896 -21.903 -44.205 1.00 60.94 467 ILE A O 1
ATOM 3708 N N . SER A 1 468 ? 15.080 -19.693 -44.610 1.00 52.09 468 SER A N 1
ATOM 3709 C CA . SER A 1 468 ? 14.604 -19.260 -43.304 1.00 52.09 468 SER A CA 1
ATOM 3710 C C . SER A 1 468 ? 13.134 -18.881 -43.408 1.00 52.09 468 SER A C 1
ATOM 3712 O O . SER A 1 468 ? 12.739 -18.023 -44.193 1.00 52.09 468 SER A O 1
ATOM 3714 N N . VAL A 1 469 ? 12.304 -19.556 -42.617 1.00 49.47 469 VAL A N 1
ATOM 3715 C CA . VAL A 1 469 ? 10.856 -19.356 -42.614 1.00 49.47 469 VAL A CA 1
ATOM 3716 C C . VAL A 1 469 ? 10.469 -18.655 -41.323 1.00 49.47 469 VAL A C 1
ATOM 3718 O O . VAL A 1 469 ? 10.639 -19.210 -40.236 1.00 49.47 469 VAL A O 1
ATOM 3721 N N . GLN A 1 470 ? 9.946 -17.436 -41.433 1.00 54.47 470 GLN A N 1
ATOM 3722 C CA . GLN A 1 470 ? 9.438 -16.713 -40.275 1.00 54.47 470 GLN A CA 1
ATOM 3723 C C . GLN A 1 470 ? 7.992 -17.141 -40.016 1.00 54.47 470 GLN A C 1
ATOM 3725 O O . GLN A 1 470 ? 7.130 -17.009 -40.878 1.00 54.47 470 GLN A O 1
ATOM 3730 N N . LEU A 1 471 ? 7.723 -17.666 -38.821 1.00 59.53 471 LEU A N 1
ATOM 3731 C CA . LEU A 1 471 ? 6.376 -18.002 -38.361 1.00 59.53 471 LEU A CA 1
ATOM 3732 C C . LEU A 1 471 ? 5.858 -16.848 -37.504 1.00 59.53 471 LEU A C 1
ATOM 3734 O O . LEU A 1 471 ? 6.341 -16.638 -36.392 1.00 59.53 471 LEU A O 1
ATOM 3738 N N . ALA A 1 472 ? 4.877 -16.107 -38.010 1.00 53.91 472 ALA A N 1
ATOM 3739 C CA . ALA A 1 472 ? 4.182 -15.077 -37.242 1.00 53.91 472 ALA A CA 1
ATOM 3740 C C . ALA A 1 472 ? 2.777 -15.579 -36.891 1.00 53.91 472 ALA A C 1
ATOM 3742 O O . ALA A 1 472 ? 2.111 -16.119 -37.767 1.00 53.91 472 ALA A O 1
ATOM 3743 N N . PRO A 1 473 ? 2.271 -15.440 -35.659 1.00 49.56 473 PRO A N 1
ATOM 3744 C CA . PRO A 1 473 ? 0.881 -15.784 -35.381 1.00 49.56 473 PRO A CA 1
ATOM 3745 C C . PRO A 1 473 ? -0.072 -14.866 -36.175 1.00 49.56 473 PRO A C 1
ATOM 3747 O O . PRO A 1 473 ? 0.225 -13.697 -36.412 1.00 49.56 473 PRO A O 1
ATOM 3750 N N . SER A 1 474 ? -1.205 -15.396 -36.632 1.00 53.66 474 SER A N 1
ATOM 3751 C CA . SER A 1 474 ? -2.209 -14.681 -37.427 1.00 53.66 474 SER A CA 1
ATOM 3752 C C . SER A 1 474 ? -3.609 -15.137 -37.020 1.00 53.66 474 SER A C 1
ATOM 3754 O O . SER A 1 474 ? -4.066 -16.213 -37.408 1.00 53.66 474 SER A O 1
ATOM 3756 N N . GLY A 1 475 ? -4.282 -14.339 -36.186 1.00 64.06 475 GLY A N 1
ATOM 3757 C CA . GLY A 1 475 ? -5.563 -14.719 -35.584 1.00 64.06 475 GLY A CA 1
ATOM 3758 C C . GLY A 1 475 ? -5.431 -15.991 -34.739 1.00 64.06 475 GLY A C 1
ATOM 3759 O O . GLY A 1 475 ? -4.620 -16.039 -33.820 1.00 64.06 475 GLY A O 1
ATOM 3760 N N . GLU A 1 476 ? -6.208 -17.026 -35.069 1.00 56.50 476 GLU A N 1
ATOM 3761 C CA . GLU A 1 476 ? -6.114 -18.360 -34.447 1.00 56.50 476 GLU A CA 1
ATOM 3762 C C . GLU A 1 476 ? -5.053 -19.279 -35.102 1.00 56.50 476 GLU A C 1
ATOM 3764 O O . GLU A 1 476 ? -4.927 -20.440 -34.717 1.00 56.50 476 GLU A O 1
ATOM 3769 N N . GLY A 1 477 ? -4.292 -18.794 -36.094 1.00 64.81 477 GLY A N 1
ATOM 3770 C CA . GLY A 1 477 ? -3.300 -19.569 -36.856 1.00 64.81 477 GLY A CA 1
ATOM 3771 C C . GLY A 1 477 ? -1.921 -18.905 -36.952 1.00 64.81 477 GLY A C 1
ATOM 3772 O O . GLY A 1 477 ? -1.539 -18.111 -36.095 1.00 64.81 477 GLY A O 1
ATOM 3773 N N . PHE A 1 478 ? -1.163 -19.224 -38.009 1.00 64.19 478 PHE A N 1
ATOM 3774 C CA . PHE A 1 478 ? 0.148 -18.632 -38.311 1.00 64.19 478 PHE A CA 1
ATOM 3775 C C . PHE A 1 478 ? 0.211 -18.141 -39.766 1.00 64.19 478 PHE A C 1
ATOM 3777 O O . PHE A 1 478 ? -0.302 -18.794 -40.671 1.00 64.19 478 PHE A O 1
ATOM 3784 N N . SER A 1 479 ? 0.862 -17.001 -39.982 1.00 55.00 479 SER A N 1
ATOM 3785 C CA . SER A 1 479 ? 1.311 -16.475 -41.268 1.00 55.00 479 SER A CA 1
ATOM 3786 C C . SER A 1 479 ? 2.767 -16.867 -41.511 1.00 55.00 479 SER A C 1
ATOM 3788 O O . SER A 1 479 ? 3.594 -16.843 -40.594 1.00 55.00 479 SER A O 1
ATOM 3790 N N . ILE A 1 480 ? 3.061 -17.228 -42.758 1.00 62.03 480 ILE A N 1
ATOM 3791 C CA . ILE A 1 480 ? 4.377 -17.673 -43.204 1.00 62.03 480 ILE A CA 1
ATOM 3792 C C . ILE A 1 480 ? 4.810 -16.831 -44.409 1.00 62.03 480 ILE A C 1
ATOM 3794 O O . ILE A 1 480 ? 4.465 -17.167 -45.545 1.00 62.03 480 ILE A O 1
ATOM 3798 N N . PRO A 1 481 ? 5.556 -15.737 -44.203 1.00 53.28 481 PRO A N 1
ATOM 3799 C CA . PRO A 1 481 ? 6.336 -15.134 -45.270 1.00 53.28 481 PRO A CA 1
ATOM 3800 C C . PRO A 1 481 ? 7.600 -15.965 -45.546 1.00 53.28 481 PRO A C 1
ATOM 3802 O O . PRO A 1 481 ? 8.336 -16.351 -44.635 1.00 53.28 481 PRO A O 1
ATOM 3805 N N . LEU A 1 482 ? 7.850 -16.239 -46.826 1.00 43.88 482 LEU A N 1
ATOM 3806 C CA . LEU A 1 482 ? 9.101 -16.821 -47.311 1.00 43.88 482 LEU A CA 1
ATOM 3807 C C . LEU A 1 482 ? 10.128 -15.693 -47.452 1.00 43.88 482 LEU A C 1
ATOM 3809 O O . LEU A 1 482 ? 9.947 -14.809 -48.289 1.00 43.88 482 LEU A O 1
ATOM 3813 N N . ALA A 1 483 ? 11.181 -15.721 -46.637 1.00 50.59 483 ALA A N 1
ATOM 3814 C CA . ALA A 1 483 ? 12.376 -14.918 -46.859 1.00 50.59 483 ALA A CA 1
ATOM 3815 C C . ALA A 1 483 ? 13.390 -15.807 -47.589 1.00 50.59 483 ALA A C 1
ATOM 3817 O O . ALA A 1 483 ? 13.762 -16.867 -47.079 1.00 50.59 483 ALA A O 1
ATOM 3818 N N . VAL A 1 484 ? 13.747 -15.419 -48.815 1.00 43.50 484 VAL A N 1
ATOM 3819 C CA . VAL A 1 484 ? 14.804 -16.067 -49.607 1.00 43.50 484 VAL A CA 1
ATOM 3820 C C . VAL A 1 484 ? 16.090 -15.290 -49.428 1.00 43.50 484 VAL A C 1
ATOM 3822 O O . VAL A 1 484 ? 16.019 -14.045 -49.550 1.00 43.50 484 VAL A O 1
#

pLDDT: mean 82.42, std 15.54, range [33.25, 97.62]

Sequence (484 aa):
MAKKHIRNASGEEEEIEPFLLAESLLLGGELSEAAALASEFTEARFFALRAVLAWLEGEEEGRALELYEEGLKRLRKEEGARKVTFDSFCGLFHPLLLLSREQHKKAATVLSTGIEKSRLASVYTLFRLVADFCAGKGSERLFSIYTPEMCVDPAWPEWFAVFIALAVYWTDSERLEEYRPALLKTLELLETEGKLNLLAAELADLLEVTPARPVPRQRSLASLLPRKEEWMHALSALGELGRGAKTSEKKRRLIWECDWEQDDKGRLKSVDFSPIEQVLQAPGKWSRGRAVALKRLRNELVPQDWLTKQDVAAAGAVEEAGGYDGWYYKRWYEFNPGKLVKALAGHPCLFRRGEEWPVEIFLEEPRLEIEKKRGGYRVKLVPSSSSTSFSGIVVTEEGPNRLKAVAFEEKHLSLLSLLGEEGLYVPAEGKEILFNTIKSLAALLPVTSEQNAEGLDAAQTEPDSRISVQLAPSGEGFSIPLAV